Protein 8VVL (pdb70)

B-factor: mean 41.0, std 12.55, range [20.02, 106.98]

Sequence (658 aa):
MEIILTLSQGLKKYYGKILRLLQLTLEEDTEGLLEWCKRNLGLDCDDTFFQKRIEEFFITGEGHFNEVLQFAEPFKSYFAKGFLSIDSGYYSAKCYSGTSNSGLQLINITRHSTRIVDTPGPKITNLKTINCINLKASIFKEHREVEINVLLPQVAVNLSNCHVVIKSHVCDYSLDIDGAVRLPHIYHEGVFIPGTYKIVIDKKNKLNDRCTLFTDCVIKSVLRQYKTEIRIGVQLKESGPGLVAPSQSLSITCTVSGFSLTNYGIHWVRQPPGKGLEWLGVIWAGGYTKYNSALMSRLSMSKDNSKSQVFLKMNSLQTDDTAMYYCARDEVRRDYYAMDYWGQGTSVTVSSASTKGPSVFPLAPSGTAALGCLVKDYFPEPVTVSWNSGALTSGVHTFPAVLQSSGLYSLSSVVTVPSSSLGTQTYICNVNHKPSNTKVDKKVEPKIVLSQSPAILSASPGEKVTMTCWASSGVSYMHWYQQKPGSSPKPWIFATSNLASGVPARFSGSGSGTSYSLTISRVEAEDAATYYCQQWSFNPLTFGAGTKLELKRTVAAPSVFIFPPSDEQLKSGTASVVCLLNNFYPREAKVQWKVDNALQSGNSQESVTEQDSKDSTYSLSSTLTLSKADYEKHKVYACEVTHQGLSSPVTKSFNRGE

Radius of gyration: 37.13 Å; Cα contacts (8 Å, |Δi|>4): 1690; chains: 3; bounding box: 120×68×57 Å

Foldseek 3Di:
DQDAADLVLLLLQLLQVLCCLQVVDVDGDCRNNQVSCCVQVVDGCDPVNSLVLLCQFAPVPDDFFFQNSPNVGPRPDGDDPFWHFSHNPVFTKTFGGNNSDPHHQKDFPQPDDQDAAEDDDDQADELVDAQFPQWDWDADPVQQKIKIKGQAPVWWKWKDQFWWWKAANGIIGIDRDTTTDRFGWRDDVGTMTGNMMMTMGHVPDPSLVFMKIWTWRWHDVHIYTYIYMYTDD/DAKAKDFAQEAELQFKTKMKIADDPDFLLAWKKWKWWAAPVGDIDTAWIQGSVGDIDGDPVAPVFWDKGADRVRRMIMIMGHSHDQRVFTWMKMFIWDDDPPDIDRPGIHPTDGHGHHPDAWDAWDKDWQAWPCKTKIKIKTDFTDDDDKDKDKPVNPDDAQKDWDDWDQDPVRGIITMIMGMDRPVCQVPDWIWMWMADPNVRDTDIGTHHHD/DAWAKPPQEAEEEFFAKDKIKIFAPWWAAFKWKWWDDPPDDTHGAADGFFRGDPPHDPQWGKHDGIGMIMIMRNGDDLLSFTWMKMWGDRDPPTDIYPTHGYAYDDPWDFWDKDKDWADPVVLVVWKTKIKIKTPFGPDPDKDKWKAFQNRTDDDQKDKDKDQQDSHRRTIMMMIIGMDTSVVVVVTFKIKIWMDDPPDPDIDIDIGTPPD

GO terms:
  GO:0046760 viral budding from Golgi membrane (P, IDA)
  GO:0044167 host cell endoplasmic reticulum membrane (C, EXP)
  GO:0044178 host cell Golgi membrane (C, EXP)

Structure (mmCIF, N/CA/C/O backbone):
data_8VVL
#
_entry.id   8VVL
#
_cell.length_a   100.429
_cell.length_b   67.629
_cell.length_c   140.983
_cell.angle_alpha   90.00
_cell.angle_beta   96.53
_cell.angle_gamma   90.00
#
_symmetry.space_group_name_H-M   'I 1 2 1'
#
loop_
_entity.id
_entity.type
_entity.pdbx_description
1 polymer GP38
2 polymer 'c13G8 Fab Heavy Chain'
3 polymer 'c13G8 Fab Light Chain'
4 branched 2-acetamido-2-deoxy-beta-D-glucopyranose-(1-4)-2-acetamido-2-deoxy-beta-D-glucopyranose
5 non-polymer 2-acetamido-2-deoxy-beta-D-glucopyranose
6 non-polymer 'SULFATE ION'
7 non-polymer 'CHLORIDE ION'
8 non-polymer 'COBALT (II) ION'
9 water water
#
loop_
_atom_site.group_PDB
_atom_site.id
_atom_site.type_symbol
_atom_site.label_atom_id
_atom_site.label_alt_id
_atom_site.label_comp_id
_atom_site.label_asym_id
_atom_site.label_entity_id
_atom_site.label_seq_id
_atom_site.pdbx_PDB_ins_code
_atom_site.Cartn_x
_atom_site.Cartn_y
_atom_site.Cartn_z
_atom_site.occupancy
_atom_site.B_iso_or_equiv
_atom_site.auth_seq_id
_atom_site.auth_comp_id
_atom_site.auth_asym_id
_atom_site.auth_atom_id
_atom_site.pdbx_PDB_model_num
ATOM 1 N N . MET A 1 4 ? -61.486 10.384 -13.635 1.00 51.01 251 MET A N 1
ATOM 2 C CA . MET A 1 4 ? -60.952 10.655 -12.316 1.00 51.30 251 MET A CA 1
ATOM 3 C C . MET A 1 4 ? -59.441 10.751 -12.412 1.00 47.81 251 MET A C 1
ATOM 4 O O . MET A 1 4 ? -58.666 10.301 -11.546 1.00 51.30 251 MET A O 1
ATOM 9 N N . GLU A 1 5 ? -59.047 11.381 -13.508 1.00 44.53 252 GLU A N 1
ATOM 10 C CA . GLU A 1 5 ? -57.665 11.696 -13.791 1.00 40.52 252 GLU A CA 1
ATOM 11 C C . GLU A 1 5 ? -57.354 13.011 -13.100 1.00 36.39 252 GLU A C 1
ATOM 12 O O . GLU A 1 5 ? -58.112 13.983 -13.223 1.00 33.88 252 GLU A O 1
ATOM 18 N N . ILE A 1 6 ? -56.281 13.011 -12.314 1.00 32.84 253 ILE A N 1
ATOM 19 C CA . ILE A 1 6 ? -55.852 14.224 -11.645 1.00 33.03 253 ILE A CA 1
ATOM 20 C C . ILE A 1 6 ? -55.310 15.193 -12.688 1.00 30.58 253 ILE A C 1
ATOM 21 O O . ILE A 1 6 ? -54.680 14.788 -13.678 1.00 31.73 253 ILE A O 1
ATOM 26 N N . ILE A 1 7 ? -55.551 16.482 -12.478 1.00 28.39 254 ILE A N 1
ATOM 27 C CA . ILE A 1 7 ? -55.027 17.538 -13.338 1.00 27.38 254 ILE A CA 1
ATOM 28 C C . ILE A 1 7 ? -53.894 18.241 -12.597 1.00 27.59 254 ILE A C 1
ATOM 29 O O . ILE A 1 7 ? -54.110 18.812 -11.523 1.00 26.81 254 ILE A O 1
ATOM 34 N N . LEU A 1 8 ? -52.688 18.212 -13.163 1.00 25.32 255 LEU A N 1
ATOM 35 C CA . LEU A 1 8 ? -51.568 18.897 -12.536 1.00 24.91 255 LEU A CA 1
ATOM 36 C C . LEU A 1 8 ? -51.546 20.358 -12.964 1.00 25.32 255 LEU A C 1
ATOM 37 O O . LEU A 1 8 ? -51.678 20.667 -14.153 1.00 25.32 255 LEU A O 1
ATOM 42 N N . THR A 1 9 ? -51.373 21.259 -11.996 1.00 24.88 256 THR A N 1
ATOM 43 C CA . THR A 1 9 ? -51.165 22.656 -12.342 1.00 25.13 256 THR A CA 1
ATOM 44 C C . THR A 1 9 ? -49.798 22.832 -12.989 1.00 24.51 256 THR A C 1
ATOM 45 O O . THR A 1 9 ? -48.970 21.921 -13.006 1.00 24.62 256 THR A O 1
ATOM 49 N N . LEU A 1 10 ? -49.568 24.036 -13.514 1.00 24.36 257 LEU A N 1
ATOM 50 C CA . LEU A 1 10 ? -48.278 24.341 -14.122 1.00 26.74 257 LEU A CA 1
ATOM 51 C C . LEU A 1 10 ? -47.143 23.993 -13.171 1.00 27.33 257 LEU A C 1
ATOM 52 O O . LEU A 1 10 ? -46.203 23.276 -13.529 1.00 26.58 257 LEU A O 1
ATOM 57 N N . SER A 1 11 ? -47.245 24.464 -11.934 1.00 26.29 258 SER A N 1
ATOM 58 C CA . SER A 1 11 ? -46.199 24.210 -10.952 1.00 28.31 258 SER A CA 1
ATOM 59 C C . SER A 1 11 ? -46.113 22.734 -10.573 1.00 27.51 258 SER A C 1
ATOM 60 O O . SER A 1 11 ? -45.010 22.174 -10.511 1.00 26.07 258 SER A O 1
ATOM 63 N N . GLN A 1 12 ? -47.252 22.075 -10.333 1.00 25.39 259 GLN A N 1
ATOM 64 C CA . GLN A 1 12 ? -47.214 20.666 -9.937 1.00 26.44 259 GLN A CA 1
ATOM 65 C C . GLN A 1 12 ? -46.568 19.794 -11.010 1.00 25.58 259 GLN A C 1
ATOM 66 O O . GLN A 1 12 ? -45.764 18.905 -10.704 1.00 23.42 259 GLN A O 1
ATOM 72 N N . GLY A 1 13 ? -46.948 19.994 -12.272 1.00 24.44 260 GLY A N 1
ATOM 73 C CA . GLY A 1 13 ? -46.383 19.172 -13.329 1.00 24.11 260 GLY A CA 1
ATOM 74 C C . GLY A 1 13 ? -44.898 19.405 -13.528 1.00 24.41 260 GLY A C 1
ATOM 75 O O . GLY A 1 13 ? -44.158 18.476 -13.860 1.00 23.29 260 GLY A O 1
ATOM 76 N N . LEU A 1 14 ? -44.446 20.649 -13.357 1.00 23.80 261 LEU A N 1
ATOM 77 C CA . LEU A 1 14 ? -43.015 20.927 -13.480 1.00 26.16 261 LEU A CA 1
ATOM 78 C C . LEU A 1 14 ? -42.207 20.127 -12.463 1.00 24.60 261 LEU A C 1
ATOM 79 O O . LEU A 1 14 ? -41.093 19.673 -12.755 1.00 24.21 261 LEU A O 1
ATOM 84 N N . LYS A 1 15 ? -42.748 19.949 -11.256 1.00 25.21 262 LYS A N 1
ATOM 85 C CA . LYS A 1 15 ? -42.056 19.141 -10.259 1.00 25.36 262 LYS A CA 1
ATOM 86 C C . LYS A 1 15 ? -41.951 17.692 -10.714 1.00 25.04 262 LYS A C 1
ATOM 87 O O . LYS A 1 15 ? -40.899 17.061 -10.555 1.00 24.65 262 LYS A O 1
ATOM 93 N N . LYS A 1 16 ? -43.029 17.149 -11.301 1.00 23.68 263 LYS A N 1
ATOM 94 C CA . LYS A 1 16 ? -42.969 15.782 -11.805 1.00 23.51 263 LYS A CA 1
ATOM 95 C C . LYS A 1 16 ? -42.057 15.687 -13.025 1.00 24.19 263 LYS A C 1
ATOM 96 O O . LYS A 1 16 ? -41.378 14.672 -13.212 1.00 24.11 263 LYS A O 1
ATOM 102 N N . TYR A 1 17 ? -42.044 16.732 -13.860 1.00 23.50 264 TYR A N 1
ATOM 103 C CA . TYR A 1 17 ? -41.128 16.808 -14.995 1.00 25.61 264 TYR A CA 1
ATOM 104 C C . TYR A 1 17 ? -39.679 16.725 -14.524 1.00 25.57 264 TYR A C 1
ATOM 105 O O . TYR A 1 17 ? -38.872 15.966 -15.077 1.00 25.48 264 TYR A O 1
ATOM 114 N N . TYR A 1 18 ? -39.336 17.502 -13.491 1.00 24.41 265 TYR A N 1
ATOM 115 C CA . TYR A 1 18 ? -37.996 17.432 -12.918 1.00 25.49 265 TYR A CA 1
ATOM 116 C C . TYR A 1 18 ? -37.739 16.069 -12.285 1.00 25.34 265 TYR A C 1
ATOM 117 O O . TYR A 1 18 ? -36.629 15.539 -12.378 1.00 24.92 265 TYR A O 1
ATOM 126 N N . GLY A 1 19 ? -38.756 15.481 -11.645 1.00 23.95 266 GLY A N 1
ATOM 127 C CA . GLY A 1 19 ? -38.575 14.172 -11.033 1.00 23.89 266 GLY A CA 1
ATOM 128 C C . GLY A 1 19 ? -38.223 13.092 -12.039 1.00 26.50 266 GLY A C 1
ATOM 129 O O . GLY A 1 19 ? -37.434 12.190 -11.745 1.00 25.37 266 GLY A O 1
ATOM 130 N N . LYS A 1 20 ? -38.806 13.161 -13.239 1.00 25.80 267 LYS A N 1
ATOM 131 C CA . LYS A 1 20 ? -38.407 12.227 -14.285 1.00 28.10 267 LYS A CA 1
ATOM 132 C C . LYS A 1 20 ? -36.953 12.448 -14.678 1.00 27.27 267 LYS A C 1
ATOM 133 O O . LYS A 1 20 ? -36.196 11.485 -14.862 1.00 28.10 267 LYS A O 1
ATOM 139 N N . ILE A 1 21 ? -36.544 13.712 -14.812 1.00 25.65 268 ILE A N 1
ATOM 140 C CA . ILE A 1 21 ? -35.167 14.007 -15.214 1.00 27.32 268 ILE A CA 1
ATOM 141 C C . ILE A 1 21 ? -34.186 13.503 -14.164 1.00 28.28 268 ILE A C 1
ATOM 142 O O . ILE A 1 21 ? -33.135 12.932 -14.492 1.00 29.12 268 ILE A O 1
ATOM 147 N N . LEU A 1 22 ? -34.520 13.690 -12.885 1.00 27.33 269 LEU A N 1
ATOM 148 C CA . LEU A 1 22 ? -33.649 13.216 -11.814 1.00 28.20 269 LEU A CA 1
ATOM 149 C C . LEU A 1 22 ? -33.512 11.698 -11.846 1.00 30.79 269 LEU A C 1
ATOM 150 O O . LEU A 1 22 ? -32.432 11.159 -11.573 1.00 28.29 269 LEU A O 1
ATOM 155 N N . ARG A 1 23 ? -34.599 10.989 -12.179 1.00 29.47 270 ARG A N 1
ATOM 156 C CA . ARG A 1 23 ? -34.528 9.533 -12.282 1.00 31.73 270 ARG A CA 1
ATOM 157 C C . ARG A 1 23 ? -33.700 9.106 -13.485 1.00 32.83 270 ARG A C 1
ATOM 158 O O . ARG A 1 23 ? -32.919 8.149 -13.405 1.00 32.09 270 ARG A O 1
ATOM 166 N N . LEU A 1 24 ? -33.886 9.781 -14.618 1.00 32.76 271 LEU A N 1
ATOM 167 C CA . LEU A 1 24 ? -33.101 9.466 -15.803 1.00 35.46 271 LEU A CA 1
ATOM 168 C C . LEU A 1 24 ? -31.626 9.786 -15.593 1.00 35.94 271 LEU A C 1
ATOM 169 O O . LEU A 1 24 ? -30.757 9.086 -16.127 1.00 36.81 271 LEU A O 1
ATOM 174 N N . LEU A 1 25 ? -31.331 10.834 -14.822 1.00 32.99 272 LEU A N 1
ATOM 175 C CA . LEU A 1 25 ? -29.952 11.161 -14.479 1.00 34.32 272 LEU A CA 1
ATOM 176 C C . LEU A 1 25 ? -29.339 10.165 -13.505 1.00 34.57 272 LEU A C 1
ATOM 177 O O . LEU A 1 25 ? -28.114 10.180 -13.325 1.00 35.01 272 LEU A O 1
ATOM 182 N N . GLN A 1 26 ? -30.162 9.311 -12.890 1.00 33.45 273 GLN A N 1
ATOM 183 C CA . GLN A 1 26 ? -29.766 8.299 -11.917 1.00 35.38 273 GLN A CA 1
ATOM 184 C C . GLN A 1 26 ? -29.380 8.915 -10.578 1.00 34.84 273 GLN A C 1
ATOM 185 O O . GLN A 1 26 ? -28.666 8.293 -9.782 1.00 33.90 273 GLN A O 1
ATOM 191 N N . LEU A 1 27 ? -29.846 10.135 -10.317 1.00 31.47 274 LEU A N 1
ATOM 192 C CA . LEU A 1 27 ? -29.719 10.725 -8.993 1.00 31.39 274 LEU A CA 1
ATOM 193 C C . LEU A 1 27 ? -30.819 10.247 -8.055 1.00 32.44 274 LEU A C 1
ATOM 194 O O . LEU A 1 27 ? -30.630 10.264 -6.835 1.00 31.54 274 LEU A O 1
ATOM 199 N N . THR A 1 28 ? -31.956 9.818 -8.602 1.00 30.37 275 THR A N 1
ATOM 200 C CA . THR A 1 28 ? -33.045 9.236 -7.834 1.00 33.47 275 THR A CA 1
ATOM 201 C C . THR A 1 28 ? -33.417 7.890 -8.444 1.00 35.36 275 THR A C 1
ATOM 202 O O . THR A 1 28 ? -33.085 7.595 -9.594 1.00 34.13 275 THR A O 1
ATOM 206 N N . LEU A 1 29 ? -34.106 7.064 -7.656 1.00 37.02 276 LEU A N 1
ATOM 207 C CA . LEU A 1 29 ? -34.506 5.739 -8.107 1.00 40.20 276 LEU A CA 1
ATOM 208 C C . LEU A 1 29 ? -35.996 5.620 -8.382 1.00 41.23 276 LEU A C 1
ATOM 209 O O . LEU A 1 29 ? -36.415 4.643 -9.010 1.00 42.27 276 LEU A O 1
ATOM 214 N N . GLU A 1 30 ? -36.801 6.575 -7.932 1.00 40.13 277 GLU A N 1
ATOM 215 C CA . GLU A 1 30 ? -38.238 6.520 -8.128 1.00 41.91 277 GLU A CA 1
ATOM 216 C C . GLU A 1 30 ? -38.705 7.810 -8.783 1.00 39.70 277 GLU A C 1
ATOM 217 O O . GLU A 1 30 ? -38.006 8.825 -8.779 1.00 37.04 277 GLU A O 1
ATOM 223 N N . GLU A 1 31 ? -39.906 7.759 -9.347 1.00 38.27 278 GLU A N 1
ATOM 224 C CA . GLU A 1 31 ? -40.492 8.925 -9.982 1.00 37.29 278 GLU A CA 1
ATOM 225 C C . GLU A 1 31 ? -41.999 8.853 -9.802 1.00 36.14 278 GLU A C 1
ATOM 226 O O . GLU A 1 31 ? -42.575 7.771 -9.669 1.00 34.62 278 GLU A O 1
ATOM 232 N N . ASP A 1 32 ? -42.623 10.020 -9.779 1.00 35.64 279 ASP A N 1
ATOM 233 C CA . ASP A 1 32 ? -44.076 10.140 -9.807 1.00 35.40 279 ASP A CA 1
ATOM 234 C C . ASP A 1 32 ? -44.421 10.866 -11.100 1.00 33.68 279 ASP A C 1
ATOM 235 O O . ASP A 1 32 ? -44.113 12.054 -11.246 1.00 32.89 279 ASP A O 1
ATOM 240 N N . THR A 1 33 ? -45.036 10.151 -12.044 1.00 32.95 280 THR A N 1
ATOM 241 C CA . THR A 1 33 ? -45.429 10.732 -13.324 1.00 32.86 280 THR A CA 1
ATOM 242 C C . THR A 1 33 ? -46.941 10.763 -13.523 1.00 32.06 280 THR A C 1
ATOM 243 O O . THR A 1 33 ? -47.399 11.016 -14.645 1.00 30.56 280 THR A O 1
ATOM 247 N N . GLU A 1 34 ? -47.731 10.516 -12.479 1.00 30.09 281 GLU A N 1
ATOM 248 C CA . GLU A 1 34 ? -49.183 10.582 -12.635 1.00 31.61 281 GLU A CA 1
ATOM 249 C C . GLU A 1 34 ? -49.598 11.975 -13.086 1.00 29.91 281 GLU A C 1
ATOM 250 O O . GLU A 1 34 ? -49.296 12.966 -12.417 1.00 28.56 281 GLU A O 1
ATOM 256 N N . GLY A 1 35 ? -50.263 12.049 -14.240 1.00 29.42 282 GLY A N 1
ATOM 257 C CA . GLY A 1 35 ? -50.696 13.313 -14.795 1.00 29.53 282 GLY A CA 1
ATOM 258 C C . GLY A 1 35 ? -49.657 14.056 -15.605 1.00 28.63 282 GLY A C 1
ATOM 259 O O . GLY A 1 35 ? -49.971 15.119 -16.156 1.00 26.46 282 GLY A O 1
ATOM 260 N N . LEU A 1 36 ? -48.432 13.537 -15.700 1.00 28.25 283 LEU A N 1
ATOM 261 C CA . LEU A 1 36 ? -47.370 14.275 -16.376 1.00 27.67 283 LEU A CA 1
ATOM 262 C C . LEU A 1 36 ? -47.614 14.373 -17.879 1.00 27.63 283 LEU A C 1
ATOM 263 O O . LEU A 1 36 ? -47.356 15.419 -18.489 1.00 26.24 283 LEU A O 1
ATOM 268 N N . LEU A 1 37 ? -48.107 13.301 -18.497 1.00 28.78 284 LEU A N 1
ATOM 269 C CA . LEU A 1 37 ? -48.222 13.308 -19.952 1.00 29.67 284 LEU A CA 1
ATOM 270 C C . LEU A 1 37 ? -49.235 14.354 -20.405 1.00 30.07 284 LEU A C 1
ATOM 271 O O . LEU A 1 37 ? -48.993 15.082 -21.375 1.00 29.73 284 LEU A O 1
ATOM 276 N N . GLU A 1 38 ? -50.374 14.464 -19.700 1.00 29.33 285 GLU A N 1
ATOM 277 C CA . GLU A 1 38 ? -51.348 15.493 -20.064 1.00 30.51 285 GLU A CA 1
ATOM 278 C C . GLU A 1 38 ? -50.790 16.877 -19.798 1.00 28.24 285 GLU A C 1
ATOM 279 O O . GLU A 1 38 ? -51.004 17.798 -20.594 1.00 27.87 285 GLU A O 1
ATOM 285 N N . TRP A 1 39 ? -50.085 17.039 -18.674 1.00 26.67 286 TRP A N 1
ATOM 286 C CA . TRP A 1 39 ? -49.413 18.297 -18.377 1.00 27.52 286 TRP A CA 1
ATOM 287 C C . TRP A 1 39 ? -48.491 18.714 -19.519 1.00 27.29 286 TRP A C 1
ATOM 288 O O . TRP A 1 39 ? -48.471 19.886 -19.914 1.00 28.48 286 TRP A O 1
ATOM 299 N N . CYS A 1 40 ? -47.747 17.762 -20.090 1.00 26.17 287 CYS A N 1
ATOM 300 C CA . CYS A 1 40 ? -46.845 18.097 -21.196 1.00 27.93 287 CYS A CA 1
ATOM 301 C C . CYS A 1 40 ? -47.625 18.456 -22.453 1.00 29.94 287 CYS A C 1
ATOM 302 O O . CYS A 1 40 ? -47.297 19.429 -23.147 1.00 28.61 287 CYS A O 1
ATOM 305 N N . LYS A 1 41 ? -48.646 17.662 -22.782 1.00 29.32 288 LYS A N 1
ATOM 306 C CA . LYS A 1 41 ? -49.434 17.955 -23.974 1.00 30.86 288 LYS A CA 1
ATOM 307 C C . LYS A 1 41 ? -50.067 19.336 -23.875 1.00 30.24 288 LYS A C 1
ATOM 308 O O . LYS A 1 41 ? -50.105 20.086 -24.859 1.00 31.22 288 LYS A O 1
ATOM 314 N N . ARG A 1 42 ? -50.529 19.708 -22.678 1.00 28.81 289 ARG A N 1
ATOM 315 C CA . ARG A 1 42 ? -51.209 20.984 -22.498 1.00 30.19 289 ARG A CA 1
ATOM 316 C C . ARG A 1 42 ? -50.220 22.145 -22.446 1.00 30.51 289 ARG A C 1
ATOM 317 O O . ARG A 1 42 ? -50.415 23.163 -23.119 1.00 34.18 289 ARG A O 1
ATOM 325 N N . ASN A 1 43 ? -49.152 22.015 -21.654 1.00 29.70 290 ASN A N 1
ATOM 326 C CA . ASN A 1 43 ? -48.304 23.161 -21.365 1.00 30.92 290 ASN A CA 1
ATOM 327 C C . ASN A 1 43 ? -47.098 23.261 -22.288 1.00 33.07 290 ASN A C 1
ATOM 328 O O . ASN A 1 43 ? -46.576 24.363 -22.486 1.00 36.95 290 ASN A O 1
ATOM 333 N N . LEU A 1 44 ? -46.654 22.145 -22.864 1.00 33.05 291 LEU A N 1
ATOM 334 C CA . LEU A 1 44 ? -45.553 22.136 -23.823 1.00 34.31 291 LEU A CA 1
ATOM 335 C C . LEU A 1 44 ? -45.997 21.860 -25.254 1.00 34.51 291 LEU A C 1
ATOM 336 O O . LEU A 1 44 ? -45.197 22.047 -26.188 1.00 33.19 291 LEU A O 1
ATOM 341 N N . GLY A 1 45 ? -47.235 21.417 -25.459 1.00 31.21 292 GLY A N 1
ATOM 342 C CA . GLY A 1 45 ? -47.693 21.099 -26.800 1.00 33.29 292 GLY A CA 1
ATOM 343 C C . GLY A 1 45 ? -46.999 19.907 -27.416 1.00 34.59 292 GLY A C 1
ATOM 344 O O . GLY A 1 45 ? -46.886 19.828 -28.648 1.00 36.74 292 GLY A O 1
ATOM 345 N N . LEU A 1 46 ? -46.529 18.970 -26.594 1.00 33.59 293 LEU A N 1
ATOM 346 C CA . LEU A 1 46 ? -45.824 17.808 -27.110 1.00 37.42 293 LEU A CA 1
ATOM 347 C C . LEU A 1 46 ? -45.950 16.644 -26.136 1.00 34.32 293 LEU A C 1
ATOM 348 O O . LEU A 1 46 ? -46.336 16.806 -24.976 1.00 34.25 293 LEU A O 1
ATOM 353 N N . ASP A 1 47 ? -45.610 15.463 -26.643 1.00 37.53 294 ASP A N 1
ATOM 354 C CA . ASP A 1 47 ? -45.559 14.229 -25.867 1.00 37.47 294 ASP A CA 1
ATOM 355 C C . ASP A 1 47 ? -44.172 14.130 -25.233 1.00 38.07 294 ASP A C 1
ATOM 356 O O . ASP A 1 47 ? -43.170 13.979 -25.940 1.00 35.92 294 ASP A O 1
ATOM 361 N N . CYS A 1 48 ? -44.099 14.202 -23.906 1.00 35.70 295 CYS A N 1
ATOM 362 C CA . CYS A 1 48 ? -42.797 14.115 -23.238 1.00 36.21 295 CYS A CA 1
ATOM 363 C C . CYS A 1 48 ? -42.485 12.655 -22.913 1.00 36.97 295 CYS A C 1
ATOM 364 O O . CYS A 1 48 ? -42.477 12.215 -21.762 1.00 35.84 295 CYS A O 1
ATOM 367 N N . ASP A 1 49 ? -42.207 11.903 -23.973 1.00 36.95 296 ASP A N 1
ATOM 368 C CA . ASP A 1 49 ? -41.839 10.504 -23.845 1.00 39.44 296 ASP A CA 1
ATOM 369 C C . ASP A 1 49 ? -40.342 10.387 -23.544 1.00 39.64 296 ASP A C 1
ATOM 370 O O . ASP A 1 49 ? -39.643 11.385 -23.353 1.00 36.08 296 ASP A O 1
ATOM 375 N N . ASP A 1 50 ? -39.840 9.149 -23.490 1.00 42.84 297 ASP A N 1
ATOM 376 C CA . ASP A 1 50 ? -38.447 8.935 -23.097 1.00 41.84 297 ASP A CA 1
ATOM 377 C C . ASP A 1 50 ? -37.472 9.536 -24.107 1.00 41.51 297 ASP A C 1
ATOM 378 O O . ASP A 1 50 ? -36.405 10.035 -23.727 1.00 41.02 297 ASP A O 1
ATOM 383 N N . THR A 1 51 ? -37.807 9.488 -25.399 1.00 41.96 298 THR A N 1
ATOM 384 C CA . THR A 1 51 ? -36.957 10.131 -26.397 1.00 41.99 298 THR A CA 1
ATOM 385 C C . THR A 1 51 ? -36.881 11.637 -26.170 1.00 40.09 298 THR A C 1
ATOM 386 O O . THR A 1 51 ? -35.805 12.235 -26.285 1.00 40.34 298 THR A O 1
ATOM 390 N N . PHE A 1 52 ? -38.017 12.263 -25.841 1.00 38.43 299 PHE A N 1
ATOM 391 C CA . PHE A 1 52 ? -38.040 13.703 -25.604 1.00 37.61 299 PHE A CA 1
ATOM 392 C C . PHE A 1 52 ? -37.143 14.081 -24.432 1.00 36.94 299 PHE A C 1
ATOM 393 O O . PHE A 1 52 ? -36.342 15.017 -24.523 1.00 37.54 299 PHE A O 1
ATOM 401 N N . PHE A 1 53 ? -37.276 13.364 -23.316 1.00 34.37 300 PHE A N 1
ATOM 402 C CA . PHE A 1 53 ? -36.499 13.684 -22.123 1.00 34.98 300 PHE A CA 1
ATOM 403 C C . PHE A 1 53 ? -35.011 13.464 -22.353 1.00 37.52 300 PHE A C 1
ATOM 404 O O . PHE A 1 53 ? -34.179 14.251 -21.887 1.00 37.60 300 PHE A O 1
ATOM 412 N N . GLN A 1 54 ? -34.654 12.395 -23.058 1.00 38.27 301 GLN A N 1
ATOM 413 C CA . GLN A 1 54 ? -33.245 12.142 -23.331 1.00 40.17 301 GLN A CA 1
ATOM 414 C C . GLN A 1 54 ? -32.647 13.267 -24.171 1.00 40.20 301 GLN A C 1
ATOM 415 O O . GLN A 1 54 ? -31.504 13.682 -23.947 1.00 41.43 301 GLN A O 1
ATOM 421 N N . LYS A 1 55 ? -33.424 13.798 -25.121 1.00 41.44 302 LYS A N 1
ATOM 422 C CA . LYS A 1 55 ? -32.969 14.933 -25.922 1.00 41.90 302 LYS A CA 1
ATOM 423 C C . LYS A 1 55 ? -32.865 16.203 -25.087 1.00 41.24 302 LYS A C 1
ATOM 424 O O . LYS A 1 55 ? -31.960 17.019 -25.300 1.00 40.28 302 LYS A O 1
ATOM 430 N N . ARG A 1 56 ? -33.798 16.405 -24.155 1.00 38.42 303 ARG A N 1
ATOM 431 C CA . ARG A 1 56 ? -33.721 17.571 -23.282 1.00 39.96 303 ARG A CA 1
ATOM 432 C C . ARG A 1 56 ? -32.462 17.524 -22.428 1.00 39.48 303 ARG A C 1
ATOM 433 O O . ARG A 1 56 ? -31.766 18.535 -22.275 1.00 38.30 303 ARG A O 1
ATOM 441 N N . ILE A 1 57 ? -32.162 16.354 -21.861 1.00 37.40 304 ILE A N 1
ATOM 442 C CA . ILE A 1 57 ? -30.990 16.208 -21.005 1.00 36.83 304 ILE A CA 1
ATOM 443 C C . ILE A 1 57 ? -29.715 16.384 -21.821 1.00 40.48 304 ILE A C 1
ATOM 444 O O . ILE A 1 57 ? -28.780 17.081 -21.406 1.00 40.07 304 ILE A O 1
ATOM 449 N N . GLU A 1 58 ? -29.661 15.741 -22.990 1.00 40.34 305 GLU A N 1
ATOM 450 C CA . GLU A 1 58 ? -28.512 15.895 -23.877 1.00 43.03 305 GLU A CA 1
ATOM 451 C C . GLU A 1 58 ? -28.265 17.361 -24.199 1.00 44.31 305 GLU A C 1
ATOM 452 O O . GLU A 1 58 ? -27.122 17.831 -24.184 1.00 47.28 305 GLU A O 1
ATOM 458 N N . GLU A 1 59 ? -29.335 18.102 -24.478 1.00 44.92 306 GLU A N 1
ATOM 459 C CA . GLU A 1 59 ? -29.200 19.488 -24.904 1.00 47.66 306 GLU A CA 1
ATOM 460 C C . GLU A 1 59 ? -28.780 20.385 -23.746 1.00 47.33 306 GLU A C 1
ATOM 461 O O . GLU A 1 59 ? -27.876 21.216 -23.884 1.00 48.25 306 GLU A O 1
ATOM 467 N N . PHE A 1 60 ? -29.429 20.238 -22.592 1.00 42.86 307 PHE A N 1
ATOM 468 C CA . PHE A 1 60 ? -29.118 21.122 -21.475 1.00 41.99 307 PHE A CA 1
ATOM 469 C C . PHE A 1 60 ? -27.660 20.986 -21.051 1.00 43.24 307 PHE A C 1
ATOM 470 O O . PHE A 1 60 ? -26.984 21.988 -20.796 1.00 44.01 307 PHE A O 1
ATOM 478 N N . PHE A 1 61 ? -27.153 19.758 -20.993 1.00 42.30 308 PHE A N 1
ATOM 479 C CA . PHE A 1 61 ? -25.828 19.503 -20.444 1.00 44.14 308 PHE A CA 1
ATOM 480 C C . PHE A 1 61 ? -24.718 19.507 -21.486 1.00 47.38 308 PHE A C 1
ATOM 481 O O . PHE A 1 61 ? -23.549 19.665 -21.116 1.00 48.87 308 PHE A O 1
ATOM 489 N N . ILE A 1 62 ? -25.038 19.325 -22.767 1.00 51.63 309 ILE A N 1
ATOM 490 C CA . ILE A 1 62 ? -23.990 19.143 -23.768 1.00 55.43 309 ILE A CA 1
ATOM 491 C C . ILE A 1 62 ? -24.215 20.021 -24.992 1.00 58.93 309 ILE A C 1
ATOM 492 O O . ILE A 1 62 ? -23.444 20.951 -25.251 1.00 61.81 309 ILE A O 1
ATOM 497 N N . THR A 1 63 ? -25.266 19.727 -25.758 1.00 59.16 310 THR A N 1
ATOM 498 C CA . THR A 1 63 ? -25.385 20.248 -27.115 1.00 63.38 310 THR A CA 1
ATOM 499 C C . THR A 1 63 ? -26.090 21.596 -27.203 1.00 64.21 310 THR A C 1
ATOM 500 O O . THR A 1 63 ? -25.942 22.286 -28.219 1.00 68.41 310 THR A O 1
ATOM 504 N N . GLY A 1 64 ? -26.840 21.991 -26.179 1.00 60.80 311 GLY A N 1
ATOM 505 C CA . GLY A 1 64 ? -27.631 23.203 -26.275 1.00 61.87 311 GLY A CA 1
ATOM 506 C C . GLY A 1 64 ? -26.793 24.466 -26.220 1.00 65.37 311 GLY A C 1
ATOM 507 O O . GLY A 1 64 ? -25.786 24.552 -25.517 1.00 65.23 311 GLY A O 1
ATOM 508 N N . GLU A 1 65 ? -27.241 25.470 -26.971 1.00 68.15 312 GLU A N 1
ATOM 509 C CA . GLU A 1 65 ? -26.570 26.758 -27.057 1.00 71.60 312 GLU A CA 1
ATOM 510 C C . GLU A 1 65 ? -27.613 27.864 -27.058 1.00 72.81 312 GLU A C 1
ATOM 511 O O . GLU A 1 65 ? -28.626 27.773 -27.758 1.00 73.79 312 GLU A O 1
ATOM 517 N N . GLY A 1 66 ? -27.360 28.903 -26.274 1.00 73.14 313 GLY A N 1
ATOM 518 C CA . GLY A 1 66 ? -28.307 29.987 -26.110 1.00 74.39 313 GLY A CA 1
ATOM 519 C C . GLY A 1 66 ? -29.070 29.877 -24.806 1.00 70.35 313 GLY A C 1
ATOM 520 O O . GLY A 1 66 ? -28.799 29.033 -23.946 1.00 68.63 313 GLY A O 1
ATOM 521 N N . HIS A 1 67 ? -30.050 30.765 -24.665 1.00 70.96 314 HIS A N 1
ATOM 522 C CA . HIS A 1 67 ? -30.863 30.786 -23.458 1.00 68.02 314 HIS A CA 1
ATOM 523 C C . HIS A 1 67 ? -31.739 29.538 -23.379 1.00 64.36 314 HIS A C 1
ATOM 524 O O . HIS A 1 67 ? -32.203 29.010 -24.394 1.00 64.58 314 HIS A O 1
ATOM 531 N N . PHE A 1 68 ? -31.975 29.072 -22.156 1.00 61.01 315 PHE A N 1
ATOM 532 C CA . PHE A 1 68 ? -32.834 27.923 -21.912 1.00 58.63 315 PHE A CA 1
ATOM 533 C C . PHE A 1 68 ? -33.968 28.314 -20.975 1.00 57.77 315 PHE A C 1
ATOM 534 O O . PHE A 1 68 ? -33.837 29.243 -20.174 1.00 59.00 315 PHE A O 1
ATOM 542 N N . ASN A 1 69 ? -35.085 27.597 -21.072 1.00 54.90 316 ASN A N 1
ATOM 543 C CA . ASN A 1 69 ? -36.224 27.837 -20.201 1.00 53.14 316 ASN A CA 1
ATOM 544 C C . ASN A 1 69 ? -36.244 26.800 -19.079 1.00 47.12 316 ASN A C 1
ATOM 545 O O . ASN A 1 69 ? -35.356 25.953 -18.965 1.00 45.23 316 ASN A O 1
ATOM 550 N N . GLU A 1 70 ? -37.290 26.859 -18.249 1.00 45.92 317 GLU A N 1
ATOM 551 C CA . GLU A 1 70 ? -37.373 25.976 -17.088 1.00 42.76 317 GLU A CA 1
ATOM 552 C C . GLU A 1 70 ? -37.482 24.503 -17.463 1.00 40.28 317 GLU A C 1
ATOM 553 O O . GLU A 1 70 ? -37.183 23.644 -16.629 1.00 37.59 317 GLU A O 1
ATOM 559 N N . VAL A 1 71 ? -37.917 24.187 -18.679 1.00 41.91 318 VAL A N 1
ATOM 560 C CA . VAL A 1 71 ? -38.121 22.803 -19.081 1.00 40.59 318 VAL A CA 1
ATOM 561 C C . VAL A 1 71 ? -37.016 22.330 -20.029 1.00 41.45 318 VAL A C 1
ATOM 562 O O . VAL A 1 71 ? -37.209 21.380 -20.780 1.00 41.81 318 VAL A O 1
ATOM 566 N N . LEU A 1 72 ? -35.859 22.988 -19.998 1.00 42.18 319 LEU A N 1
ATOM 567 C CA . LEU A 1 72 ? -34.644 22.536 -20.673 1.00 42.96 319 LEU A CA 1
ATOM 568 C C . LEU A 1 72 ? -34.729 22.676 -22.189 1.00 46.43 319 LEU A C 1
ATOM 569 O O . LEU A 1 72 ? -33.997 21.994 -22.919 1.00 47.34 319 LEU A O 1
ATOM 574 N N . GLN A 1 73 ? -35.599 23.558 -22.673 1.00 48.82 320 GLN A N 1
ATOM 575 C CA . GLN A 1 73 ? -35.697 23.906 -24.081 1.00 52.89 320 GLN A CA 1
ATOM 576 C C . GLN A 1 73 ? -34.865 25.152 -24.368 1.00 55.77 320 GLN A C 1
ATOM 577 O O . GLN A 1 73 ? -34.768 26.057 -23.537 1.00 55.32 320 GLN A O 1
ATOM 583 N N . PHE A 1 74 ? -34.284 25.200 -25.564 1.00 59.19 321 PHE A N 1
ATOM 584 C CA . PHE A 1 74 ? -33.334 26.255 -25.916 1.00 62.38 321 PHE A CA 1
ATOM 585 C C . PHE A 1 74 ? -33.828 27.150 -27.048 1.00 67.49 321 PHE A C 1
ATOM 586 O O . PHE A 1 74 ? -34.459 26.678 -27.988 1.00 69.40 321 PHE A O 1
ATOM 594 N N . ALA A 1 93 ? -49.209 34.539 -21.776 1.00 86.87 340 ALA A N 1
ATOM 595 C CA . ALA A 1 93 ? -49.991 33.522 -22.470 1.00 86.87 340 ALA A CA 1
ATOM 596 C C . ALA A 1 93 ? -49.473 32.124 -22.147 1.00 80.73 340 ALA A C 1
ATOM 597 O O . ALA A 1 93 ? -49.941 31.479 -21.207 1.00 77.55 340 ALA A O 1
ATOM 599 N N . GLU A 1 94 ? -48.497 31.664 -22.927 1.00 79.50 341 GLU A N 1
ATOM 600 C CA . GLU A 1 94 ? -47.887 30.355 -22.734 1.00 74.27 341 GLU A CA 1
ATOM 601 C C . GLU A 1 94 ? -46.762 30.426 -21.706 1.00 72.08 341 GLU A C 1
ATOM 602 O O . GLU A 1 94 ? -46.021 31.414 -21.660 1.00 75.09 341 GLU A O 1
ATOM 608 N N . PRO A 1 95 ? -46.617 29.395 -20.884 1.00 66.85 342 PRO A N 1
ATOM 609 C CA . PRO A 1 95 ? -45.495 29.348 -19.945 1.00 63.68 342 PRO A CA 1
ATOM 610 C C . PRO A 1 95 ? -44.198 28.974 -20.655 1.00 63.85 342 PRO A C 1
ATOM 611 O O . PRO A 1 95 ? -44.169 28.665 -21.849 1.00 64.29 342 PRO A O 1
ATOM 615 N N . PHE A 1 96 ? -43.106 29.035 -19.888 1.00 59.65 343 PHE A N 1
ATOM 616 C CA . PHE A 1 96 ? -41.789 28.583 -20.344 1.00 60.19 343 PHE A CA 1
ATOM 617 C C . PHE A 1 96 ? -41.324 29.323 -21.599 1.00 63.61 343 PHE A C 1
ATOM 618 O O . PHE A 1 96 ? -40.638 28.757 -22.456 1.00 63.68 343 PHE A O 1
ATOM 626 N N . LYS A 1 97 ? -41.700 30.592 -21.721 1.00 66.74 344 LYS A N 1
ATOM 627 C CA . LYS A 1 97 ? -41.206 31.450 -22.785 1.00 69.00 344 LYS A CA 1
ATOM 628 C C . LYS A 1 97 ? -40.153 32.437 -22.298 1.00 69.56 344 LYS A C 1
ATOM 629 O O . LYS A 1 97 ? -39.679 33.258 -23.089 1.00 73.69 344 LYS A O 1
ATOM 635 N N . SER A 1 98 ? -39.782 32.378 -21.019 1.00 68.87 345 SER A N 1
ATOM 636 C CA . SER A 1 98 ? -38.739 33.228 -20.446 1.00 69.05 345 SER A CA 1
ATOM 637 C C . SER A 1 98 ? -37.473 32.387 -20.324 1.00 66.24 345 SER A C 1
ATOM 638 O O . SER A 1 98 ? -37.309 31.626 -19.366 1.00 66.77 345 SER A O 1
ATOM 641 N N . TYR A 1 99 ? -36.573 32.530 -21.289 1.00 67.12 346 TYR A N 1
ATOM 642 C CA . TYR A 1 99 ? -35.387 31.689 -21.365 1.00 65.97 346 TYR A CA 1
ATOM 643 C C . TYR A 1 99 ? -34.262 32.294 -20.524 1.00 67.55 346 TYR A C 1
ATOM 644 O O . TYR A 1 99 ? -33.869 33.448 -20.738 1.00 68.91 346 TYR A O 1
ATOM 653 N N . PHE A 1 100 ? -33.739 31.504 -19.582 1.00 65.64 347 PHE A N 1
ATOM 654 C CA . PHE A 1 100 ? -32.744 31.954 -18.614 1.00 66.02 347 PHE A CA 1
ATOM 655 C C . PHE A 1 100 ? -31.372 32.162 -19.257 1.00 67.50 347 PHE A C 1
ATOM 656 O O . PHE A 1 100 ? -31.086 31.707 -20.368 1.00 66.05 347 PHE A O 1
ATOM 664 N N . ALA A 1 101 ? -30.502 32.849 -18.504 1.00 70.25 348 ALA A N 1
ATOM 665 C CA . ALA A 1 101 ? -29.080 32.938 -18.815 1.00 69.48 348 ALA A CA 1
ATOM 666 C C . ALA A 1 101 ? -28.225 32.830 -17.552 1.00 68.92 348 ALA A C 1
ATOM 667 O O . ALA A 1 101 ? -27.032 33.159 -17.590 1.00 69.11 348 ALA A O 1
ATOM 669 N N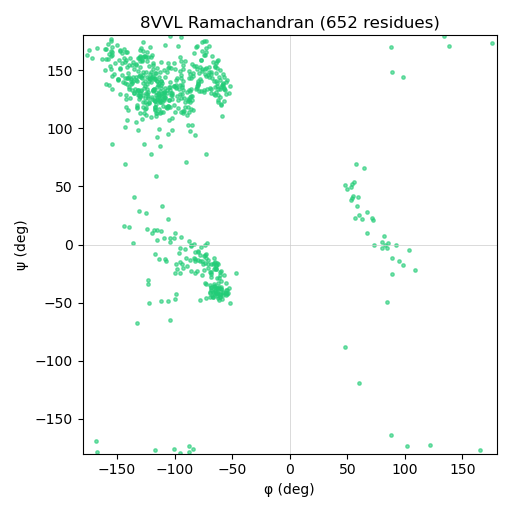 . LYS A 1 102 ? -28.805 32.372 -16.436 1.00 68.10 349 LYS A N 1
ATOM 670 C CA . LYS A 1 102 ? -28.113 32.294 -15.153 1.00 67.50 349 LYS A CA 1
ATOM 671 C C . LYS A 1 102 ? -27.137 31.129 -15.060 1.00 63.30 349 LYS A C 1
ATOM 672 O O . LYS A 1 102 ? -26.320 31.102 -14.132 1.00 63.54 349 LYS A O 1
ATOM 678 N N . GLY A 1 103 ? -27.210 30.164 -15.974 1.00 59.89 350 GLY A N 1
ATOM 679 C CA . GLY A 1 103 ? -26.261 29.081 -16.038 1.00 55.08 350 GLY A CA 1
ATOM 680 C C . GLY A 1 103 ? -26.715 27.786 -15.398 1.00 49.37 350 GLY A C 1
ATOM 681 O O . GLY A 1 103 ? -26.127 26.740 -15.686 1.00 48.32 350 GLY A O 1
ATOM 682 N N . PHE A 1 104 ? -27.740 27.818 -14.543 1.00 47.27 351 PHE A N 1
ATOM 683 C CA . PHE A 1 104 ? -28.171 26.610 -13.854 1.00 43.64 351 PHE A CA 1
ATOM 684 C C . PHE A 1 104 ? -29.685 26.573 -13.722 1.00 41.94 351 PHE A C 1
ATOM 685 O O . PHE A 1 104 ? -30.372 27.595 -13.788 1.00 43.51 351 PHE A O 1
ATOM 693 N N . LEU A 1 105 ? -30.188 25.362 -13.524 1.00 39.08 352 LEU A N 1
ATOM 694 C CA . LEU A 1 105 ? -31.582 25.111 -13.205 1.00 37.35 352 LEU A CA 1
ATOM 695 C C . LEU A 1 105 ? -31.637 24.354 -11.886 1.00 35.89 352 LEU A C 1
ATOM 696 O O . LEU A 1 105 ? -30.801 23.482 -11.624 1.00 34.18 352 LEU A O 1
ATOM 701 N N . SER A 1 106 ? -32.612 24.692 -11.049 1.00 34.76 353 SER A N 1
ATOM 702 C CA . SER A 1 106 ? -32.882 23.901 -9.853 1.00 32.73 353 SER A CA 1
ATOM 703 C C . SER A 1 106 ? -33.832 22.787 -10.269 1.00 30.87 353 SER A C 1
ATOM 704 O O . SER A 1 106 ? -35.041 23.000 -10.390 1.00 30.88 353 SER A O 1
ATOM 707 N N . ILE A 1 107 ? -33.280 21.602 -10.527 1.00 29.69 354 ILE A N 1
ATOM 708 C CA . ILE A 1 107 ? -34.077 20.461 -10.963 1.00 29.27 354 ILE A CA 1
ATOM 709 C C . ILE A 1 107 ? -34.676 19.830 -9.716 1.00 29.16 354 ILE A C 1
ATOM 710 O O . ILE A 1 107 ? -34.050 18.989 -9.059 1.00 26.45 354 ILE A O 1
ATOM 715 N N . ASP A 1 108 ? -35.901 20.239 -9.394 1.00 27.87 355 ASP A N 1
ATOM 716 C CA . ASP A 1 108 ? -36.461 20.103 -8.055 1.00 26.83 355 ASP A CA 1
ATOM 717 C C . ASP A 1 108 ? -37.837 19.459 -8.181 1.00 27.66 355 ASP A C 1
ATOM 718 O O . ASP A 1 108 ? -38.760 20.056 -8.745 1.00 27.20 355 ASP A O 1
ATOM 723 N N . SER A 1 109 ? -37.961 18.234 -7.667 1.00 25.48 356 SER A N 1
ATOM 724 C CA . SER A 1 109 ? -39.190 17.456 -7.768 1.00 26.46 356 SER A CA 1
ATOM 725 C C . SER A 1 109 ? -40.087 17.570 -6.542 1.00 26.46 356 SER A C 1
ATOM 726 O O . SER A 1 109 ? -41.208 17.047 -6.565 1.00 27.75 356 SER A O 1
ATOM 729 N N . GLY A 1 110 ? -39.624 18.214 -5.471 1.00 26.99 357 GLY A N 1
ATOM 730 C CA . GLY A 1 110 ? -40.309 18.192 -4.202 1.00 28.50 357 GLY A CA 1
ATOM 731 C C . GLY A 1 110 ? -39.899 17.035 -3.314 1.00 28.75 357 GLY A C 1
ATOM 732 O O . GLY A 1 110 ? -40.035 17.123 -2.087 1.00 30.16 357 GLY A O 1
ATOM 733 N N . TYR A 1 111 ? -39.423 15.942 -3.910 1.00 26.00 358 TYR A N 1
ATOM 734 C CA . TYR A 1 111 ? -38.858 14.832 -3.160 1.00 27.98 358 TYR A CA 1
ATOM 735 C C . TYR A 1 111 ? -37.342 14.853 -3.125 1.00 28.63 358 TYR A C 1
ATOM 736 O O . TYR A 1 111 ? -36.752 14.265 -2.218 1.00 26.93 358 TYR A O 1
ATOM 745 N N . TYR A 1 112 ? -36.721 15.492 -4.105 1.00 27.52 359 TYR A N 1
ATOM 746 C CA . TYR A 1 112 ? -35.272 15.571 -4.218 1.00 28.36 359 TYR A CA 1
ATOM 747 C C . TYR A 1 112 ? -34.970 16.755 -5.120 1.00 28.29 359 TYR A C 1
ATOM 748 O O . TYR A 1 112 ? -35.825 17.204 -5.886 1.00 25.17 359 TYR A O 1
ATOM 757 N N . SER A 1 113 ? -33.747 17.264 -5.025 1.00 26.15 360 SER A N 1
ATOM 758 C CA . SER A 1 113 ? -33.406 18.430 -5.818 1.00 26.62 360 SER A CA 1
ATOM 759 C C . SER A 1 113 ? -31.940 18.352 -6.204 1.00 28.30 360 SER A C 1
ATOM 760 O O . SER A 1 113 ? -31.127 17.777 -5.478 1.00 27.83 360 SER A O 1
ATOM 763 N N . ALA A 1 114 ? -31.614 18.943 -7.348 1.00 27.67 361 ALA A N 1
ATOM 764 C CA . ALA A 1 114 ? -30.219 19.115 -7.724 1.00 28.88 361 ALA A CA 1
ATOM 765 C C . ALA A 1 114 ? -30.075 20.431 -8.470 1.00 30.91 361 ALA A C 1
ATOM 766 O O . ALA A 1 114 ? -30.934 20.791 -9.277 1.00 30.32 361 ALA A O 1
ATOM 768 N N . LYS A 1 115 ? -28.993 21.148 -8.183 1.00 31.91 362 LYS A N 1
ATOM 769 C CA . LYS A 1 115 ? -28.640 22.358 -8.918 1.00 33.74 362 LYS A CA 1
ATOM 770 C C . LYS A 1 115 ? -27.766 21.939 -10.094 1.00 34.46 362 LYS A C 1
ATOM 771 O O . LYS A 1 115 ? -26.635 21.493 -9.895 1.00 35.35 362 LYS A O 1
ATOM 777 N N . CYS A 1 116 ? -28.284 22.066 -11.315 1.00 34.49 363 CYS A N 1
ATOM 778 C CA . CYS A 1 116 ? -27.632 21.507 -12.493 1.00 36.25 363 CYS A CA 1
ATOM 779 C C . CYS A 1 116 ? -27.261 22.616 -13.468 1.00 38.08 363 CYS A C 1
ATOM 780 O O . CYS A 1 116 ? -28.079 23.493 -13.762 1.00 38.31 363 CYS A O 1
ATOM 783 N N . TYR A 1 117 ? -26.033 22.560 -13.971 1.00 39.79 364 TYR A N 1
ATOM 784 C CA . TYR A 1 117 ? -25.464 23.608 -14.803 1.00 42.87 364 TYR A CA 1
ATOM 785 C C . TYR A 1 117 ? -25.564 23.230 -16.274 1.00 43.85 364 TYR A C 1
ATOM 786 O O . TYR A 1 117 ? -25.305 22.084 -16.651 1.00 43.18 364 TYR A O 1
ATOM 795 N N . SER A 1 118 ? -25.945 24.199 -17.099 1.00 45.86 365 SER A N 1
ATOM 796 C CA . SER A 1 118 ? -26.023 23.959 -18.530 1.00 47.54 365 SER A CA 1
ATOM 797 C C . SER A 1 118 ? -24.622 23.813 -19.112 1.00 50.31 365 SER A C 1
ATOM 798 O O . SER A 1 118 ? -23.661 24.418 -18.633 1.00 52.03 365 SER A O 1
ATOM 801 N N . GLY A 1 119 ? -24.514 22.992 -20.157 1.00 51.14 366 GLY A N 1
ATOM 802 C CA . GLY A 1 119 ? -23.236 22.828 -20.829 1.00 54.30 366 GLY A CA 1
ATOM 803 C C . GLY A 1 119 ? -22.693 24.109 -21.423 1.00 58.34 366 GLY A C 1
ATOM 804 O O . GLY A 1 119 ? -21.477 24.229 -21.612 1.00 61.20 366 GLY A O 1
ATOM 805 N N . THR A 1 120 ? -23.566 25.076 -21.716 1.00 59.04 367 THR A N 1
ATOM 806 C CA . THR A 1 120 ? -23.113 26.344 -22.273 1.00 63.34 367 THR A CA 1
ATOM 807 C C . THR A 1 120 ? -22.442 27.225 -21.228 1.00 64.09 367 THR A C 1
ATOM 808 O O . THR A 1 120 ? -21.660 28.108 -21.592 1.00 68.19 367 THR A O 1
ATOM 812 N N . SER A 1 121 ? -22.724 27.007 -19.946 1.00 62.32 368 SER A N 1
ATOM 813 C CA . SER A 1 121 ? -22.093 27.773 -18.878 1.00 62.91 368 SER A CA 1
ATOM 814 C C . SER A 1 121 ? -20.723 27.230 -18.486 1.00 66.99 368 SER A C 1
ATOM 815 O O . SER A 1 121 ? -20.065 27.815 -17.616 1.00 68.31 368 SER A O 1
ATOM 818 N N . ASN A 1 122 ? -20.258 26.164 -19.133 1.00 66.61 369 ASN A N 1
ATOM 819 C CA . ASN A 1 122 ? -19.023 25.490 -18.766 1.00 67.15 369 ASN A CA 1
ATOM 820 C C . ASN A 1 122 ? -17.945 25.759 -19.805 1.00 72.09 369 ASN A C 1
ATOM 821 O O . ASN A 1 122 ? -18.230 25.847 -21.004 1.00 74.08 369 ASN A O 1
ATOM 826 N N . SER A 1 123 ? -16.704 25.892 -19.333 1.00 73.65 370 SER A N 1
ATOM 827 C CA . SER A 1 123 ? -15.539 26.104 -20.190 1.00 75.89 370 SER A CA 1
ATOM 828 C C . SER A 1 123 ? -15.205 24.801 -20.914 1.00 77.27 370 SER A C 1
ATOM 829 O O . SER A 1 123 ? -14.271 24.073 -20.568 1.00 78.59 370 SER A O 1
ATOM 832 N N . GLY A 1 124 ? -15.980 24.511 -21.953 1.00 77.76 371 GLY A N 1
ATOM 833 C CA . GLY A 1 124 ? -15.825 23.271 -22.686 1.00 75.93 371 GLY A CA 1
ATOM 834 C C . GLY A 1 124 ? -16.646 22.149 -22.075 1.00 71.30 371 GLY A C 1
ATOM 835 O O . GLY A 1 124 ? -17.563 22.363 -21.276 1.00 72.89 371 GLY A O 1
ATOM 836 N N . LEU A 1 125 ? -16.300 20.925 -22.467 1.00 70.64 372 LEU A N 1
ATOM 837 C CA . LEU A 1 125 ? -16.986 19.740 -21.971 1.00 70.66 372 LEU A CA 1
ATOM 838 C C . LEU A 1 125 ? -16.343 19.281 -20.668 1.00 68.76 372 LEU A C 1
ATOM 839 O O . LEU A 1 125 ? -15.124 19.087 -20.603 1.00 68.94 372 LEU A O 1
ATOM 844 N N . GLN A 1 126 ? -17.164 19.111 -19.635 1.00 67.27 373 GLN A N 1
ATOM 845 C CA . GLN A 1 126 ? -16.708 18.699 -18.310 1.00 67.90 373 GLN A CA 1
ATOM 846 C C . GLN A 1 126 ? -17.178 17.287 -17.964 1.00 61.76 373 GLN A C 1
ATOM 847 O O . GLN A 1 126 ? -17.428 16.968 -16.799 1.00 56.69 373 GLN A O 1
ATOM 853 N N . LEU A 1 127 ? -17.279 16.422 -18.975 1.00 62.19 374 LEU A N 1
ATOM 854 C CA . LEU A 1 127 ? -17.828 15.084 -18.819 1.00 57.40 374 LEU A CA 1
ATOM 855 C C . LEU A 1 127 ? -16.870 14.074 -19.429 1.00 59.90 374 LEU A C 1
ATOM 856 O O . LEU A 1 127 ? -16.006 14.422 -20.235 1.00 63.61 374 LEU A O 1
ATOM 861 N N . ILE A 1 128 ? -17.026 12.812 -19.031 1.00 59.02 375 ILE A N 1
ATOM 862 C CA . ILE A 1 128 ? -16.270 11.707 -19.608 1.00 62.35 375 ILE A CA 1
ATOM 863 C C . ILE A 1 128 ? -17.233 10.651 -20.131 1.00 61.17 375 ILE A C 1
ATOM 864 O O . ILE A 1 128 ? -18.296 10.411 -19.548 1.00 57.62 375 ILE A O 1
ATOM 869 N N . ASN A 1 129 ? -16.853 10.034 -21.247 1.00 64.57 376 ASN A N 1
ATOM 870 C CA . ASN A 1 129 ? -17.647 9.015 -21.927 1.00 64.59 376 ASN A CA 1
ATOM 871 C C . ASN A 1 129 ? -17.286 7.666 -21.318 1.00 65.59 376 ASN A C 1
ATOM 872 O O . ASN A 1 129 ? -16.240 7.091 -21.628 1.00 69.62 376 ASN A O 1
ATOM 877 N N . ILE A 1 130 ? -18.157 7.148 -20.444 1.00 62.33 377 ILE A N 1
ATOM 878 C CA . ILE A 1 130 ? -17.870 5.878 -19.781 1.00 64.04 377 ILE A CA 1
ATOM 879 C C . ILE A 1 130 ? -18.295 4.681 -20.609 1.00 68.70 377 ILE A C 1
ATOM 880 O O . ILE A 1 130 ? -18.110 3.539 -20.169 1.00 69.68 377 ILE A O 1
ATOM 885 N N . THR A 1 131 ? -18.866 4.905 -21.795 1.00 68.97 378 THR A N 1
ATOM 886 C CA . THR A 1 131 ? -19.160 3.793 -22.690 1.00 70.55 378 THR A CA 1
ATOM 887 C C . THR A 1 131 ? -17.883 3.238 -23.311 1.00 74.42 378 THR A C 1
ATOM 888 O O . THR A 1 131 ? -17.777 2.026 -23.538 1.00 77.29 378 THR A O 1
ATOM 892 N N . ARG A 1 132 ? -16.900 4.100 -23.571 1.00 75.98 379 ARG A N 1
ATOM 893 C CA . ARG A 1 132 ? -15.598 3.634 -24.028 1.00 81.35 379 ARG A CA 1
ATOM 894 C C . ARG A 1 132 ? -15.012 2.648 -23.027 1.00 82.55 379 ARG A C 1
ATOM 895 O O . ARG A 1 132 ? -15.192 2.790 -21.814 1.00 81.62 379 ARG A O 1
ATOM 903 N N . HIS A 1 133 ? -14.313 1.641 -23.543 1.00 87.67 380 HIS A N 1
ATOM 904 C CA . HIS A 1 133 ? -13.655 0.669 -22.680 1.00 91.27 380 HIS A CA 1
ATOM 905 C C . HIS A 1 133 ? -12.626 1.360 -21.794 1.00 92.10 380 HIS A C 1
ATOM 906 O O . HIS A 1 133 ? -11.758 2.091 -22.280 1.00 92.34 380 HIS A O 1
ATOM 913 N N . SER A 1 134 ? -12.732 1.127 -20.488 1.00 91.56 381 SER A N 1
ATOM 914 C CA . SER A 1 134 ? -11.851 1.753 -19.513 1.00 88.99 381 SER A CA 1
ATOM 915 C C . SER A 1 134 ? -10.547 0.974 -19.391 1.00 93.84 381 SER A C 1
ATOM 916 O O . SER A 1 134 ? -10.530 -0.256 -19.508 1.00 96.82 381 SER A O 1
ATOM 919 N N . THR A 1 135 ? -9.452 1.701 -19.166 1.00 86.23 382 THR A N 1
ATOM 920 C CA . THR A 1 135 ? -8.169 1.067 -18.889 1.00 81.87 382 THR A CA 1
ATOM 921 C C . THR A 1 135 ? -8.299 0.196 -17.645 1.00 79.16 382 THR A C 1
ATOM 922 O O . THR A 1 135 ? -8.474 0.710 -16.535 1.00 75.51 382 THR A O 1
ATOM 926 N N . ARG A 1 136 ? -8.232 -1.123 -17.825 1.00 79.71 383 ARG A N 1
ATOM 927 C CA . ARG A 1 136 ? -8.519 -2.047 -16.735 1.00 76.20 383 ARG A CA 1
ATOM 928 C C . ARG A 1 136 ? -7.474 -1.930 -15.631 1.00 71.53 383 ARG A C 1
ATOM 929 O O . ARG A 1 136 ? -6.278 -1.774 -15.895 1.00 71.63 383 ARG A O 1
ATOM 937 N N . ILE A 1 137 ? -7.938 -2.007 -14.386 1.00 70.44 384 ILE A N 1
ATOM 938 C CA . ILE A 1 137 ? -7.099 -1.817 -13.209 1.00 66.66 384 ILE A CA 1
ATOM 939 C C . ILE A 1 137 ? -7.004 -3.151 -12.478 1.00 66.47 384 ILE A C 1
ATOM 940 O O . ILE A 1 137 ? -8.028 -3.736 -12.105 1.00 67.21 384 ILE A O 1
ATOM 945 N N . VAL A 1 138 ? -5.776 -3.625 -12.264 1.00 66.49 385 VAL A N 1
ATOM 946 C CA . VAL A 1 138 ? -5.516 -4.932 -11.666 1.00 66.85 385 VAL A CA 1
ATOM 947 C C . VAL A 1 138 ? -5.361 -4.784 -10.158 1.00 66.44 385 VAL A C 1
ATOM 948 O O . VAL A 1 138 ? -4.921 -3.745 -9.656 1.00 65.61 385 VAL A O 1
ATOM 952 N N . ASP A 1 139 ? -5.718 -5.835 -9.422 1.00 66.61 386 ASP A N 1
ATOM 953 C CA . ASP A 1 139 ? -5.607 -5.817 -7.970 1.00 65.51 386 ASP A CA 1
ATOM 954 C C . ASP A 1 139 ? -4.160 -6.003 -7.530 1.00 65.51 386 ASP A C 1
ATOM 955 O O . ASP A 1 139 ? -3.353 -6.642 -8.212 1.00 67.92 386 ASP A O 1
ATOM 960 N N . THR A 1 140 ? -3.838 -5.435 -6.371 1.00 64.91 387 THR A N 1
ATOM 961 C CA . THR A 1 140 ? -2.483 -5.444 -5.840 1.00 65.59 387 THR A CA 1
ATOM 962 C C . THR A 1 140 ? -2.583 -5.312 -4.330 1.00 63.56 387 THR A C 1
ATOM 963 O O . THR A 1 140 ? -3.483 -4.626 -3.837 1.00 62.00 387 THR A O 1
ATOM 967 N N . PRO A 1 141 ? -1.702 -5.961 -3.571 1.00 65.08 388 PRO A N 1
ATOM 968 C CA . PRO A 1 141 ? -1.769 -5.832 -2.109 1.00 64.32 388 PRO A CA 1
ATOM 969 C C . PRO A 1 141 ? -1.586 -4.388 -1.659 1.00 61.98 388 PRO A C 1
ATOM 970 O O . PRO A 1 141 ? -0.780 -3.639 -2.215 1.00 61.22 388 PRO A O 1
ATOM 974 N N . GLY A 1 142 ? -2.342 -4.004 -0.632 1.00 58.73 389 GLY A N 1
ATOM 975 C CA . GLY A 1 142 ? -2.254 -2.674 -0.078 1.00 56.15 389 GLY A CA 1
ATOM 976 C C . GLY A 1 142 ? -3.054 -2.514 1.201 1.00 56.10 389 GLY A C 1
ATOM 977 O O . GLY A 1 142 ? -3.970 -3.293 1.491 1.00 55.42 389 GLY A O 1
ATOM 978 N N . PRO A 1 143 ? -2.727 -1.485 1.985 1.00 54.42 390 PRO A N 1
ATOM 979 C CA . PRO A 1 143 ? -3.385 -1.303 3.286 1.00 53.33 390 PRO A CA 1
ATOM 980 C C . PRO A 1 143 ? -4.894 -1.136 3.167 1.00 51.44 390 PRO A C 1
ATOM 981 O O . PRO A 1 143 ? -5.398 -0.397 2.317 1.00 48.61 390 PRO A O 1
ATOM 985 N N . LYS A 1 144 ? -5.613 -1.835 4.048 1.00 52.01 391 LYS A N 1
ATOM 986 C CA . LYS A 1 144 ? -7.067 -1.753 4.076 1.00 51.40 391 LYS A CA 1
ATOM 987 C C . LYS A 1 144 ? -7.559 -0.401 4.571 1.00 49.71 391 LYS A C 1
ATOM 988 O O . LYS A 1 144 ? -8.695 -0.021 4.270 1.00 48.85 391 LYS A O 1
ATOM 994 N N . ILE A 1 145 ? -6.743 0.315 5.341 1.00 48.83 392 ILE A N 1
ATOM 995 C CA . ILE A 1 145 ? -7.059 1.656 5.820 1.00 48.35 392 ILE A CA 1
ATOM 996 C C . ILE A 1 145 ? -6.070 2.619 5.177 1.00 48.31 392 ILE A C 1
ATOM 997 O O . ILE A 1 145 ? -4.873 2.325 5.096 1.00 47.49 392 ILE A O 1
ATOM 1002 N N . THR A 1 146 ? -6.566 3.763 4.714 1.00 46.53 393 THR A N 1
ATOM 1003 C CA . THR A 1 146 ? -5.730 4.837 4.192 1.00 45.63 393 THR A CA 1
ATOM 1004 C C . THR A 1 146 ? -6.035 6.103 4.976 1.00 45.39 393 THR A C 1
ATOM 1005 O O . THR A 1 146 ? -7.206 6.431 5.196 1.00 44.04 393 THR A O 1
ATOM 1009 N N . ASN A 1 147 ? -4.993 6.813 5.399 1.00 45.05 394 ASN A N 1
ATOM 1010 C CA . ASN A 1 147 ? -5.201 8.015 6.192 1.00 45.68 394 ASN A CA 1
ATOM 1011 C C . ASN A 1 147 ? -5.586 9.191 5.302 1.00 45.62 394 ASN A C 1
ATOM 1012 O O . ASN A 1 147 ? -4.999 9.406 4.236 1.00 44.06 394 ASN A O 1
ATOM 1017 N N . LEU A 1 148 ? -6.576 9.961 5.766 1.00 44.17 395 LEU A N 1
ATOM 1018 C CA . LEU A 1 148 ? -7.041 11.141 5.043 1.00 43.54 395 LEU A CA 1
ATOM 1019 C C . LEU A 1 148 ? -5.916 12.131 4.755 1.00 44.61 395 LEU A C 1
ATOM 1020 O O . LEU A 1 148 ? -5.946 12.814 3.725 1.00 44.30 395 LEU A O 1
ATOM 1025 N N . LYS A 1 149 ? -4.928 12.232 5.649 1.00 45.38 396 LYS A N 1
ATOM 1026 C CA . LYS A 1 149 ? -3.845 13.199 5.511 1.00 45.45 396 LYS A CA 1
ATOM 1027 C C . LYS A 1 149 ? -2.729 12.741 4.581 1.00 46.81 396 LYS A C 1
ATOM 1028 O O . LYS A 1 149 ? -1.865 13.557 4.239 1.00 47.73 396 LYS A O 1
ATOM 1034 N N . THR A 1 150 ? -2.692 11.460 4.192 1.00 45.40 397 THR A N 1
ATOM 1035 C CA . THR A 1 150 ? -1.591 10.923 3.392 1.00 46.55 397 THR A CA 1
ATOM 1036 C C . THR A 1 150 ? -2.167 9.912 2.400 1.00 45.03 397 THR A C 1
ATOM 1037 O O . THR A 1 150 ? -1.942 8.707 2.494 1.00 45.83 397 THR A O 1
ATOM 1041 N N . ILE A 1 151 ? -2.917 10.415 1.429 1.00 42.70 398 ILE A N 1
ATOM 1042 C CA . ILE A 1 151 ? -3.560 9.569 0.431 1.00 41.81 398 ILE A CA 1
ATOM 1043 C C . ILE A 1 151 ? -2.605 9.365 -0.735 1.00 42.97 398 ILE A C 1
ATOM 1044 O O . ILE A 1 151 ? -2.214 10.328 -1.402 1.00 44.41 398 ILE A O 1
ATOM 1049 N N . ASN A 1 152 ? -2.226 8.113 -0.978 1.00 43.97 399 ASN A N 1
ATOM 1050 C CA . ASN A 1 152 ? -1.414 7.764 -2.137 1.00 44.88 399 ASN A CA 1
ATOM 1051 C C . ASN A 1 152 ? -2.253 7.415 -3.360 1.00 44.48 399 ASN A C 1
ATOM 1052 O O . ASN A 1 152 ? -1.702 7.315 -4.463 1.00 44.94 399 ASN A O 1
ATOM 1057 N N . CYS A 1 153 ? -3.560 7.234 -3.185 1.00 41.54 400 CYS A N 1
ATOM 1058 C CA . CYS A 1 153 ? -4.452 6.913 -4.295 1.00 42.84 400 CYS A CA 1
ATOM 1059 C C . CYS A 1 153 ? -4.525 8.072 -5.278 1.00 42.32 400 CYS A C 1
ATOM 1060 O O . CYS A 1 153 ? -4.777 9.214 -4.884 1.00 43.70 400 CYS A O 1
ATOM 1063 N N . ILE A 1 154 ? -4.331 7.776 -6.567 1.00 41.81 401 ILE A N 1
ATOM 1064 C CA . ILE A 1 154 ? -4.341 8.835 -7.576 1.00 41.53 401 ILE A CA 1
ATOM 1065 C C . ILE A 1 154 ? -5.749 9.246 -7.969 1.00 42.23 401 ILE A C 1
ATOM 1066 O O . ILE A 1 154 ? -5.924 10.299 -8.595 1.00 41.14 401 ILE A O 1
ATOM 1071 N N . ASN A 1 155 ? -6.765 8.468 -7.593 1.00 40.72 402 ASN A N 1
ATOM 1072 C CA . ASN A 1 155 ? -8.133 8.823 -7.940 1.00 40.30 402 ASN A CA 1
ATOM 1073 C C . ASN A 1 155 ? -8.753 9.819 -6.969 1.00 41.62 402 ASN A C 1
ATOM 1074 O O . ASN A 1 155 ? -9.819 10.368 -7.275 1.00 38.24 402 ASN A O 1
ATOM 1079 N N . LEU A 1 156 ? -8.112 10.077 -5.825 1.00 41.05 403 LEU A N 1
ATOM 1080 C CA . LEU A 1 156 ? -8.666 10.922 -4.774 1.00 42.15 403 LEU A CA 1
ATOM 1081 C C . LEU A 1 156 ? -7.623 11.921 -4.291 1.00 41.57 403 LEU A C 1
ATOM 1082 O O . LEU A 1 156 ? -6.437 11.587 -4.168 1.00 40.49 403 LEU A O 1
ATOM 1087 N N . LYS A 1 157 ? -8.069 13.153 -4.028 1.00 39.19 404 LYS A N 1
ATOM 1088 C CA . LYS A 1 157 ? -7.262 14.186 -3.380 1.00 41.25 404 LYS A CA 1
ATOM 1089 C C . LYS A 1 157 ? -8.087 14.833 -2.278 1.00 40.56 404 LYS A C 1
ATOM 1090 O O . LYS A 1 157 ? -9.236 15.217 -2.510 1.00 37.90 404 LYS A O 1
ATOM 1096 N N . ALA A 1 158 ? -7.502 14.979 -1.090 1.00 40.20 405 ALA A N 1
ATOM 1097 C CA . ALA A 1 158 ? -8.222 15.508 0.059 1.00 41.14 405 ALA A CA 1
ATOM 1098 C C . ALA A 1 158 ? -7.628 16.835 0.505 1.00 43.10 405 ALA A C 1
ATOM 1099 O O . ALA A 1 158 ? -6.402 17.012 0.515 1.00 42.16 405 ALA A O 1
ATOM 1101 N N . SER A 1 159 ? -8.508 17.760 0.886 1.00 40.49 406 SER A N 1
ATOM 1102 C CA . SER A 1 159 ? -8.113 19.016 1.511 1.00 45.20 406 SER A CA 1
ATOM 1103 C C . SER A 1 159 ? -8.891 19.168 2.808 1.00 45.70 406 SER A C 1
ATOM 1104 O O . SER A 1 159 ? -10.119 19.036 2.815 1.00 43.52 406 SER A O 1
ATOM 1107 N N . ILE A 1 160 ? -8.183 19.428 3.900 1.00 47.35 407 ILE A N 1
ATOM 1108 C CA . ILE A 1 160 ? -8.810 19.673 5.193 1.00 49.84 407 ILE A CA 1
ATOM 1109 C C . ILE A 1 160 ? -8.807 21.167 5.467 1.00 52.42 407 ILE A C 1
ATOM 1110 O O . ILE A 1 160 ? -7.767 21.829 5.345 1.00 51.28 407 ILE A O 1
ATOM 1115 N N . PHE A 1 161 ? -9.967 21.698 5.842 1.00 51.40 408 PHE A N 1
ATOM 1116 C CA . PHE A 1 161 ? -10.100 23.081 6.290 1.00 55.62 408 PHE A CA 1
ATOM 1117 C C . PHE A 1 161 ? -10.458 23.054 7.775 1.00 58.54 408 PHE A C 1
ATOM 1118 O O . PHE A 1 161 ? -11.629 23.105 8.159 1.00 57.68 408 PHE A O 1
ATOM 1126 N N . LYS A 1 162 ? -9.419 22.952 8.614 1.00 59.39 409 LYS A N 1
ATOM 1127 C CA . LYS A 1 162 ? -9.605 22.930 10.064 1.00 61.27 409 LYS A CA 1
ATOM 1128 C C . LYS A 1 162 ? -10.390 24.141 10.543 1.00 64.47 409 LYS A C 1
ATOM 1129 O O . LYS A 1 162 ? -11.221 24.034 11.454 1.00 65.06 409 LYS A O 1
ATOM 1135 N N . GLU A 1 163 ? -10.122 25.304 9.945 1.00 65.79 410 GLU A N 1
ATOM 1136 C CA . GLU A 1 163 ? -10.739 26.555 10.375 1.00 64.80 410 GLU A CA 1
ATOM 1137 C C . GLU A 1 163 ? -12.260 26.455 10.370 1.00 62.07 410 GLU A C 1
ATOM 1138 O O . GLU A 1 163 ? -12.929 26.927 11.298 1.00 64.92 410 GLU A O 1
ATOM 1144 N N . HIS A 1 164 ? -12.821 25.833 9.338 1.00 60.83 411 HIS A N 1
ATOM 1145 C CA . HIS A 1 164 ? -14.261 25.727 9.163 1.00 60.01 411 HIS A CA 1
ATOM 1146 C C . HIS A 1 164 ? -14.766 24.303 9.321 1.00 57.42 411 HIS A C 1
ATOM 1147 O O . HIS A 1 164 ? -15.926 24.027 8.990 1.00 55.71 411 HIS A O 1
ATOM 1154 N N . ARG A 1 165 ? -13.920 23.402 9.815 1.00 57.69 412 ARG A N 1
ATOM 1155 C CA . ARG A 1 165 ? -14.314 22.038 10.145 1.00 54.59 412 ARG A CA 1
ATOM 1156 C C . ARG A 1 165 ? -14.983 21.357 8.952 1.00 50.37 412 ARG A C 1
ATOM 1157 O O . ARG A 1 165 ? -16.091 20.823 9.038 1.00 48.86 412 ARG A O 1
ATOM 1165 N N . GLU A 1 166 ? -14.300 21.407 7.814 1.00 47.53 413 GLU A N 1
ATOM 1166 C CA . GLU A 1 166 ? -14.765 20.783 6.587 1.00 45.85 413 GLU A CA 1
ATOM 1167 C C . GLU A 1 166 ? -13.652 20.000 5.917 1.00 44.24 413 GLU A C 1
ATOM 1168 O O . GLU A 1 166 ? -12.486 20.406 5.939 1.00 45.07 413 GLU A O 1
ATOM 1174 N N . VAL A 1 167 ? -14.028 18.879 5.314 1.00 39.02 414 VAL A N 1
ATOM 1175 C CA . VAL A 1 167 ? -13.130 18.078 4.495 1.00 38.05 414 VAL A CA 1
ATOM 1176 C C . VAL A 1 167 ? -13.714 18.050 3.092 1.00 36.83 414 VAL A C 1
ATOM 1177 O O . VAL A 1 167 ? -14.922 17.855 2.926 1.00 35.38 414 VAL A O 1
ATOM 1181 N N . GLU A 1 168 ? -12.873 18.294 2.090 1.00 36.17 415 GLU A N 1
ATOM 1182 C CA . GLU A 1 168 ? -13.265 18.169 0.692 1.00 36.26 415 GLU A CA 1
ATOM 1183 C C . GLU A 1 168 ? -12.426 17.077 0.052 1.00 37.20 415 GLU A C 1
ATOM 1184 O O . GLU A 1 168 ? -11.194 17.143 0.082 1.00 37.17 415 GLU A O 1
ATOM 1190 N N . ILE A 1 169 ? -13.092 16.080 -0.519 1.00 34.44 416 ILE A N 1
ATOM 1191 C CA . ILE A 1 169 ? -12.435 15.021 -1.270 1.00 34.84 416 ILE A CA 1
ATOM 1192 C C . ILE A 1 169 ? -12.662 15.308 -2.747 1.00 36.24 416 ILE A C 1
ATOM 1193 O O . ILE A 1 169 ? -13.809 15.352 -3.203 1.00 32.27 416 ILE A O 1
ATOM 1198 N N . ASN A 1 170 ? -11.585 15.523 -3.494 1.00 35.62 417 ASN A N 1
ATOM 1199 C CA . ASN A 1 170 ? -11.683 15.698 -4.938 1.00 36.76 417 ASN A CA 1
ATOM 1200 C C . ASN A 1 170 ? -11.494 14.330 -5.585 1.00 37.81 417 ASN A C 1
ATOM 1201 O O . ASN A 1 170 ? -10.414 13.733 -5.488 1.00 37.72 417 ASN A O 1
ATOM 1206 N N . VAL A 1 171 ? -12.538 13.832 -6.241 1.00 33.79 418 VAL A N 1
ATOM 1207 C CA . VAL A 1 171 ? -12.501 12.531 -6.898 1.00 33.50 418 VAL A CA 1
ATOM 1208 C C . VAL A 1 171 ? -12.077 12.763 -8.343 1.00 37.34 418 VAL A C 1
ATOM 1209 O O . VAL A 1 171 ? -12.806 13.385 -9.120 1.00 35.93 418 VAL A O 1
ATOM 1213 N N . LEU A 1 172 ? -10.907 12.248 -8.713 1.00 37.08 419 LEU A N 1
ATOM 1214 C CA . LEU A 1 172 ? -10.370 12.524 -10.035 1.00 37.02 419 LEU A CA 1
ATOM 1215 C C . LEU A 1 172 ? -10.622 11.412 -11.039 1.00 39.01 419 LEU A C 1
ATOM 1216 O O . LEU A 1 172 ? -10.466 11.644 -12.243 1.00 39.90 419 LEU A O 1
ATOM 1221 N N . LEU A 1 173 ? -10.968 10.209 -10.576 1.00 38.28 420 LEU A N 1
ATOM 1222 C CA . LEU A 1 173 ? -11.344 9.092 -11.440 1.00 39.30 420 LEU A CA 1
ATOM 1223 C C . LEU A 1 173 ? -12.762 8.683 -11.053 1.00 39.54 420 LEU A C 1
ATOM 1224 O O . LEU A 1 173 ? -12.960 7.685 -10.343 1.00 38.78 420 LEU A O 1
ATOM 1229 N N . PRO A 1 174 ? -13.775 9.431 -11.504 1.00 38.49 421 PRO A N 1
ATOM 1230 C CA . PRO A 1 174 ? -15.148 9.155 -11.049 1.00 38.03 421 PRO A CA 1
ATOM 1231 C C . PRO A 1 174 ? -15.672 7.789 -11.448 1.00 40.33 421 PRO A C 1
ATOM 1232 O O . PRO A 1 174 ? -16.683 7.350 -10.887 1.00 39.84 421 PRO A O 1
ATOM 1236 N N . GLN A 1 175 ? -15.033 7.103 -12.400 1.00 41.14 422 GLN A N 1
ATOM 1237 C CA . GLN A 1 175 ? -15.500 5.773 -12.768 1.00 41.90 422 GLN A CA 1
ATOM 1238 C C . GLN A 1 175 ? -15.211 4.750 -11.678 1.00 41.27 422 GLN A C 1
ATOM 1239 O O . GLN A 1 175 ? -15.795 3.662 -11.688 1.00 43.68 422 GLN A O 1
ATOM 1245 N N . VAL A 1 176 ? -14.327 5.072 -10.744 1.00 39.88 423 VAL A N 1
ATOM 1246 C CA . VAL A 1 176 ? -14.018 4.186 -9.631 1.00 40.49 423 VAL A CA 1
ATOM 1247 C C . VAL A 1 176 ? -14.952 4.543 -8.486 1.00 41.24 423 VAL A C 1
ATOM 1248 O O . VAL A 1 176 ? -14.928 5.673 -7.983 1.00 39.72 423 VAL A O 1
ATOM 1252 N N . ALA A 1 177 ? -15.774 3.579 -8.078 1.00 40.80 424 ALA A N 1
ATOM 1253 C CA . ALA A 1 177 ? -16.845 3.852 -7.130 1.00 40.96 424 ALA A CA 1
ATOM 1254 C C . ALA A 1 177 ? -16.286 4.307 -5.790 1.00 40.82 424 ALA A C 1
ATOM 1255 O O . ALA A 1 177 ? -15.281 3.782 -5.301 1.00 41.50 424 ALA A O 1
ATOM 1257 N N . VAL A 1 178 ? -16.939 5.309 -5.211 1.00 39.05 425 VAL A N 1
ATOM 1258 C CA . VAL A 1 178 ? -16.657 5.782 -3.863 1.00 38.21 425 VAL A CA 1
ATOM 1259 C C . VAL A 1 178 ? -17.917 5.544 -3.037 1.00 39.51 425 VAL A C 1
ATOM 1260 O O . VAL A 1 178 ? -18.977 6.107 -3.340 1.00 39.08 425 VAL A O 1
ATOM 1264 N N . ASN A 1 179 ? -17.816 4.687 -2.026 1.00 38.64 426 ASN A N 1
ATOM 1265 C CA . ASN A 1 179 ? -18.961 4.315 -1.201 1.00 41.21 426 ASN A CA 1
ATOM 1266 C C . ASN A 1 179 ? -18.897 5.042 0.134 1.00 41.45 426 ASN A C 1
ATOM 1267 O O . ASN A 1 179 ? -17.871 4.999 0.822 1.00 39.60 426 ASN A O 1
ATOM 1272 N N . LEU A 1 180 ? -19.992 5.701 0.500 1.00 39.89 427 LEU A N 1
ATOM 1273 C CA . LEU A 1 180 ? -20.067 6.436 1.753 1.00 39.29 427 LEU A CA 1
ATOM 1274 C C . LEU A 1 180 ? -20.758 5.595 2.817 1.00 40.12 427 LEU A C 1
ATOM 1275 O O . LEU A 1 180 ? -21.699 4.848 2.528 1.00 40.42 427 LEU A O 1
ATOM 1280 N N 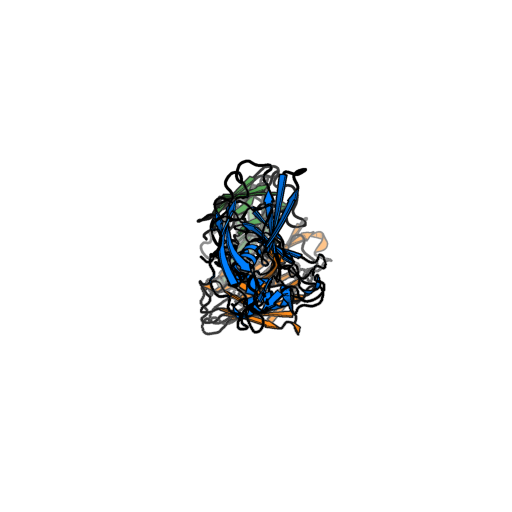. SER A 1 181 ? -20.284 5.726 4.050 1.00 39.07 428 SER A N 1
ATOM 1281 C CA . SER A 1 181 ? -20.828 4.997 5.187 1.00 41.05 428 SER A CA 1
ATOM 1282 C C . SER A 1 181 ? -21.028 5.987 6.321 1.00 40.67 428 SER A C 1
ATOM 1283 O O . SER A 1 181 ? -20.060 6.590 6.792 1.00 38.68 428 SER A O 1
ATOM 1286 N N . ASN A 1 182 ? -22.280 6.169 6.746 1.00 39.84 429 ASN A N 1
ATOM 1287 C CA . ASN A 1 182 ? -22.594 7.072 7.851 1.00 41.16 429 ASN A CA 1
ATOM 1288 C C . ASN A 1 182 ? -22.147 8.499 7.546 1.00 39.40 429 ASN A C 1
ATOM 1289 O O . ASN A 1 182 ? -21.612 9.197 8.411 1.00 39.13 429 ASN A O 1
ATOM 1294 N N . CYS A 1 183 ? -22.353 8.935 6.305 1.00 36.24 430 CYS A N 1
ATOM 1295 C CA . CYS A 1 183 ? -21.970 10.272 5.879 1.00 35.65 430 CYS A CA 1
ATOM 1296 C C . CYS A 1 183 ? -23.183 11.069 5.424 1.00 34.01 430 CYS A C 1
ATOM 1297 O O . CYS A 1 183 ? -24.192 10.509 4.986 1.00 34.57 430 CYS A O 1
ATOM 1300 N N . HIS A 1 184 ? -23.056 12.387 5.528 1.00 31.92 431 HIS A N 1
ATOM 1301 C CA . HIS A 1 184 ? -24.026 13.343 5.004 1.00 31.81 431 HIS A CA 1
ATOM 1302 C C . HIS A 1 184 ? -23.183 14.387 4.282 1.00 31.82 431 HIS A C 1
ATOM 1303 O O . HIS A 1 184 ? -22.495 15.189 4.921 1.00 31.48 431 HIS A O 1
ATOM 1310 N N . VAL A 1 185 ? -23.188 14.346 2.951 1.00 28.89 432 VAL A N 1
ATOM 1311 C CA . VAL A 1 185 ? -22.220 15.094 2.164 1.00 28.61 432 VAL A CA 1
ATOM 1312 C C . VAL A 1 185 ? -22.944 15.935 1.123 1.00 29.36 432 VAL A C 1
ATOM 1313 O O . VAL A 1 185 ? -24.133 15.761 0.858 1.00 27.71 432 VAL A O 1
ATOM 1317 N N . VAL A 1 186 ? -22.193 16.867 0.544 1.00 29.12 433 VAL A N 1
ATOM 1318 C CA . VAL A 1 186 ? -22.627 17.652 -0.603 1.00 28.66 433 VAL A CA 1
ATOM 1319 C C . VAL A 1 186 ? -21.697 17.311 -1.755 1.00 29.57 433 VAL A C 1
ATOM 1320 O O . VAL A 1 186 ? -20.473 17.335 -1.594 1.00 26.84 433 VAL A O 1
ATOM 1324 N N . ILE A 1 187 ? -22.273 16.956 -2.900 1.00 26.30 434 ILE A N 1
ATOM 1325 C CA . ILE A 1 187 ? -21.490 16.721 -4.109 1.00 28.80 434 ILE A CA 1
ATOM 1326 C C . ILE A 1 187 ? -21.458 18.011 -4.914 1.00 31.04 434 ILE A C 1
ATOM 1327 O O . ILE A 1 187 ? -22.506 18.616 -5.174 1.00 27.22 434 ILE A O 1
ATOM 1332 N N . LYS A 1 188 ? -20.263 18.431 -5.316 1.00 29.33 435 LYS A N 1
ATOM 1333 C CA . LYS A 1 188 ? -20.093 19.584 -6.186 1.00 32.38 435 LYS A CA 1
ATOM 1334 C C . LYS A 1 188 ? -19.438 19.113 -7.476 1.00 32.86 435 LYS A C 1
ATOM 1335 O O . LYS A 1 188 ? -18.480 18.337 -7.443 1.00 32.27 435 LYS A O 1
ATOM 1341 N N . SER A 1 189 ? -19.970 19.561 -8.605 1.00 34.25 436 SER A N 1
ATOM 1342 C CA . SER A 1 189 ? -19.402 19.208 -9.899 1.00 36.56 436 SER A CA 1
ATOM 1343 C C . SER A 1 189 ? -19.788 20.288 -10.894 1.00 38.71 436 SER A C 1
ATOM 1344 O O . SER A 1 189 ? -20.655 21.123 -10.627 1.00 37.60 436 SER A O 1
ATOM 1347 N N . HIS A 1 190 ? -19.128 20.264 -12.048 1.00 40.06 437 HIS A N 1
ATOM 1348 C CA . HIS A 1 190 ? -19.534 21.170 -13.112 1.00 42.79 437 HIS A CA 1
ATOM 1349 C C . HIS A 1 190 ? -20.829 20.746 -13.780 1.00 41.72 437 HIS A C 1
ATOM 1350 O O . HIS A 1 190 ? -21.289 21.442 -14.691 1.00 42.53 437 HIS A O 1
ATOM 1357 N N . VAL A 1 191 ? -21.424 19.635 -13.358 1.00 38.38 438 VAL A N 1
ATOM 1358 C CA . VAL A 1 191 ? -22.651 19.137 -13.967 1.00 36.29 438 VAL A CA 1
ATOM 1359 C C . VAL A 1 191 ? -23.827 19.443 -13.045 1.00 35.93 438 VAL A C 1
ATOM 1360 O O . VAL A 1 191 ? -24.723 20.219 -13.401 1.00 34.74 438 VAL A O 1
ATOM 1364 N N . CYS A 1 192 ? -23.841 18.839 -11.854 1.00 34.44 439 CYS A N 1
ATOM 1365 C CA . CYS A 1 192 ? -24.840 19.173 -10.841 1.00 31.16 439 CYS A CA 1
ATOM 1366 C C . CYS A 1 192 ? -24.202 19.174 -9.456 1.00 31.70 439 CYS A C 1
ATOM 1367 O O . CYS A 1 192 ? -23.213 18.478 -9.208 1.00 29.09 439 CYS A O 1
ATOM 1370 N N . ASP A 1 193 ? -24.796 19.968 -8.562 1.00 29.87 440 ASP A N 1
ATOM 1371 C CA . ASP A 1 193 ? -24.530 19.941 -7.127 1.00 29.49 440 ASP A CA 1
ATOM 1372 C C . ASP A 1 193 ? -25.767 19.410 -6.409 1.00 29.61 440 ASP A C 1
ATOM 1373 O O . ASP A 1 193 ? -26.893 19.758 -6.768 1.00 29.42 440 ASP A O 1
ATOM 1378 N N . TYR A 1 194 ? -25.567 18.584 -5.383 1.00 28.10 441 TYR A N 1
ATOM 1379 C CA . TYR A 1 194 ? -26.692 17.952 -4.693 1.00 27.87 441 TYR A CA 1
ATOM 1380 C C . TYR A 1 194 ? -26.166 17.339 -3.401 1.00 28.33 441 TYR A C 1
ATOM 1381 O O . TYR A 1 194 ? -24.957 17.245 -3.193 1.00 26.89 441 TYR A O 1
ATOM 1390 N N . SER A 1 195 ? -27.081 16.921 -2.533 1.00 27.80 442 SER A N 1
ATOM 1391 C CA . SER A 1 195 ? -26.680 16.324 -1.266 1.00 27.78 442 SER A CA 1
ATOM 1392 C C . SER A 1 195 ? -26.980 14.832 -1.255 1.00 27.78 442 SER A C 1
ATOM 1393 O O . SER A 1 195 ? -27.946 14.366 -1.868 1.00 30.20 442 SER A O 1
ATOM 1396 N N . LEU A 1 196 ? -26.165 14.089 -0.514 1.00 27.63 443 LEU A N 1
ATOM 1397 C CA . LEU A 1 196 ? -26.332 12.650 -0.364 1.00 28.34 443 LEU A CA 1
ATOM 1398 C C . LEU A 1 196 ? -26.387 12.325 1.117 1.00 30.66 443 LEU A C 1
ATOM 1399 O O . LEU A 1 196 ? -25.478 12.697 1.866 1.00 29.33 443 LEU A O 1
ATOM 1404 N N . ASP A 1 197 ? -27.444 11.632 1.537 1.00 30.22 444 ASP A N 1
ATOM 1405 C CA . ASP A 1 197 ? -27.620 11.286 2.942 1.00 32.80 444 ASP A CA 1
ATOM 1406 C C . ASP A 1 197 ? -27.784 9.789 3.164 1.00 35.30 444 ASP A C 1
ATOM 1407 O O . ASP A 1 197 ? -28.156 9.371 4.267 1.00 38.12 444 ASP A O 1
ATOM 1412 N N . ILE A 1 198 ? -27.491 8.972 2.156 1.00 35.19 445 ILE A N 1
ATOM 1413 C CA . ILE A 1 198 ? -27.711 7.533 2.206 1.00 39.44 445 ILE A CA 1
ATOM 1414 C C . ILE A 1 198 ? -26.368 6.832 2.044 1.00 39.17 445 ILE A C 1
ATOM 1415 O O . ILE A 1 198 ? -25.443 7.364 1.422 1.00 39.06 445 ILE A O 1
ATOM 1420 N N . ASP A 1 199 ? -26.253 5.643 2.634 1.00 40.11 446 ASP A N 1
ATOM 1421 C CA . ASP A 1 199 ? -25.048 4.837 2.481 1.00 41.83 446 ASP A CA 1
ATOM 1422 C C . ASP A 1 199 ? -24.980 4.244 1.075 1.00 42.59 446 ASP A C 1
ATOM 1423 O O . ASP A 1 199 ? -26.003 3.993 0.434 1.00 43.20 446 ASP A O 1
ATOM 1428 N N . GLY A 1 200 ? -23.764 4.008 0.599 1.00 41.06 447 GLY A N 1
ATOM 1429 C CA . GLY A 1 200 ? -23.551 3.343 -0.671 1.00 42.56 447 GLY A CA 1
ATOM 1430 C C . GLY A 1 200 ? -22.754 4.195 -1.638 1.00 42.03 447 GLY A C 1
ATOM 1431 O O . GLY A 1 200 ? -22.244 5.268 -1.300 1.00 39.85 447 GLY A O 1
ATOM 1432 N N . ALA A 1 201 ? -22.657 3.702 -2.872 1.00 42.36 448 ALA A N 1
ATOM 1433 C CA . ALA A 1 201 ? -21.847 4.376 -3.879 1.00 41.41 448 ALA A CA 1
ATOM 1434 C C . ALA A 1 201 ? -22.403 5.760 -4.181 1.00 38.54 448 ALA A C 1
ATOM 1435 O O . ALA A 1 201 ? -23.618 5.942 -4.321 1.00 37.90 448 ALA A O 1
ATOM 1437 N N . VAL A 1 202 ? -21.496 6.736 -4.270 1.00 36.98 449 VAL A N 1
ATOM 1438 C CA . VAL A 1 202 ? -21.878 8.101 -4.610 1.00 33.78 449 VAL A CA 1
ATOM 1439 C C . VAL A 1 202 ? -22.607 8.092 -5.944 1.00 34.71 449 VAL A C 1
ATOM 1440 O O . VAL A 1 202 ? -22.086 7.591 -6.948 1.00 33.45 449 VAL A O 1
ATOM 1444 N N . ARG A 1 203 ? -23.827 8.625 -5.955 1.00 32.81 450 ARG A N 1
ATOM 1445 C CA . ARG A 1 203 ? -24.588 8.747 -7.189 1.00 34.15 450 ARG A CA 1
ATOM 1446 C C . ARG A 1 203 ? -24.109 9.949 -7.986 1.00 32.43 450 ARG A C 1
ATOM 1447 O O . ARG A 1 203 ? -23.842 11.016 -7.425 1.00 30.91 450 ARG A O 1
ATOM 1455 N N . LEU A 1 204 ? -23.995 9.768 -9.297 1.00 32.19 451 LEU A N 1
ATOM 1456 C CA . LEU A 1 204 ? -23.531 10.797 -10.212 1.00 32.91 451 LEU A CA 1
ATOM 1457 C C . LEU A 1 204 ? -24.520 10.966 -11.355 1.00 32.21 451 LEU A C 1
ATOM 1458 O O . LEU A 1 204 ? -25.150 9.994 -11.780 1.00 33.77 451 LEU A O 1
ATOM 1463 N N . PRO A 1 205 ? -24.642 12.176 -11.899 1.00 32.21 452 PRO A N 1
ATOM 1464 C CA . PRO A 1 205 ? -25.502 12.373 -13.074 1.00 34.06 452 PRO A CA 1
ATOM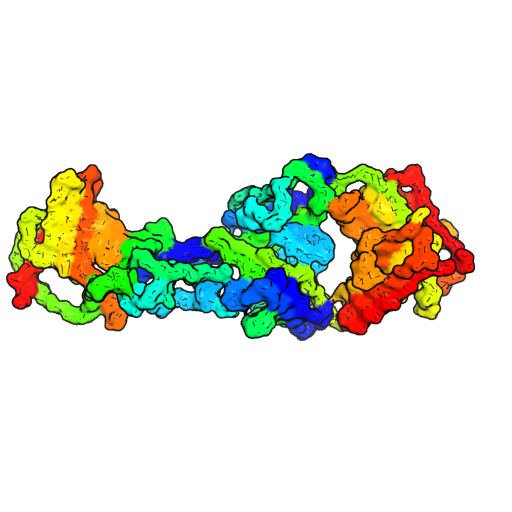 1465 C C . PRO A 1 205 ? -24.974 11.601 -14.274 1.00 36.11 452 PRO A C 1
ATOM 1466 O O . PRO A 1 205 ? -23.791 11.676 -14.609 1.00 38.07 452 PRO A O 1
ATOM 1470 N N . HIS A 1 206 ? -25.868 10.861 -14.922 1.00 38.16 453 HIS A N 1
ATOM 1471 C CA . HIS A 1 206 ? -25.573 10.124 -16.142 1.00 41.01 453 HIS A CA 1
ATOM 1472 C C . HIS A 1 206 ? -26.326 10.784 -17.288 1.00 45.14 453 HIS A C 1
ATOM 1473 O O . HIS A 1 206 ? -27.555 10.913 -17.232 1.00 43.52 453 HIS A O 1
ATOM 1480 N N . ILE A 1 207 ? -25.595 11.199 -18.318 1.00 44.44 454 ILE A N 1
ATOM 1481 C CA . ILE A 1 207 ? -26.167 11.873 -19.476 1.00 46.87 454 ILE A CA 1
ATOM 1482 C C . ILE A 1 207 ? -25.910 11.012 -20.701 1.00 50.46 454 ILE A C 1
ATOM 1483 O O . ILE A 1 207 ? -24.759 10.672 -20.993 1.00 50.98 454 ILE A O 1
ATOM 1488 N N . TYR A 1 208 ? -26.970 10.659 -21.418 1.00 53.27 455 TYR A N 1
ATOM 1489 C CA . TYR A 1 208 ? -26.820 9.893 -22.648 1.00 57.37 455 TYR A CA 1
ATOM 1490 C C . TYR A 1 208 ? -26.635 10.837 -23.829 1.00 59.77 455 TYR A C 1
ATOM 1491 O O . TYR A 1 208 ? -27.476 11.705 -24.082 1.00 60.25 455 TYR A O 1
ATOM 1500 N N . HIS A 1 209 ? -25.528 10.657 -24.551 1.00 61.58 456 HIS A N 1
ATOM 1501 C CA . HIS A 1 209 ? -25.216 11.455 -25.737 1.00 64.51 456 HIS A CA 1
ATOM 1502 C C . HIS A 1 209 ? -24.298 10.575 -26.585 1.00 67.84 456 HIS A C 1
ATOM 1503 O O . HIS A 1 209 ? -23.073 10.633 -26.453 1.00 66.98 456 HIS A O 1
ATOM 1510 N N . GLU A 1 210 ? -24.913 9.734 -27.421 1.00 71.92 457 GLU A N 1
ATOM 1511 C CA . GLU A 1 210 ? -24.187 8.727 -28.197 1.00 75.69 457 GLU A CA 1
ATOM 1512 C C . GLU A 1 210 ? -23.315 7.868 -27.283 1.00 73.21 457 GLU A C 1
ATOM 1513 O O . GLU A 1 210 ? -22.189 7.497 -27.624 1.00 74.67 457 GLU A O 1
ATOM 1519 N N . GLY A 1 211 ? -23.839 7.563 -26.097 1.00 69.66 458 GLY A N 1
ATOM 1520 C CA . GLY A 1 211 ? -23.078 6.892 -25.060 1.00 66.90 458 GLY A CA 1
ATOM 1521 C C . GLY A 1 211 ? -23.358 7.508 -23.704 1.00 63.09 458 GLY A C 1
ATOM 1522 O O . GLY A 1 211 ? -24.002 8.557 -23.634 1.00 62.81 458 GLY A O 1
ATOM 1523 N N . VAL A 1 212 ? -22.883 6.885 -22.626 1.00 59.28 459 VAL A N 1
ATOM 1524 C CA . VAL A 1 212 ? -23.176 7.326 -21.264 1.00 57.74 459 VAL A CA 1
ATOM 1525 C C . VAL A 1 212 ? -22.047 8.224 -20.779 1.00 55.93 459 VAL A C 1
ATOM 1526 O O . VAL A 1 212 ? -20.869 7.859 -20.877 1.00 58.50 459 VAL A O 1
ATOM 1530 N N . PHE A 1 213 ? -22.399 9.396 -20.253 1.00 51.97 460 PHE A N 1
ATOM 1531 C CA . PHE A 1 213 ? -21.417 10.347 -19.749 1.00 51.23 460 PHE A CA 1
ATOM 1532 C C . PHE A 1 213 ? -21.682 10.665 -18.284 1.00 47.68 460 PHE A C 1
ATOM 1533 O O . PHE A 1 213 ? -22.837 10.758 -17.853 1.00 43.13 460 PHE A O 1
ATOM 1541 N N . ILE A 1 214 ? -20.603 10.836 -17.523 1.00 46.83 461 ILE A N 1
ATOM 1542 C CA . ILE A 1 214 ? -20.678 11.268 -16.128 1.00 42.16 461 ILE A CA 1
ATOM 1543 C C . ILE A 1 214 ? -19.700 12.426 -15.943 1.00 43.01 461 ILE A C 1
ATOM 1544 O O . ILE A 1 214 ? -18.873 12.674 -16.835 1.00 45.09 461 ILE A O 1
ATOM 1549 N N . PRO A 1 215 ? -19.753 13.167 -14.829 1.00 40.55 462 PRO A N 1
ATOM 1550 C CA . PRO A 1 215 ? -18.793 14.263 -14.634 1.00 41.05 462 PRO A CA 1
ATOM 1551 C C . PRO A 1 215 ? -17.355 13.772 -14.682 1.00 41.20 462 PRO A C 1
ATOM 1552 O O . PRO A 1 215 ? -17.049 12.648 -14.281 1.00 38.08 462 PRO A O 1
ATOM 1556 N N . GLY A 1 216 ? -16.469 14.636 -15.189 1.00 42.70 463 GLY A N 1
ATOM 1557 C CA . GLY A 1 216 ? -15.064 14.276 -15.298 1.00 43.09 463 GLY A CA 1
ATOM 1558 C C . GLY A 1 216 ? -14.332 14.266 -13.973 1.00 39.58 463 GLY A C 1
ATOM 1559 O O . GLY A 1 216 ? -13.399 13.477 -13.783 1.00 36.95 463 GLY A O 1
ATOM 1560 N N . THR A 1 217 ? -14.715 15.156 -13.060 1.00 39.11 464 THR A N 1
ATOM 1561 C CA . THR A 1 217 ? -14.306 15.116 -11.662 1.00 37.58 464 THR A CA 1
ATOM 1562 C C . THR A 1 217 ? -15.513 15.518 -10.824 1.00 36.22 464 THR A C 1
ATOM 1563 O O . THR A 1 217 ? -16.496 16.057 -11.339 1.00 37.26 464 THR A O 1
ATOM 1567 N N . TYR A 1 218 ? -15.440 15.262 -9.521 1.00 32.86 465 TYR A N 1
ATOM 1568 C CA . TYR A 1 218 ? -16.438 15.809 -8.609 1.00 32.19 465 TYR A CA 1
ATOM 1569 C C . TYR A 1 218 ? -15.825 15.915 -7.222 1.00 33.10 465 TYR A C 1
ATOM 1570 O O . TYR A 1 218 ? -14.787 15.313 -6.935 1.00 33.73 465 TYR A O 1
ATOM 1579 N N . LYS A 1 219 ? -16.468 16.716 -6.378 1.00 31.58 466 LYS A N 1
ATOM 1580 C CA . LYS A 1 219 ? -15.983 17.002 -5.034 1.00 32.02 466 LYS A CA 1
ATOM 1581 C C . LYS A 1 219 ? -17.006 16.519 -4.019 1.00 31.95 466 LYS A C 1
ATOM 1582 O O . LYS A 1 219 ? -18.206 16.771 -4.175 1.00 28.57 466 LYS A O 1
ATOM 1588 N N . ILE A 1 220 ? -16.535 15.804 -3.001 1.00 31.30 467 ILE A N 1
ATOM 1589 C CA . ILE A 1 220 ? -17.355 15.408 -1.860 1.00 29.22 467 ILE A CA 1
ATOM 1590 C C . ILE A 1 220 ? -17.041 16.374 -0.729 1.00 31.64 467 ILE A C 1
ATOM 1591 O O . ILE A 1 220 ? -15.888 16.471 -0.297 1.00 30.15 467 ILE A O 1
ATOM 1596 N N . VAL A 1 221 ? -18.044 17.098 -0.250 1.00 29.93 468 VAL A N 1
ATOM 1597 C CA . VAL A 1 221 ? -17.847 18.069 0.818 1.00 30.18 468 VAL A CA 1
ATOM 1598 C C . VAL A 1 221 ? -18.460 17.494 2.089 1.00 31.73 468 VAL A C 1
ATOM 1599 O O . VAL A 1 221 ? -19.670 17.243 2.150 1.00 29.13 468 VAL A O 1
ATOM 1603 N N . ILE A 1 222 ? -17.627 17.278 3.104 1.00 32.61 469 ILE A N 1
ATOM 1604 C CA . ILE A 1 222 ? -18.063 16.695 4.366 1.00 33.12 469 ILE A CA 1
ATOM 1605 C C . ILE A 1 222 ? -17.938 17.764 5.439 1.00 37.48 469 ILE A C 1
ATOM 1606 O O . ILE A 1 222 ? -16.832 18.198 5.775 1.00 35.33 469 ILE A O 1
ATOM 1611 N N . ASP A 1 223 ? -19.075 18.198 5.975 1.00 36.13 470 ASP A N 1
ATOM 1612 C CA . ASP A 1 223 ? -19.100 19.192 7.038 1.00 40.31 470 ASP A CA 1
ATOM 1613 C C . ASP A 1 223 ? -18.969 18.454 8.364 1.00 41.63 470 ASP A C 1
ATOM 1614 O O . ASP A 1 223 ? -19.766 17.559 8.663 1.00 41.11 470 ASP A O 1
ATOM 1619 N N . LYS A 1 224 ? -17.952 18.800 9.146 1.00 44.52 471 LYS A N 1
ATOM 1620 C CA . LYS A 1 224 ? -17.778 18.203 10.462 1.00 46.08 471 LYS A CA 1
ATOM 1621 C C . LYS A 1 224 ? -18.187 19.157 11.572 1.00 48.60 471 LYS A C 1
ATOM 1622 O O . LYS A 1 224 ? -17.997 18.843 12.753 1.00 50.47 471 LYS A O 1
ATOM 1628 N N . LYS A 1 225 ? -18.741 20.320 11.220 1.00 46.88 472 LYS A N 1
ATOM 1629 C CA . LYS A 1 225 ? -19.206 21.250 12.238 1.00 51.23 472 LYS A CA 1
ATOM 1630 C C . LYS A 1 225 ? -20.487 20.765 12.896 1.00 50.56 472 LYS A C 1
ATOM 1631 O O . LYS A 1 225 ? -20.908 21.340 13.902 1.00 53.87 472 LYS A O 1
ATOM 1637 N N . ASN A 1 226 ? -21.101 19.715 12.370 1.00 52.84 473 ASN A N 1
ATOM 1638 C CA . ASN A 1 226 ? -22.161 19.033 13.087 1.00 54.79 473 ASN A CA 1
ATOM 1639 C C . ASN A 1 226 ? -21.627 17.724 13.661 1.00 54.44 473 ASN A C 1
ATOM 1640 O O . ASN A 1 226 ? -20.462 17.355 13.476 1.00 53.70 473 ASN A O 1
ATOM 1645 N N . LYS A 1 227 ? -22.500 17.005 14.364 1.00 53.25 474 LYS A N 1
ATOM 1646 C CA . LYS A 1 227 ? -22.132 15.720 14.936 1.00 51.01 474 LYS A CA 1
ATOM 1647 C C . LYS A 1 227 ? -22.478 14.548 14.032 1.00 49.65 474 LYS A C 1
ATOM 1648 O O . LYS A 1 227 ? -21.936 13.457 14.226 1.00 48.27 474 LYS A O 1
ATOM 1654 N N . LEU A 1 228 ? -23.348 14.742 13.043 1.00 48.76 475 LEU A N 1
ATOM 1655 C CA . LEU A 1 228 ? -23.848 13.591 12.303 1.00 49.25 475 LEU A CA 1
ATOM 1656 C C . LEU A 1 228 ? -22.823 13.007 11.342 1.00 44.11 475 LEU A C 1
ATOM 1657 O O . LEU A 1 228 ? -23.067 11.927 10.796 1.00 43.51 475 LEU A O 1
ATOM 1662 N N . ASN A 1 229 ? -21.697 13.682 11.115 1.00 44.26 476 ASN A N 1
ATOM 1663 C CA . ASN A 1 229 ? -20.608 13.127 10.322 1.00 41.19 476 ASN A CA 1
ATOM 1664 C C . ASN A 1 229 ? -19.480 12.557 11.179 1.00 42.41 476 ASN A C 1
ATOM 1665 O O . ASN A 1 229 ? -18.423 12.211 10.642 1.00 41.26 476 ASN A O 1
ATOM 1670 N N . ASP A 1 230 ? -19.684 12.438 12.493 1.00 43.80 477 ASP A N 1
ATOM 1671 C CA . ASP A 1 230 ? -18.614 11.981 13.378 1.00 45.96 477 ASP A CA 1
ATOM 1672 C C . ASP A 1 230 ? -18.152 10.562 13.064 1.00 45.36 477 ASP A C 1
ATOM 1673 O O . ASP A 1 230 ? -17.071 10.164 13.507 1.00 46.70 477 ASP A O 1
ATOM 1678 N N . ARG A 1 231 ? -18.940 9.788 12.319 1.00 44.12 478 ARG A N 1
ATOM 1679 C CA . ARG A 1 231 ? -18.578 8.424 11.950 1.00 44.11 478 ARG A CA 1
ATOM 1680 C C . ARG A 1 231 ? -18.456 8.254 10.441 1.00 43.36 478 ARG A C 1
ATOM 1681 O O . ARG A 1 231 ? -18.380 7.118 9.957 1.00 42.63 478 ARG A O 1
ATOM 1689 N N . CYS A 1 232 ? -18.431 9.353 9.693 1.00 41.58 479 CYS A N 1
ATOM 1690 C CA . CYS A 1 232 ? -18.387 9.281 8.239 1.00 40.43 479 CYS A CA 1
ATOM 1691 C C . CYS A 1 232 ? -17.118 8.587 7.768 1.00 40.95 479 CYS A C 1
ATOM 1692 O O . CYS A 1 232 ? -16.018 8.895 8.233 1.00 39.26 479 CYS A O 1
ATOM 1695 N N . THR A 1 233 ? -17.279 7.656 6.830 1.00 40.83 480 THR A N 1
ATOM 1696 C CA . THR A 1 233 ? -16.176 6.869 6.305 1.00 40.93 480 THR A CA 1
ATOM 1697 C C . THR A 1 233 ? -16.372 6.625 4.813 1.00 40.64 480 THR A C 1
ATOM 1698 O O . THR A 1 233 ? -17.499 6.447 4.345 1.00 39.72 480 THR A O 1
ATOM 1702 N N . LEU A 1 234 ? -15.263 6.634 4.076 1.00 39.35 481 LEU A N 1
ATOM 1703 C CA . LEU A 1 234 ? -15.231 6.386 2.639 1.00 40.82 481 LEU A CA 1
ATOM 1704 C C . LEU A 1 234 ? -14.614 5.024 2.359 1.00 41.55 481 LEU A C 1
ATOM 1705 O O . LEU A 1 234 ? -13.574 4.686 2.929 1.00 41.15 481 LEU A O 1
ATOM 1710 N N . PHE A 1 235 ? -15.241 4.256 1.472 1.00 39.86 482 PHE A N 1
ATOM 1711 C CA . PHE A 1 235 ? -14.671 3.013 0.967 1.00 41.21 482 PHE A CA 1
ATOM 1712 C C . PHE A 1 235 ? -14.509 3.143 -0.540 1.00 42.50 482 PHE A C 1
ATOM 1713 O O . PHE A 1 235 ? -15.467 3.485 -1.241 1.00 40.80 482 PHE A O 1
ATOM 1721 N N . THR A 1 236 ? -13.304 2.881 -1.041 1.00 41.65 483 THR A N 1
ATOM 1722 C CA . THR A 1 236 ? -13.053 2.992 -2.470 1.00 42.02 483 THR A CA 1
ATOM 1723 C C . THR A 1 236 ? -11.886 2.087 -2.843 1.00 43.68 483 THR A C 1
ATOM 1724 O O . THR A 1 236 ? -11.258 1.459 -1.986 1.00 43.91 483 THR A O 1
ATOM 1728 N N . ASP A 1 237 ? -11.608 2.019 -4.142 1.00 43.10 484 ASP A N 1
ATOM 1729 C CA . ASP A 1 237 ? -10.402 1.381 -4.650 1.00 45.23 484 ASP A CA 1
ATOM 1730 C C . ASP A 1 237 ? -9.278 2.410 -4.702 1.00 44.82 484 ASP A C 1
ATOM 1731 O O . ASP A 1 237 ? -9.438 3.481 -5.295 1.00 44.12 484 ASP A O 1
ATOM 1736 N N . CYS A 1 238 ? -8.153 2.093 -4.064 1.00 44.40 485 CYS A N 1
ATOM 1737 C CA . CYS A 1 238 ? -6.982 2.969 -4.082 1.00 43.49 485 CYS A CA 1
ATOM 1738 C C . CYS A 1 238 ? -6.188 2.674 -5.345 1.00 43.82 485 CYS A C 1
ATOM 1739 O O . CYS A 1 238 ? -5.473 1.678 -5.417 1.00 46.78 485 CYS A O 1
ATOM 1742 N N . VAL A 1 239 ? -6.306 3.546 -6.342 1.00 43.34 486 VAL A N 1
ATOM 1743 C CA . VAL A 1 239 ? -5.662 3.344 -7.635 1.00 44.33 486 VAL A CA 1
ATOM 1744 C C . VAL A 1 239 ? -4.246 3.906 -7.581 1.00 45.89 486 VAL A C 1
ATOM 1745 O O . VAL A 1 239 ? -4.029 5.036 -7.126 1.00 44.29 486 VAL A O 1
ATOM 1749 N N . ILE A 1 240 ? -3.279 3.112 -8.043 1.00 48.37 487 ILE A N 1
ATOM 1750 C CA . ILE A 1 240 ? -1.879 3.515 -8.081 1.00 50.17 487 ILE A CA 1
ATOM 1751 C C . ILE A 1 240 ? -1.291 3.099 -9.422 1.00 54.72 487 ILE A C 1
ATOM 1752 O O . ILE A 1 240 ? -1.783 2.184 -10.084 1.00 56.05 487 ILE A O 1
ATOM 1757 N N . LYS A 1 241 ? -0.221 3.785 -9.818 1.00 54.64 488 LYS A N 1
ATOM 1758 C CA . LYS A 1 241 ? 0.432 3.507 -11.093 1.00 57.83 488 LYS A CA 1
ATOM 1759 C C . LYS A 1 241 ? 1.600 2.550 -10.897 1.00 61.05 488 LYS A C 1
ATOM 1760 O O . LYS A 1 241 ? 2.114 2.418 -9.786 1.00 60.85 488 LYS A O 1
ATOM 1766 N N . SER A 1 250 ? 1.153 4.263 -17.952 1.00 73.79 497 SER A N 1
ATOM 1767 C CA . SER A 1 250 ? 1.586 3.169 -17.087 1.00 72.43 497 SER A CA 1
ATOM 1768 C C . SER A 1 250 ? 0.429 2.225 -16.775 1.00 71.59 497 SER A C 1
ATOM 1769 O O . SER A 1 250 ? -0.729 2.520 -17.073 1.00 69.13 497 SER A O 1
ATOM 1772 N N . VAL A 1 251 ? 0.758 1.088 -16.171 1.00 72.51 498 VAL A N 1
ATOM 1773 C CA . VAL A 1 251 ? -0.243 0.101 -15.785 1.00 69.78 498 VAL A CA 1
ATOM 1774 C C . VAL A 1 251 ? -0.890 0.537 -14.477 1.00 66.81 498 VAL A C 1
ATOM 1775 O O . VAL A 1 251 ? -0.210 0.994 -13.551 1.00 66.66 498 VAL A O 1
ATOM 1779 N N . LEU A 1 252 ? -2.213 0.416 -14.402 1.00 65.45 499 LEU A N 1
ATOM 1780 C CA . LEU A 1 252 ? -2.956 0.835 -13.222 1.00 62.86 499 LEU A CA 1
ATOM 1781 C C . LEU A 1 252 ? -3.195 -0.346 -12.289 1.00 63.22 499 LEU A C 1
ATOM 1782 O O . LEU A 1 252 ? -3.525 -1.450 -12.733 1.00 65.00 499 LEU A O 1
ATOM 1787 N N . ARG A 1 253 ? -3.015 -0.100 -10.992 1.00 61.22 500 ARG A N 1
ATOM 1788 C CA . ARG A 1 253 ? -3.207 -1.089 -9.941 1.00 59.80 500 ARG A CA 1
ATOM 1789 C C . ARG A 1 253 ? -4.091 -0.491 -8.855 1.00 57.01 500 ARG A C 1
ATOM 1790 O O . ARG A 1 253 ? -4.192 0.730 -8.720 1.00 54.28 500 ARG A O 1
ATOM 1798 N N . GLN A 1 254 ? -4.736 -1.358 -8.073 1.00 56.61 501 GLN A N 1
ATOM 1799 C CA . GLN A 1 254 ? -5.641 -0.876 -7.038 1.00 53.66 501 GLN A CA 1
ATOM 1800 C C . GLN A 1 254 ? -5.764 -1.891 -5.914 1.00 54.93 501 GLN A C 1
ATOM 1801 O O . GLN A 1 254 ? -5.428 -3.068 -6.067 1.00 57.81 501 GLN A O 1
ATOM 1807 N N . TYR A 1 255 ? -6.270 -1.412 -4.777 1.00 51.65 502 TYR A N 1
ATOM 1808 C CA . TYR A 1 255 ? -6.647 -2.266 -3.661 1.00 51.23 502 TYR A CA 1
ATOM 1809 C C . TYR A 1 255 ? -7.744 -1.589 -2.853 1.00 47.65 502 TYR A C 1
ATOM 1810 O O . TYR A 1 255 ? -7.781 -0.360 -2.739 1.00 46.50 502 TYR A O 1
ATOM 1819 N N . LYS A 1 256 ? -8.640 -2.410 -2.300 1.00 48.24 503 LYS A N 1
ATOM 1820 C CA . LYS A 1 256 ? -9.699 -1.915 -1.424 1.00 47.53 503 LYS A CA 1
ATOM 1821 C C . LYS A 1 256 ? -9.095 -1.142 -0.260 1.00 46.66 503 LYS A C 1
ATOM 1822 O O . LYS A 1 256 ? -8.153 -1.612 0.382 1.00 47.42 503 LYS A O 1
ATOM 1828 N N . THR A 1 257 ? -9.645 0.035 0.030 1.00 44.88 504 THR A N 1
ATOM 1829 C CA . THR A 1 257 ? -9.194 0.771 1.201 1.00 45.35 504 THR A CA 1
ATOM 1830 C C . THR A 1 257 ? -10.353 1.552 1.804 1.00 45.14 504 THR A C 1
ATOM 1831 O O . THR A 1 257 ? -11.420 1.703 1.203 1.00 42.25 504 THR A O 1
ATOM 1835 N N . GLU A 1 258 ? -10.124 2.046 3.015 1.00 45.00 505 GLU A N 1
ATOM 1836 C CA . GLU A 1 258 ? -11.125 2.789 3.761 1.00 45.12 505 GLU A CA 1
ATOM 1837 C C . GLU A 1 258 ? -10.475 4.036 4.345 1.00 44.73 505 GLU A C 1
ATOM 1838 O O . GLU A 1 258 ? -9.370 3.965 4.892 1.00 45.03 505 GLU A O 1
ATOM 1844 N N . ILE A 1 259 ? -11.150 5.177 4.200 1.00 42.11 506 ILE A N 1
ATOM 1845 C CA . ILE A 1 259 ? -10.660 6.466 4.677 1.00 42.12 506 ILE A CA 1
ATOM 1846 C C . ILE A 1 259 ? -11.678 7.012 5.664 1.00 42.44 506 ILE A C 1
ATOM 1847 O O . ILE A 1 259 ? -12.777 7.418 5.268 1.00 41.06 506 ILE A O 1
ATOM 1852 N N . ARG A 1 260 ? -11.318 7.032 6.943 1.00 43.25 507 ARG A N 1
ATOM 1853 C CA . ARG A 1 260 ? -12.193 7.606 7.954 1.00 44.15 507 ARG A CA 1
ATOM 1854 C C . ARG A 1 260 ? -12.106 9.126 7.886 1.00 44.98 507 ARG A C 1
ATOM 1855 O O . ARG A 1 260 ? -11.011 9.692 7.829 1.00 44.45 507 ARG A O 1
ATOM 1863 N N . ILE A 1 261 ? -13.259 9.785 7.877 1.00 42.04 508 ILE A N 1
ATOM 1864 C CA . ILE A 1 261 ? -13.341 11.240 7.851 1.00 43.36 508 ILE A CA 1
ATOM 1865 C C . ILE A 1 261 ? -13.754 11.797 9.209 1.00 45.47 508 ILE A C 1
ATOM 1866 O O . ILE A 1 261 ? -13.144 12.739 9.716 1.00 47.28 508 ILE A O 1
ATOM 1871 N N . GLY A 1 262 ? -14.806 11.241 9.801 1.00 44.35 509 GLY A N 1
ATOM 1872 C CA . GLY A 1 262 ? -15.303 11.714 11.082 1.00 44.62 509 GLY A CA 1
ATOM 1873 C C . GLY A 1 262 ? -14.365 11.432 12.240 1.00 47.54 509 GLY A C 1
ATOM 1874 O O . GLY A 1 262 ? -13.820 10.336 12.348 1.00 50.02 509 GLY A O 1
ATOM 1883 N N . VAL B 2 2 ? -60.022 40.939 -26.230 1.00 44.05 2 VAL H N 1
ATOM 1884 C CA . VAL B 2 2 ? -60.216 39.508 -26.411 1.00 41.16 2 VAL H CA 1
ATOM 1885 C C . VAL B 2 2 ? -61.690 39.233 -26.702 1.00 39.79 2 VAL H C 1
ATOM 1886 O O . VAL B 2 2 ? -62.559 39.661 -25.947 1.00 40.36 2 VAL H O 1
ATOM 1890 N N . GLN B 2 3 ? -61.972 38.529 -27.799 1.00 38.77 3 GLN H N 1
ATOM 1891 C CA . GLN B 2 3 ? -63.345 38.264 -28.211 1.00 37.86 3 GLN H CA 1
ATOM 1892 C C . GLN B 2 3 ? -63.473 36.836 -28.714 1.00 34.94 3 GLN H C 1
ATOM 1893 O O . GLN B 2 3 ? -62.553 36.301 -29.337 1.00 33.66 3 GLN H O 1
ATOM 1899 N N . LEU B 2 4 ? -64.619 36.225 -28.430 1.00 31.78 4 LEU H N 1
ATOM 1900 C CA . LEU B 2 4 ? -64.941 34.890 -28.909 1.00 30.81 4 LEU H CA 1
ATOM 1901 C C . LEU B 2 4 ? -66.390 34.899 -29.364 1.00 32.24 4 LEU H C 1
ATOM 1902 O O . LEU B 2 4 ? -67.247 35.491 -28.700 1.00 31.28 4 LEU H O 1
ATOM 1907 N N . LYS B 2 5 ? -66.662 34.248 -30.495 1.00 30.43 5 LYS H N 1
ATOM 1908 C CA . LYS B 2 5 ? -68.003 34.244 -31.077 1.00 32.50 5 LYS H CA 1
ATOM 1909 C C . LYS B 2 5 ? -68.297 32.872 -31.662 1.00 31.07 5 LYS H C 1
ATOM 1910 O O . LYS B 2 5 ? -67.616 32.431 -32.594 1.00 30.81 5 LYS H O 1
ATOM 1916 N N . GLU B 2 6 ? -69.319 32.213 -31.126 1.00 30.23 6 GLU H N 1
ATOM 1917 C CA . GLU B 2 6 ? -69.754 30.926 -31.639 1.00 30.33 6 GLU H CA 1
ATOM 1918 C C . GLU B 2 6 ? -70.699 31.124 -32.814 1.00 32.70 6 GLU H C 1
ATOM 1919 O O . GLU B 2 6 ? -71.452 32.098 -32.873 1.00 33.11 6 GLU H O 1
ATOM 1925 N N . SER B 2 7 ? -70.646 30.193 -33.759 1.00 32.11 7 SER H N 1
ATOM 1926 C CA . SER B 2 7 ? -71.603 30.176 -34.855 1.00 34.87 7 SER H CA 1
ATOM 1927 C C . SER B 2 7 ? -71.959 28.732 -35.156 1.00 35.49 7 SER H C 1
ATOM 1928 O O . SER B 2 7 ? -71.088 27.858 -35.176 1.00 34.15 7 SER H O 1
ATOM 1931 N N . GLY B 2 8 ? -73.239 28.481 -35.388 1.00 36.80 8 GLY H N 1
ATOM 1932 C CA . GLY B 2 8 ? -73.674 27.140 -35.670 1.00 37.70 8 GLY H CA 1
ATOM 1933 C C . GLY B 2 8 ? -75.084 27.090 -36.203 1.00 40.39 8 GLY H C 1
ATOM 1934 O O . GLY B 2 8 ? -75.741 28.114 -36.409 1.00 40.38 8 GLY H O 1
ATOM 1935 N N . PRO B 2 9 ? -75.569 25.875 -36.453 1.00 40.27 9 PRO H N 1
ATOM 1936 C CA . PRO B 2 9 ? -76.940 25.691 -36.936 1.00 39.22 9 PRO H CA 1
ATOM 1937 C C . PRO B 2 9 ? -77.894 25.661 -35.749 1.00 40.12 9 PRO H C 1
ATOM 1938 O O . PRO B 2 9 ? -77.707 24.892 -34.802 1.00 39.43 9 PRO H O 1
ATOM 1942 N N . GLY B 2 10 ? -78.891 26.537 -35.774 1.00 40.28 10 GLY H N 1
ATOM 1943 C CA . GLY B 2 10 ? -79.854 26.560 -34.689 1.00 37.94 10 GLY H CA 1
ATOM 1944 C C . GLY B 2 10 ? -80.627 25.264 -34.546 1.00 36.88 10 GLY H C 1
ATOM 1945 O O . GLY B 2 10 ? -81.061 24.917 -33.443 1.00 35.91 10 GLY H O 1
ATOM 1946 N N . LEU B 2 11 ? -80.819 24.535 -35.649 1.00 37.00 11 LEU H N 1
ATOM 1947 C CA . LEU B 2 11 ? -81.581 23.293 -35.651 1.00 35.57 11 LEU H CA 1
ATOM 1948 C C . LEU B 2 11 ? -80.768 22.191 -36.318 1.00 38.47 11 LEU H C 1
ATOM 1949 O O . LEU B 2 11 ? -80.214 22.400 -37.403 1.00 40.10 11 LEU H O 1
ATOM 1954 N N . VAL B 2 12 ? -80.702 21.022 -35.677 1.00 37.72 12 VAL H N 1
ATOM 1955 C CA . VAL B 2 12 ? -80.084 19.834 -36.261 1.00 37.27 12 VAL H CA 1
ATOM 1956 C C . VAL B 2 12 ? -80.949 18.620 -35.954 1.00 38.54 12 VAL H C 1
ATOM 1957 O O . VAL B 2 12 ? -81.519 18.506 -34.865 1.00 38.16 12 VAL H O 1
ATOM 1961 N N . ALA B 2 13 ? -81.045 17.708 -36.921 1.00 39.32 13 ALA H N 1
ATOM 1962 C CA . ALA B 2 13 ? -81.839 16.503 -36.757 1.00 40.71 13 ALA H CA 1
ATOM 1963 C C . ALA B 2 13 ? -81.062 15.452 -35.964 1.00 43.29 13 ALA H C 1
ATOM 1964 O O . ALA B 2 13 ? -79.829 15.416 -36.009 1.00 44.09 13 ALA H O 1
ATOM 1966 N N . PRO B 2 14 ? -81.766 14.587 -35.225 1.00 44.45 14 PRO H N 1
ATOM 1967 C CA . PRO B 2 14 ? -81.068 13.576 -34.409 1.00 45.91 14 PRO H CA 1
ATOM 1968 C C . PRO B 2 14 ? -80.192 12.623 -35.213 1.00 47.11 14 PRO H C 1
ATOM 1969 O O . PRO B 2 14 ? -79.275 12.020 -34.644 1.00 46.82 14 PRO H O 1
ATOM 1973 N N . SER B 2 15 ? -80.450 12.451 -36.509 1.00 48.49 15 SER H N 1
ATOM 1974 C CA . SER B 2 15 ? -79.606 11.580 -37.319 1.00 49.64 15 SER H CA 1
ATOM 1975 C C . SER B 2 15 ? -78.334 12.262 -37.803 1.00 50.91 15 SER H C 1
ATOM 1976 O O . SER B 2 15 ? -77.410 11.566 -38.243 1.00 52.41 15 SER H O 1
ATOM 1979 N N . GLN B 2 16 ? -78.253 13.587 -37.718 1.00 48.45 16 GLN H N 1
ATOM 1980 C CA . GLN B 2 16 ? -77.145 14.325 -38.298 1.00 46.64 16 GLN H CA 1
ATOM 1981 C C . GLN B 2 16 ? -76.048 14.573 -37.266 1.00 45.50 16 GLN H C 1
ATOM 1982 O O . GLN B 2 16 ? -76.150 14.204 -36.094 1.00 43.46 16 GLN H O 1
ATOM 1988 N N . SER B 2 17 ? -74.980 15.215 -37.715 1.00 43.10 17 SER H N 1
ATOM 1989 C CA . SER B 2 17 ? -73.931 15.687 -36.829 1.00 41.77 17 SER H CA 1
ATOM 1990 C C . SER B 2 17 ? -74.101 17.180 -36.579 1.00 40.23 17 SER H C 1
ATOM 1991 O O . SER B 2 17 ? -74.730 17.895 -37.363 1.00 40.03 17 SER H O 1
ATOM 1994 N N . LEU B 2 18 ? -73.562 17.633 -35.455 1.00 37.70 18 LEU H N 1
ATOM 1995 C CA . LEU B 2 18 ? -73.570 19.039 -35.079 1.00 36.49 18 LEU H CA 1
ATOM 1996 C C . LEU B 2 18 ? -72.173 19.610 -35.294 1.00 36.63 18 LEU H C 1
ATOM 1997 O O . LEU B 2 18 ? -71.203 19.093 -34.735 1.00 34.90 18 LEU H O 1
ATOM 2002 N N . SER B 2 19 ? -72.073 20.679 -36.081 1.00 34.91 19 SER H N 1
ATOM 2003 C CA . SER B 2 19 ? -70.807 21.368 -36.307 1.00 34.26 19 SER H CA 1
ATOM 2004 C C . SER B 2 19 ? -70.949 22.808 -35.835 1.00 34.42 19 SER H C 1
ATOM 2005 O O . SER B 2 19 ? -71.848 23.524 -36.289 1.00 33.70 19 SER H O 1
ATOM 2008 N N . ILE B 2 20 ? -70.061 23.238 -34.939 1.00 31.38 20 ILE H N 1
ATOM 2009 C CA . ILE B 2 20 ? -70.100 24.596 -34.419 1.00 32.31 20 ILE H CA 1
ATOM 2010 C C . ILE B 2 20 ? -68.692 25.170 -34.541 1.00 31.71 20 ILE H C 1
ATOM 2011 O O . ILE B 2 20 ? -67.701 24.446 -34.402 1.00 31.27 20 ILE H O 1
ATOM 2016 N N . THR B 2 21 ? -68.603 26.475 -34.806 1.00 31.27 21 THR H N 1
ATOM 2017 C CA . THR B 2 21 ? -67.324 27.166 -34.943 1.00 31.18 21 THR H CA 1
ATOM 2018 C C . THR B 2 21 ? -67.192 28.217 -33.850 1.00 31.70 21 THR H C 1
ATOM 2019 O O . THR B 2 21 ? -68.176 28.859 -33.478 1.00 31.38 21 THR H O 1
ATOM 2023 N N . CYS B 2 22 ? -65.975 28.376 -33.328 1.00 30.53 22 CYS H N 1
ATOM 2024 C CA . CYS B 2 22 ? -65.636 29.467 -32.417 1.00 30.41 22 CYS H CA 1
ATOM 2025 C C . CYS B 2 22 ? -64.589 30.333 -33.104 1.00 30.80 22 CYS H C 1
ATOM 2026 O O . CYS B 2 22 ? -63.462 29.881 -33.338 1.00 32.40 22 CYS H O 1
ATOM 2029 N N . THR B 2 23 ? -64.957 31.566 -33.437 1.00 29.91 23 THR H N 1
ATOM 2030 C CA . THR B 2 23 ? -64.046 32.517 -34.063 1.00 31.93 23 THR H CA 1
ATOM 2031 C C . THR B 2 23 ? -63.566 33.505 -33.006 1.00 33.09 23 THR H C 1
ATOM 2032 O O . THR B 2 23 ? -64.381 34.090 -32.284 1.00 31.84 23 THR H O 1
ATOM 2036 N N . VAL B 2 24 ? -62.248 33.685 -32.916 1.00 33.75 24 VAL H N 1
ATOM 2037 C CA . VAL B 2 24 ? -61.650 34.500 -31.867 1.00 34.03 24 VAL H CA 1
ATOM 2038 C C . VAL B 2 24 ? -60.902 35.672 -32.493 1.00 35.86 24 VAL H C 1
ATOM 2039 O O . VAL B 2 24 ? -60.501 35.643 -33.660 1.00 35.02 24 VAL H O 1
ATOM 2043 N N . SER B 2 25 ? -60.740 36.727 -31.696 1.00 35.99 25 SER H N 1
ATOM 2044 C CA . SER B 2 25 ? -59.892 37.852 -32.063 1.00 38.73 25 SER H CA 1
ATOM 2045 C C . SER B 2 25 ? -59.273 38.421 -30.795 1.00 38.87 25 SER H C 1
ATOM 2046 O O . SER B 2 25 ? -59.694 38.110 -29.678 1.00 37.56 25 SER H O 1
ATOM 2049 N N . GLY B 2 26 ? -58.268 39.271 -30.978 1.00 40.04 26 GLY H N 1
ATOM 2050 C CA . GLY B 2 26 ? -57.570 39.852 -29.853 1.00 41.70 26 GLY H CA 1
ATOM 2051 C C . GLY B 2 26 ? -56.524 38.964 -29.220 1.00 40.34 26 GLY H C 1
ATOM 2052 O O . GLY B 2 26 ? -55.856 39.401 -28.274 1.00 41.28 26 GLY H O 1
ATOM 2053 N N . PHE B 2 27 ? -56.367 37.732 -29.695 1.00 38.31 27 PHE H N 1
ATOM 2054 C CA . PHE B 2 27 ? -55.298 36.849 -29.249 1.00 39.29 27 PHE H CA 1
ATOM 2055 C C . PHE B 2 27 ? -55.100 35.777 -30.310 1.00 39.26 27 PHE H C 1
ATOM 2056 O O . PHE B 2 27 ? -55.913 35.622 -31.225 1.00 38.39 27 PHE H O 1
ATOM 2064 N N . SER B 2 28 ? -54.004 35.037 -30.179 1.00 38.38 28 SER H N 1
ATOM 2065 C CA . SER B 2 28 ? -53.658 33.991 -31.130 1.00 39.44 28 SER H CA 1
ATOM 2066 C C . SER B 2 28 ? -53.956 32.617 -30.547 1.00 36.70 28 SER H C 1
ATOM 2067 O O . SER B 2 28 ? -53.612 32.333 -29.397 1.00 36.34 28 SER H O 1
ATOM 2070 N N . LEU B 2 29 ? -54.574 31.755 -31.361 1.00 34.19 29 LEU H N 1
ATOM 2071 C CA . LEU B 2 29 ? -54.797 30.371 -30.960 1.00 33.75 29 LEU H CA 1
ATOM 2072 C C . LEU B 2 29 ? -53.496 29.594 -30.800 1.00 35.73 29 LEU H C 1
ATOM 2073 O O . LEU B 2 29 ? -53.498 28.525 -30.181 1.00 35.28 29 LEU H O 1
ATOM 2078 N N . THR B 2 30 ? -52.382 30.102 -31.334 1.00 35.65 30 THR H N 1
ATOM 2079 C CA . THR B 2 30 ? -51.099 29.458 -31.085 1.00 37.71 30 THR H CA 1
ATOM 2080 C C . THR B 2 30 ? -50.659 29.586 -29.630 1.00 39.80 30 THR H C 1
ATOM 2081 O O . THR B 2 30 ? -49.768 28.847 -29.197 1.00 41.81 30 THR H O 1
ATOM 2085 N N . ASN B 2 31 ? -51.262 30.500 -28.868 1.00 39.61 31 ASN H N 1
ATOM 2086 C CA . ASN B 2 31 ? -50.859 30.752 -27.488 1.00 40.01 31 ASN H CA 1
ATOM 2087 C C . ASN B 2 31 ? -51.901 30.364 -26.449 1.00 39.94 31 ASN H C 1
ATOM 2088 O O . ASN B 2 31 ? -51.567 30.318 -25.258 1.00 39.15 31 ASN H O 1
ATOM 2093 N N . TYR B 2 32 ? -53.140 30.089 -26.855 1.00 33.10 32 TYR H N 1
ATOM 2094 C CA . TYR B 2 32 ? -54.235 29.897 -25.910 1.00 32.28 32 TYR H CA 1
ATOM 2095 C C . TYR B 2 32 ? -55.085 28.708 -26.323 1.00 31.47 32 TYR H C 1
ATOM 2096 O O . TYR B 2 32 ? -55.464 28.594 -27.495 1.00 30.26 32 TYR H O 1
ATOM 2105 N N . GLY B 2 33 ? -55.399 27.835 -25.360 1.00 28.07 33 GLY H N 1
ATOM 2106 C CA . GLY B 2 33 ? -56.385 26.802 -25.593 1.00 27.24 33 GLY H CA 1
ATOM 2107 C C . GLY B 2 33 ? -57.804 27.354 -25.612 1.00 25.72 33 GLY H C 1
ATOM 2108 O O . GLY B 2 33 ? -58.062 28.468 -25.164 1.00 25.87 33 GLY H O 1
ATOM 2109 N N . ILE B 2 34 ? -58.736 26.562 -26.152 1.00 24.25 34 ILE H N 1
ATOM 2110 C CA . ILE B 2 34 ? -60.156 26.918 -26.196 1.00 24.47 34 ILE H CA 1
ATOM 2111 C C . ILE B 2 34 ? -60.981 25.757 -25.653 1.00 22.96 34 ILE H C 1
ATOM 2112 O O . ILE B 2 34 ? -60.816 24.616 -26.098 1.00 22.73 34 ILE H O 1
ATOM 2117 N N . HIS B 2 35 ? -61.886 26.057 -24.719 1.00 23.33 35 HIS H N 1
ATOM 2118 C CA . HIS B 2 35 ? -62.828 25.102 -24.153 1.00 23.90 35 HIS H CA 1
ATOM 2119 C C . HIS B 2 35 ? -64.196 25.246 -24.814 1.00 23.86 35 HIS H C 1
ATOM 2120 O O . HIS B 2 35 ? -64.573 26.328 -25.264 1.00 23.79 35 HIS H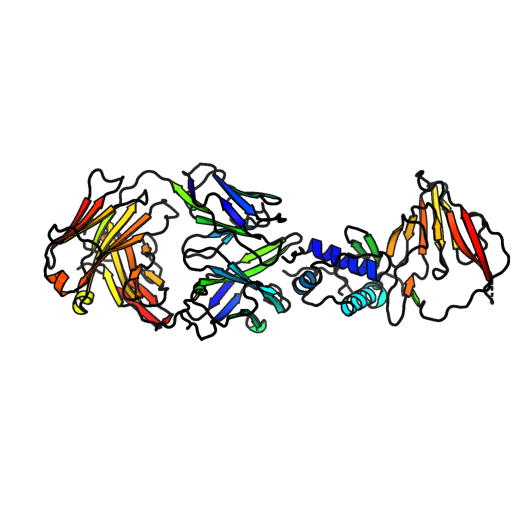 O 1
ATOM 2127 N N . TRP B 2 36 ? -64.940 24.145 -24.856 1.00 22.29 36 TRP H N 1
ATOM 2128 C CA . TRP B 2 36 ? -66.367 24.163 -25.160 1.00 24.57 36 TRP H CA 1
ATOM 2129 C C . TRP B 2 36 ? -67.139 23.758 -23.913 1.00 23.60 36 TRP H C 1
ATOM 2130 O O . TRP B 2 36 ? -66.814 22.750 -23.277 1.00 23.14 36 TRP H O 1
ATOM 2141 N N . VAL B 2 37 ? -68.162 24.538 -23.577 1.00 22.17 37 VAL H N 1
ATOM 2142 C CA . VAL B 2 37 ? -69.051 24.274 -22.453 1.00 22.99 37 VAL H CA 1
ATOM 2143 C C . VAL B 2 37 ? -70.475 24.464 -22.958 1.00 23.11 37 VAL H C 1
ATOM 2144 O O . VAL B 2 37 ? -70.729 25.370 -23.758 1.00 24.37 37 VAL H O 1
ATOM 2148 N N . ARG B 2 38 ? -71.402 23.615 -22.512 1.00 23.15 38 ARG H N 1
ATOM 2149 C CA . ARG B 2 38 ? -72.789 23.740 -22.930 1.00 24.84 38 ARG H CA 1
ATOM 2150 C C . ARG B 2 38 ? -73.719 23.817 -21.723 1.00 27.12 38 ARG H C 1
ATOM 2151 O O . ARG B 2 38 ? -73.369 23.431 -20.602 1.00 23.62 38 ARG H O 1
ATOM 2159 N N . GLN B 2 39 ? -74.929 24.299 -21.992 1.00 24.74 39 GLN H N 1
ATOM 2160 C CA . GLN B 2 39 ? -75.934 24.545 -20.959 1.00 28.92 39 GLN H CA 1
ATOM 2161 C C . GLN B 2 39 ? -77.300 24.194 -21.531 1.00 31.71 39 GLN H C 1
ATOM 2162 O O . GLN B 2 39 ? -77.874 24.976 -22.306 1.00 30.86 39 GLN H O 1
ATOM 2168 N N . PRO B 2 40 ? -77.842 23.030 -21.191 1.00 33.58 40 PRO H N 1
ATOM 2169 C CA . PRO B 2 40 ? -79.185 22.683 -21.640 1.00 36.24 40 PRO H CA 1
ATOM 2170 C C . PRO B 2 40 ? -80.196 23.654 -21.061 1.00 38.23 40 PRO H C 1
ATOM 2171 O O . PRO B 2 40 ? -79.909 24.313 -20.048 1.00 37.23 40 PRO H O 1
ATOM 2175 N N . PRO B 2 41 ? -81.366 23.785 -21.687 1.00 41.13 41 PRO H N 1
ATOM 2176 C CA . PRO B 2 41 ? -82.342 24.797 -21.248 1.00 42.76 41 PRO H CA 1
ATOM 2177 C C . PRO B 2 41 ? -82.698 24.653 -19.777 1.00 42.90 41 PRO H C 1
ATOM 2178 O O . PRO B 2 41 ? -83.068 23.567 -19.326 1.00 44.98 41 PRO H O 1
ATOM 2182 N N . GLY B 2 42 ? -82.624 25.772 -19.039 1.00 43.48 42 GLY H N 1
ATOM 2183 C CA . GLY B 2 42 ? -82.912 25.829 -17.609 1.00 43.43 42 GLY H CA 1
ATOM 2184 C C . GLY B 2 42 ? -82.096 24.886 -16.750 1.00 44.44 42 GLY H C 1
ATOM 2185 O O . GLY B 2 42 ? -82.501 24.541 -15.631 1.00 46.24 42 GLY H O 1
ATOM 2186 N N . LYS B 2 43 ? -80.945 24.460 -17.240 1.00 43.22 43 LYS H N 1
ATOM 2187 C CA . LYS B 2 43 ? -80.139 23.451 -16.580 1.00 42.91 43 LYS H CA 1
ATOM 2188 C C . LYS B 2 43 ? -78.722 24.014 -16.437 1.00 39.99 43 LYS H C 1
ATOM 2189 O O . LYS B 2 43 ? -78.430 25.125 -16.890 1.00 39.02 43 LYS H O 1
ATOM 2195 N N . GLY B 2 44 ? -77.856 23.280 -15.737 1.00 39.88 44 GLY H N 1
ATOM 2196 C CA . GLY B 2 44 ? -76.533 23.768 -15.397 1.00 36.01 44 GLY H CA 1
ATOM 2197 C C . GLY B 2 44 ? -75.491 23.489 -16.471 1.00 32.06 44 GLY H C 1
ATOM 2198 O O . GLY B 2 44 ? -75.765 22.926 -17.528 1.00 32.72 44 GLY H O 1
ATOM 2199 N N . LEU B 2 45 ? -74.263 23.900 -16.173 1.00 29.01 45 LEU H N 1
ATOM 2200 C CA . LEU B 2 45 ? -73.196 23.928 -17.159 1.00 27.27 45 LEU H CA 1
ATOM 2201 C C . LEU B 2 45 ? -72.494 22.582 -17.222 1.00 26.77 45 LEU H C 1
ATOM 2202 O O . LEU B 2 45 ? -72.365 21.879 -16.217 1.00 28.06 45 LEU H O 1
ATOM 2207 N N . GLU B 2 46 ? -72.032 22.226 -18.416 1.00 26.53 46 GLU H N 1
ATOM 2208 C CA . GLU B 2 46 ? -71.347 20.958 -18.597 1.00 26.34 46 GLU H CA 1
ATOM 2209 C C . GLU B 2 46 ? -70.156 21.175 -19.516 1.00 25.00 46 GLU H C 1
ATOM 2210 O O . GLU B 2 46 ? -70.293 21.738 -20.608 1.00 23.78 46 GLU H O 1
ATOM 2216 N N . TRP B 2 47 ? -68.980 20.765 -19.049 1.00 23.38 47 TRP H N 1
ATOM 2217 C CA . TRP B 2 47 ? -67.761 20.918 -19.827 1.00 22.72 47 TRP H CA 1
ATOM 2218 C C . TRP B 2 47 ? -67.694 19.825 -20.889 1.00 22.19 47 TRP H C 1
ATOM 2219 O O . TRP B 2 47 ? -67.912 18.645 -20.596 1.00 23.30 47 TRP H O 1
ATOM 2230 N N . LEU B 2 48 ? -67.404 20.219 -22.125 1.00 23.04 48 LEU H N 1
ATOM 2231 C CA . LEU B 2 48 ? -67.323 19.273 -23.230 1.00 24.03 48 LEU H CA 1
ATOM 2232 C C . LEU B 2 48 ? -65.895 18.867 -23.564 1.00 23.55 48 LEU H C 1
ATOM 2233 O O . LEU B 2 48 ? -65.640 17.687 -23.819 1.00 24.62 48 LEU H O 1
ATOM 2238 N N . GLY B 2 49 ? -64.967 19.812 -23.584 1.00 24.35 49 GLY H N 1
ATOM 2239 C CA . GLY B 2 49 ? -63.586 19.485 -23.881 1.00 25.39 49 GLY H CA 1
ATOM 2240 C C . GLY B 2 49 ? -62.794 20.734 -24.200 1.00 24.13 49 GLY H C 1
ATOM 2241 O O . GLY B 2 49 ? -63.302 21.860 -24.148 1.00 24.18 49 GLY H O 1
ATOM 2242 N N . VAL B 2 50 ? -61.531 20.511 -24.553 1.00 25.26 50 VAL H N 1
ATOM 2243 C CA . VAL B 2 50 ? -60.602 21.609 -24.776 1.00 24.39 50 VAL H CA 1
ATOM 2244 C C . VAL B 2 50 ? -59.652 21.222 -25.898 1.00 23.91 50 VAL H C 1
ATOM 2245 O O . VAL B 2 50 ? -59.297 20.052 -26.063 1.00 25.22 50 VAL H O 1
ATOM 2249 N N . ILE B 2 51 ? -59.257 22.211 -26.692 1.00 24.51 51 ILE H N 1
ATOM 2250 C CA . ILE B 2 51 ? -58.157 22.058 -27.640 1.00 26.00 51 ILE H CA 1
ATOM 2251 C C . ILE B 2 51 ? -57.064 23.031 -27.218 1.00 25.71 51 ILE H C 1
ATOM 2252 O O . ILE B 2 51 ? -57.282 24.249 -27.175 1.00 25.82 51 ILE H O 1
ATOM 2257 N N . TRP B 2 52 ? -55.901 22.494 -26.873 1.00 26.94 52 TRP H N 1
ATOM 2258 C CA . TRP B 2 52 ? -54.887 23.350 -26.292 1.00 27.76 52 TRP H CA 1
ATOM 2259 C C . TRP B 2 52 ? -54.149 24.120 -27.385 1.00 29.52 52 TRP H C 1
ATOM 2260 O O . TRP B 2 52 ? -54.319 23.871 -28.585 1.00 28.21 52 TRP H O 1
ATOM 2271 N N . ALA B 2 53 ? -53.330 25.084 -26.947 1.00 29.12 53 ALA H N 1
ATOM 2272 C CA . ALA B 2 53 ? -52.569 25.917 -27.879 1.00 32.14 53 ALA H CA 1
ATOM 2273 C C . ALA B 2 53 ? -51.763 25.077 -28.862 1.00 32.47 53 ALA H C 1
ATOM 2274 O O . ALA B 2 53 ? -51.640 25.433 -30.040 1.00 30.56 53 ALA H O 1
ATOM 2276 N N . GLY B 2 54 ? -51.215 23.953 -28.401 1.00 30.42 54 GLY H N 1
ATOM 2277 C CA . GLY B 2 54 ? -50.394 23.129 -29.272 1.00 32.31 54 GLY H CA 1
ATOM 2278 C C . GLY B 2 54 ? -51.153 22.189 -30.184 1.00 30.52 54 GLY H C 1
ATOM 2279 O O . GLY B 2 54 ? -50.534 21.544 -31.036 1.00 34.21 54 GLY H O 1
ATOM 2280 N N . GLY B 2 55 ? -52.471 22.088 -30.026 1.00 31.14 55 GLY H N 1
ATOM 2281 C CA . GLY B 2 55 ? -53.313 21.302 -30.906 1.00 31.45 55 GLY H CA 1
ATOM 2282 C C . GLY B 2 55 ? -53.875 20.034 -30.296 1.00 30.96 55 GLY H C 1
ATOM 2283 O O . GLY B 2 55 ? -54.888 19.522 -30.794 1.00 29.98 55 GLY H O 1
ATOM 2284 N N . TYR B 2 56 ? -53.250 19.504 -29.247 1.00 28.76 56 TYR H N 1
ATOM 2285 C CA . TYR B 2 56 ? -53.778 18.318 -28.589 1.00 30.39 56 TYR H CA 1
ATOM 2286 C C . TYR B 2 56 ? -55.129 18.613 -27.941 1.00 28.70 56 TYR H C 1
ATOM 2287 O O . TYR B 2 56 ? -55.439 19.752 -27.581 1.00 27.05 56 TYR H O 1
ATOM 2296 N N . THR B 2 57 ? -55.938 17.568 -27.793 1.00 29.41 57 THR H N 1
ATOM 2297 C CA . THR B 2 57 ? -57.289 17.708 -27.265 1.00 29.59 57 THR H CA 1
ATOM 2298 C C . THR B 2 57 ? -57.505 16.823 -26.046 1.00 30.33 57 THR H C 1
ATOM 2299 O O . THR B 2 57 ? -56.817 15.820 -25.835 1.00 29.15 57 THR H O 1
ATOM 2303 N N . LYS B 2 58 ? -58.504 17.218 -25.257 1.00 29.22 58 LYS H N 1
ATOM 2304 C CA . LYS B 2 58 ? -58.996 16.441 -24.130 1.00 29.48 58 LYS H CA 1
ATOM 2305 C C . LYS B 2 58 ? -60.503 16.618 -24.096 1.00 27.28 58 LYS H C 1
ATOM 2306 O O . LYS B 2 58 ? -60.983 17.754 -24.072 1.00 25.56 58 LYS H O 1
ATOM 2312 N N . TYR B 2 59 ? -61.241 15.514 -24.116 1.00 28.81 59 TYR H N 1
ATOM 2313 C CA . TYR B 2 59 ? -62.695 15.563 -24.104 1.00 28.80 59 TYR H CA 1
ATOM 2314 C C . TYR B 2 59 ? -63.236 15.027 -22.789 1.00 29.42 59 TYR H C 1
ATOM 2315 O O . TYR B 2 59 ? -62.581 14.255 -22.080 1.00 29.83 59 TYR H O 1
ATOM 2324 N N . ASN B 2 60 ? -64.451 15.454 -22.476 1.00 28.03 60 ASN H N 1
ATOM 2325 C CA . ASN B 2 60 ? -65.184 14.879 -21.362 1.00 30.57 60 ASN H CA 1
ATOM 2326 C C . ASN B 2 60 ? -65.433 13.404 -21.647 1.00 34.18 60 ASN H C 1
ATOM 2327 O O . ASN B 2 60 ? -66.022 13.054 -22.674 1.00 35.16 60 ASN H O 1
ATOM 2332 N N . SER B 2 61 ? -64.972 12.536 -20.739 1.00 35.11 61 SER H N 1
ATOM 2333 C CA . SER B 2 61 ? -65.041 11.101 -20.984 1.00 37.88 61 SER H CA 1
ATOM 2334 C C . SER B 2 61 ? -66.473 10.595 -21.082 1.00 40.41 61 SER H C 1
ATOM 2335 O O . SER B 2 61 ? -66.693 9.500 -21.610 1.00 42.76 61 SER H O 1
ATOM 2338 N N . ALA B 2 62 ? -67.446 11.356 -20.580 1.00 38.19 62 ALA H N 1
ATOM 2339 C CA . ALA B 2 62 ? -68.848 10.981 -20.705 1.00 40.17 62 ALA H CA 1
ATOM 2340 C C . ALA B 2 62 ? -69.378 11.163 -22.120 1.00 41.92 62 ALA H C 1
ATOM 2341 O O . ALA B 2 62 ? -70.471 10.675 -22.426 1.00 42.60 62 ALA H O 1
ATOM 2343 N N . LEU B 2 63 ? -68.629 11.845 -22.985 1.00 41.00 63 LEU H N 1
ATOM 2344 C CA . LEU B 2 63 ? -69.061 12.019 -24.366 1.00 42.57 63 LEU H CA 1
ATOM 2345 C C . LEU B 2 63 ? -67.908 11.985 -25.365 1.00 44.62 63 LEU H C 1
ATOM 2346 O O . LEU B 2 63 ? -68.109 12.394 -26.517 1.00 44.43 63 LEU H O 1
ATOM 2351 N N . MET B 2 64 ? -66.719 11.502 -24.988 1.00 44.55 64 MET H N 1
ATOM 2352 C CA . MET B 2 64 ? -65.614 11.460 -25.938 1.00 44.28 64 MET H CA 1
ATOM 2353 C C . MET B 2 64 ? -65.884 10.528 -27.117 1.00 46.31 64 MET H C 1
ATOM 2354 O O . MET B 2 64 ? -65.201 10.640 -28.141 1.00 47.16 64 MET H O 1
ATOM 2359 N N . SER B 2 65 ? -66.850 9.609 -27.009 1.00 45.55 65 SER H N 1
ATOM 2360 C CA . SER B 2 65 ? -67.156 8.755 -28.153 1.00 46.93 65 SER H CA 1
ATOM 2361 C C . SER B 2 65 ? -67.838 9.521 -29.279 1.00 46.64 65 SER H C 1
ATOM 2362 O O . SER B 2 65 ? -67.837 9.050 -30.422 1.00 48.19 65 SER H O 1
ATOM 2365 N N . ARG B 2 66 ? -68.433 10.676 -28.980 1.00 43.12 66 ARG H N 1
ATOM 2366 C CA . ARG B 2 66 ? -69.232 11.412 -29.948 1.00 42.80 66 ARG H CA 1
ATOM 2367 C C . ARG B 2 66 ? -68.672 12.778 -30.287 1.00 40.87 66 ARG H C 1
ATOM 2368 O O . ARG B 2 66 ? -69.195 13.430 -31.196 1.00 39.34 66 ARG H O 1
ATOM 2376 N N . LEU B 2 67 ? -67.652 13.238 -29.576 1.00 38.85 67 LEU H N 1
ATOM 2377 C CA . LEU B 2 67 ? -67.167 14.602 -29.677 1.00 36.89 67 LEU H CA 1
ATOM 2378 C C . LEU B 2 67 ? -65.770 14.629 -30.273 1.00 36.90 67 LEU H C 1
ATOM 2379 O O . LEU B 2 67 ? -64.918 13.807 -29.920 1.00 36.85 67 LEU H O 1
ATOM 2384 N N . SER B 2 68 ? -65.535 15.588 -31.163 1.00 34.08 68 SER H N 1
ATOM 2385 C CA . SER B 2 68 ? -64.191 15.840 -31.655 1.00 34.17 68 SER H CA 1
ATOM 2386 C C . SER B 2 68 ? -64.019 17.341 -31.839 1.00 32.35 68 SER H C 1
ATOM 2387 O O . SER B 2 68 ? -64.990 18.094 -31.965 1.00 31.18 68 SER H O 1
ATOM 2390 N N . MET B 2 69 ? -62.762 17.770 -31.813 1.00 29.93 69 MET H N 1
ATOM 2391 C CA . MET B 2 69 ? -62.400 19.175 -31.853 1.00 28.74 69 MET H CA 1
ATOM 2392 C C . MET B 2 69 ? -61.168 19.338 -32.733 1.00 29.49 69 MET H C 1
ATOM 2393 O O . MET B 2 69 ? -60.310 18.455 -32.795 1.00 29.44 69 MET H O 1
ATOM 2398 N N . SER B 2 70 ? -61.093 20.476 -33.411 1.00 29.40 70 SER H N 1
ATOM 2399 C CA . SER B 2 70 ? -59.955 20.806 -34.260 1.00 31.15 70 SER H CA 1
ATOM 2400 C C . SER B 2 70 ? -59.891 22.324 -34.353 1.00 30.82 70 SER H C 1
ATOM 2401 O O . SER B 2 70 ? -60.752 23.030 -33.819 1.00 30.30 70 SER H O 1
ATOM 2404 N N . LYS B 2 71 ? -58.873 22.831 -35.046 1.00 31.33 71 LYS H N 1
ATOM 2405 C CA . LYS B 2 71 ? -58.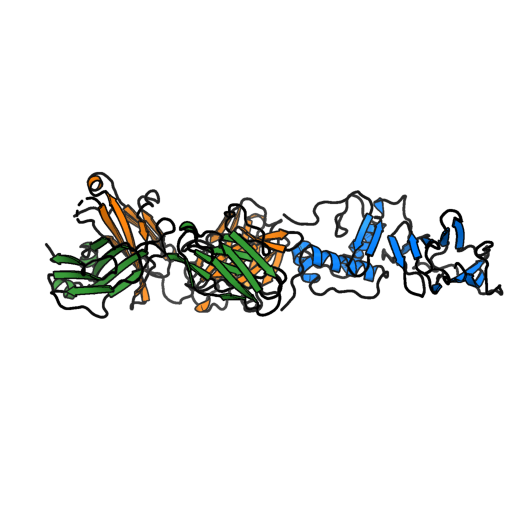742 24.278 -35.127 1.00 31.30 71 LYS H CA 1
ATOM 2406 C C . LYS B 2 71 ? -57.939 24.655 -36.359 1.00 34.60 71 LYS H C 1
ATOM 2407 O O . LYS B 2 71 ? -57.288 23.815 -36.983 1.00 35.99 71 LYS H O 1
ATOM 2413 N N . ASP B 2 72 ? -58.036 25.932 -36.720 1.00 35.41 72 ASP H N 1
ATOM 2414 C CA . ASP B 2 72 ? -57.339 26.507 -37.870 1.00 38.34 72 ASP H CA 1
ATOM 2415 C C . ASP B 2 72 ? -56.690 27.785 -37.351 1.00 38.29 72 ASP H C 1
ATOM 2416 O O . ASP B 2 72 ? -57.357 28.819 -37.235 1.00 35.84 72 ASP H O 1
ATOM 2421 N N . ASN B 2 73 ? -55.397 27.702 -37.025 1.00 39.72 73 ASN H N 1
ATOM 2422 C CA . ASN B 2 73 ? -54.705 28.830 -36.406 1.00 39.90 73 ASN H CA 1
ATOM 2423 C C . ASN B 2 73 ? -54.775 30.066 -37.297 1.00 41.85 73 ASN H C 1
ATOM 2424 O O . ASN B 2 73 ? -54.998 31.183 -36.812 1.00 40.85 73 ASN H O 1
ATOM 2429 N N . SER B 2 74 ? -54.599 29.880 -38.607 1.00 42.49 74 SER H N 1
ATOM 2430 C CA . SER B 2 74 ? -54.570 30.999 -39.543 1.00 44.37 74 SER H CA 1
ATOM 2431 C C . SER B 2 74 ? -55.925 31.671 -39.694 1.00 44.68 74 SER H C 1
ATOM 2432 O O . SER B 2 74 ? -55.980 32.853 -40.051 1.00 45.26 74 SER H O 1
ATOM 2435 N N . LYS B 2 75 ? -57.014 30.954 -39.438 1.00 41.58 75 LYS H N 1
ATOM 2436 C CA . LYS B 2 75 ? -58.344 31.535 -39.489 1.00 40.31 75 LYS H CA 1
ATOM 2437 C C . LYS B 2 75 ? -58.836 31.997 -38.129 1.00 39.24 75 LYS H C 1
ATOM 2438 O O . LYS B 2 75 ? -59.933 32.559 -38.045 1.00 38.90 75 LYS H O 1
ATOM 2444 N N . SER B 2 76 ? -58.057 31.768 -37.068 1.00 38.95 76 SER H N 1
ATOM 2445 C CA . SER B 2 76 ? -58.468 32.088 -35.700 1.00 36.50 76 SER H CA 1
ATOM 2446 C C . SER B 2 76 ? -59.800 31.429 -35.361 1.00 35.81 76 SER H C 1
ATOM 2447 O O . SER B 2 76 ? -60.675 32.023 -34.723 1.00 34.30 76 SER H O 1
ATOM 2450 N N . GLN B 2 77 ? -59.953 30.175 -35.779 1.00 34.06 77 GLN H N 1
ATOM 2451 C CA . GLN B 2 77 ? -61.191 29.441 -35.566 1.00 33.97 77 GLN H CA 1
ATOM 2452 C C . GLN B 2 77 ? -60.915 28.091 -34.925 1.00 32.72 77 GLN H C 1
ATOM 2453 O O . GLN B 2 77 ? -59.914 27.434 -35.230 1.00 32.87 77 GLN H O 1
ATOM 2459 N N . VAL B 2 78 ? -61.816 27.694 -34.031 1.00 31.18 78 VAL H N 1
ATOM 2460 C CA . VAL B 2 78 ? -61.821 26.380 -33.406 1.00 29.99 78 VAL H CA 1
ATOM 2461 C C . VAL B 2 78 ? -63.157 25.722 -33.731 1.00 31.18 78 VAL H C 1
ATOM 2462 O O . VAL B 2 78 ? -64.193 26.395 -33.787 1.00 30.04 78 VAL H O 1
ATOM 2466 N N . PHE B 2 79 ? -63.134 24.416 -33.962 1.00 30.10 79 PHE H N 1
ATOM 2467 C CA . PHE B 2 79 ? -64.307 23.701 -34.439 1.00 30.81 79 PHE H CA 1
ATOM 2468 C C . PHE B 2 79 ? -64.704 22.614 -33.453 1.00 30.73 79 PHE H C 1
ATOM 2469 O O . PHE B 2 79 ? -63.849 21.951 -32.858 1.00 31.81 79 PHE H O 1
ATOM 2477 N N . LEU B 2 80 ? -66.008 22.473 -33.252 1.00 29.62 80 LEU H N 1
ATOM 2478 C CA . LEU B 2 80 ? -66.596 21.367 -32.515 1.00 28.88 80 LEU H CA 1
ATOM 2479 C C . LEU B 2 80 ? -67.457 20.556 -33.472 1.00 30.72 80 LEU H C 1
ATOM 2480 O O . LEU B 2 80 ? -68.222 21.123 -34.257 1.00 31.00 80 LEU H O 1
ATOM 2485 N N . LYS B 2 81 ? -67.341 19.232 -33.400 1.00 31.36 81 LYS H N 1
ATOM 2486 C CA . LYS B 2 81 ? -68.216 18.336 -34.143 1.00 32.41 81 LYS H CA 1
ATOM 2487 C C . LYS B 2 81 ? -68.722 17.274 -33.182 1.00 34.68 81 LYS H C 1
ATOM 2488 O O . LYS B 2 81 ? -67.933 16.664 -32.453 1.00 33.47 81 LYS H O 1
ATOM 2494 N N . MET B 2 82 ? -70.038 17.088 -33.152 1.00 33.56 82 MET H N 1
ATOM 2495 C CA . MET B 2 82 ? -70.663 16.061 -32.336 1.00 35.75 82 MET H CA 1
ATOM 2496 C C . MET B 2 82 ? -71.599 15.250 -33.216 1.00 39.52 82 MET H C 1
ATOM 2497 O O . MET B 2 82 ? -72.371 15.816 -33.998 1.00 38.23 82 MET H O 1
ATOM 2502 N N . ASN B 2 83 A -71.510 13.933 -33.109 1.00 39.82 82 ASN H N 1
ATOM 2503 C CA . ASN B 2 83 A -72.343 13.026 -33.882 1.00 42.16 82 ASN H CA 1
ATOM 2504 C C . ASN B 2 83 A -73.225 12.211 -32.941 1.00 42.30 82 ASN H C 1
ATOM 2505 O O . ASN B 2 83 A -73.217 12.407 -31.723 1.00 41.10 82 ASN H O 1
ATOM 2510 N N . SER B 2 84 B -73.996 11.294 -33.527 1.00 43.96 82 SER H N 1
ATOM 2511 C CA . SER B 2 84 B -74.956 10.474 -32.786 1.00 46.01 82 SER H CA 1
ATOM 2512 C C . SER B 2 84 B -75.800 11.340 -31.853 1.00 43.92 82 SER H C 1
ATOM 2513 O O . SER B 2 84 B -75.920 11.079 -30.654 1.00 45.22 82 SER H O 1
ATOM 2516 N N . LEU B 2 85 C -76.372 12.398 -32.418 1.00 42.46 82 LEU H N 1
ATOM 2517 C CA . LEU B 2 85 C -77.031 13.413 -31.609 1.00 41.99 82 LEU H CA 1
ATOM 2518 C C . LEU B 2 85 C -78.286 12.864 -30.946 1.00 42.76 82 LEU H C 1
ATOM 2519 O O . LEU B 2 85 C -79.022 12.063 -31.528 1.00 43.53 82 LEU H O 1
ATOM 2524 N N . GLN B 2 86 ? -78.529 13.311 -29.720 1.00 42.21 83 GLN H N 1
ATOM 2525 C CA . GLN B 2 86 ? -79.726 12.972 -28.972 1.00 43.38 83 GLN H CA 1
ATOM 2526 C C . GLN B 2 86 ? -80.477 14.252 -28.636 1.00 42.14 83 GLN H C 1
ATOM 2527 O O . GLN B 2 86 ? -79.912 15.350 -28.675 1.00 39.19 83 GLN H O 1
ATOM 2533 N N . THR B 2 87 ? -81.762 14.090 -28.301 1.00 42.39 84 THR H N 1
ATOM 2534 C CA . THR B 2 87 ? -82.596 15.232 -27.932 1.00 42.34 84 THR H CA 1
ATOM 2535 C C . THR B 2 87 ? -81.958 16.050 -26.816 1.00 39.94 84 THR H C 1
ATOM 2536 O O . THR B 2 87 ? -81.946 17.287 -26.865 1.00 37.21 84 THR H O 1
ATOM 2540 N N . ASP B 2 88 ? -81.385 15.376 -25.820 1.00 41.03 85 ASP H N 1
ATOM 2541 C CA . ASP B 2 88 ? -80.764 16.075 -24.704 1.00 40.72 85 ASP H CA 1
ATOM 2542 C C . ASP B 2 88 ? -79.451 16.762 -25.068 1.00 39.28 85 ASP H C 1
ATOM 2543 O O . ASP B 2 88 ? -78.827 17.352 -24.181 1.00 38.11 85 ASP H O 1
ATOM 2548 N N . ASP B 2 89 ? -79.011 16.704 -26.327 1.00 37.41 86 ASP H N 1
ATOM 2549 C CA . ASP B 2 89 ? -77.927 17.563 -26.786 1.00 34.92 86 ASP H CA 1
ATOM 2550 C C . ASP B 2 89 ? -78.405 18.974 -27.101 1.00 32.48 86 ASP H C 1
ATOM 2551 O O . ASP B 2 89 ? -77.583 19.835 -27.429 1.00 29.59 86 ASP H O 1
ATOM 2556 N N . THR B 2 90 ? -79.712 19.223 -27.032 1.00 32.55 87 THR H N 1
ATOM 2557 C CA . THR B 2 90 ? -80.231 20.578 -27.148 1.00 30.53 87 THR H CA 1
ATOM 2558 C C . THR B 2 90 ? -79.690 21.424 -26.002 1.00 32.25 87 THR H C 1
ATOM 2559 O O . THR B 2 90 ? -79.865 21.077 -24.830 1.00 30.31 87 THR H O 1
ATOM 2563 N N . ALA B 2 91 ? -79.034 22.533 -26.339 1.00 31.05 88 ALA H N 1
ATOM 2564 C CA . ALA B 2 91 ? -78.355 23.342 -25.332 1.00 31.66 88 ALA H CA 1
ATOM 2565 C C . ALA B 2 91 ? -77.813 24.604 -25.991 1.00 31.47 88 ALA H C 1
ATOM 2566 O O . ALA B 2 91 ? -77.757 24.721 -27.221 1.00 30.73 88 ALA H O 1
ATOM 2568 N N . MET B 2 92 ? -77.396 25.545 -25.154 1.00 30.69 89 MET H N 1
ATOM 2569 C CA . MET B 2 92 ? -76.582 26.653 -25.620 1.00 29.41 89 MET H CA 1
ATOM 2570 C C . MET B 2 92 ? -75.122 26.230 -25.518 1.00 28.65 89 MET H C 1
ATOM 2571 O O . MET B 2 92 ? -74.701 25.687 -24.491 1.00 24.88 89 MET H O 1
ATOM 2576 N N . TYR B 2 93 ? -74.365 26.447 -26.591 1.00 27.52 90 TYR H N 1
ATOM 2577 C CA . TYR B 2 93 ? -72.972 26.026 -26.673 1.00 25.46 90 TYR H CA 1
ATOM 2578 C C . TYR B 2 93 ? -72.071 27.250 -26.603 1.00 27.41 90 TYR H C 1
ATOM 2579 O O . TYR B 2 93 ? -72.248 28.196 -27.377 1.00 25.14 90 TYR H O 1
ATOM 2588 N N . TYR B 2 94 ? -71.115 27.235 -25.661 1.00 24.71 91 TYR H N 1
ATOM 2589 C CA . TYR B 2 94 ? -70.165 28.324 -25.460 1.00 25.73 91 TYR H CA 1
ATOM 2590 C C . TYR B 2 94 ? -68.748 27.839 -25.714 1.00 25.19 91 TYR H C 1
ATOM 2591 O O . TYR B 2 94 ? -68.395 26.714 -25.348 1.00 24.49 91 TYR H O 1
ATOM 2600 N N . CYS B 2 95 ? -67.927 28.707 -26.292 1.00 25.18 92 CYS H N 1
ATOM 2601 C CA . CYS B 2 95 ? -66.483 28.531 -26.241 1.00 25.93 92 CYS H CA 1
ATOM 2602 C C . CYS B 2 95 ? -65.887 29.517 -25.241 1.00 24.98 92 CYS H C 1
ATOM 2603 O O . CYS B 2 95 ? -66.455 30.580 -24.975 1.00 24.52 92 CYS H O 1
ATOM 2606 N N . ALA B 2 96 ? -64.750 29.140 -24.662 1.00 25.22 93 ALA H N 1
ATOM 2607 C CA . ALA B 2 96 ? -64.137 29.949 -23.616 1.00 25.52 93 ALA H CA 1
ATOM 2608 C C . ALA B 2 96 ? -62.627 29.784 -23.679 1.00 24.54 93 ALA H C 1
ATOM 2609 O O . ALA B 2 96 ? -62.126 28.692 -23.962 1.00 25.41 93 ALA H O 1
ATOM 2611 N N . ARG B 2 97 ? -61.906 30.873 -23.424 1.00 25.39 94 ARG H N 1
ATOM 2612 C CA . ARG B 2 97 ? -60.456 30.849 -23.548 1.00 26.28 94 ARG H CA 1
ATOM 2613 C C . ARG B 2 97 ? -59.807 30.238 -22.315 1.00 26.46 94 ARG H C 1
ATOM 2614 O O . ARG B 2 97 ? -60.145 30.576 -21.179 1.00 27.19 94 ARG H O 1
ATOM 2622 N N . ASP B 2 98 ? -58.849 29.354 -22.556 1.00 26.06 95 ASP H N 1
ATOM 2623 C CA . ASP B 2 98 ? -58.083 28.743 -21.484 1.00 27.67 95 ASP H CA 1
ATOM 2624 C C . ASP B 2 98 ? -56.992 29.701 -21.010 1.00 28.75 95 ASP H C 1
ATOM 2625 O O . ASP B 2 98 ? -56.351 30.385 -21.812 1.00 27.93 95 ASP H O 1
ATOM 2630 N N . GLU B 2 99 ? -56.797 29.762 -19.696 1.00 27.11 96 GLU H N 1
ATOM 2631 C CA . GLU B 2 99 ? -55.795 30.614 -19.069 1.00 28.93 96 GLU H CA 1
ATOM 2632 C C . GLU B 2 99 ? -54.921 29.772 -18.152 1.00 29.34 96 GLU H C 1
ATOM 2633 O O . GLU B 2 99 ? -55.431 28.955 -17.381 1.00 26.56 96 GLU H O 1
ATOM 2639 N N . VAL B 2 100 ? -53.607 29.975 -18.234 1.00 29.71 97 VAL H N 1
ATOM 2640 C CA . VAL B 2 100 ? -52.643 29.227 -17.430 1.00 28.48 97 VAL H CA 1
ATOM 2641 C C . VAL B 2 100 ? -51.971 30.174 -16.439 1.00 30.67 97 VAL H C 1
ATOM 2642 O O . VAL B 2 100 ? -51.358 31.175 -16.834 1.00 32.14 97 VAL H O 1
ATOM 2646 N N . ARG B 2 101 ? -52.055 29.833 -15.155 1.00 29.81 98 ARG H N 1
ATOM 2647 C CA . ARG B 2 101 ? -51.300 30.477 -14.091 1.00 32.39 98 ARG H CA 1
ATOM 2648 C C . ARG B 2 101 ? -50.458 29.417 -13.393 1.00 32.14 98 ARG H C 1
ATOM 2649 O O . ARG B 2 101 ? -50.626 28.220 -13.623 1.00 29.67 98 ARG H O 1
ATOM 2657 N N . ARG B 2 102 ? -49.543 29.860 -12.530 1.00 33.49 99 ARG H N 1
ATOM 2658 C CA . ARG B 2 102 ? -48.626 28.914 -11.896 1.00 33.10 99 ARG H CA 1
ATOM 2659 C C . ARG B 2 102 ? -49.374 27.862 -11.084 1.00 33.21 99 ARG H C 1
ATOM 2660 O O . ARG B 2 102 ? -48.998 26.684 -11.094 1.00 31.75 99 ARG H O 1
ATOM 2668 N N . ASP B 2 103 ? -50.446 28.254 -10.392 1.00 31.49 100 ASP H N 1
ATOM 2669 C CA . ASP B 2 103 ? -51.111 27.340 -9.471 1.00 31.80 100 ASP H CA 1
ATOM 2670 C C . ASP B 2 103 ? -52.571 27.065 -9.818 1.00 32.36 100 ASP H C 1
ATOM 2671 O O . ASP B 2 103 ? -53.276 26.437 -9.012 1.00 31.32 100 ASP H O 1
ATOM 2676 N N . TYR B 2 104 A -53.043 27.499 -10.988 1.00 30.30 100 TYR H N 1
ATOM 2677 C CA . TYR B 2 104 A -54.384 27.141 -11.445 1.00 28.85 100 TYR H CA 1
ATOM 2678 C C . TYR B 2 104 A -54.528 27.404 -12.933 1.00 29.22 100 TYR H C 1
ATOM 2679 O O . TYR B 2 104 A -53.775 28.181 -13.527 1.00 27.65 100 TYR H O 1
ATOM 2688 N N . TYR B 2 105 B -55.519 26.732 -13.521 1.00 26.24 100 TYR H N 1
ATOM 2689 C CA . TYR B 2 105 B -56.043 27.030 -14.844 1.00 26.22 100 TYR H CA 1
ATOM 2690 C C . TYR B 2 105 B -57.403 27.709 -14.708 1.00 26.85 100 TYR H C 1
ATOM 2691 O O . TYR B 2 105 B -58.090 27.571 -13.688 1.00 26.10 100 TYR H O 1
ATOM 2700 N N . ALA B 2 106 C -57.786 28.464 -15.738 1.00 26.28 100 ALA H N 1
ATOM 2701 C CA . ALA B 2 106 C -59.034 29.215 -15.682 1.00 27.20 100 ALA H CA 1
ATOM 2702 C C . ALA B 2 106 C -59.623 29.368 -17.075 1.00 27.75 100 ALA H C 1
ATOM 2703 O O . ALA B 2 106 C -59.004 29.024 -18.084 1.00 26.27 100 ALA H O 1
ATOM 2705 N N . MET B 2 107 D -60.850 29.887 -17.113 1.00 25.26 100 MET H N 1
ATOM 2706 C CA . MET B 2 107 D -61.630 30.025 -18.335 1.00 28.29 100 MET H CA 1
ATOM 2707 C C . MET B 2 107 D -61.994 31.510 -18.298 1.00 28.93 100 MET H C 1
ATOM 2708 O O . MET B 2 107 D -63.025 31.876 -17.727 1.00 27.58 100 MET H O 1
ATOM 2713 N N . ASP B 2 108 ? -61.112 32.378 -18.827 1.00 29.04 101 ASP H N 1
ATOM 2714 C CA . ASP B 2 108 ? -61.157 33.787 -18.433 1.00 30.64 101 ASP H CA 1
ATOM 2715 C C . ASP B 2 108 ? -61.962 34.678 -19.374 1.00 31.32 101 ASP H C 1
ATOM 2716 O O . ASP B 2 108 ? -62.303 35.800 -18.986 1.00 30.46 101 ASP H O 1
ATOM 2721 N N . TYR B 2 109 ? -62.282 34.214 -20.580 1.00 28.84 102 TYR H N 1
ATOM 2722 C CA . TYR B 2 109 ? -63.122 34.962 -21.512 1.00 30.96 102 TYR H CA 1
ATOM 2723 C C . TYR B 2 109 ? -64.077 33.996 -22.189 1.00 28.99 102 TYR H C 1
ATOM 2724 O O . TYR B 2 109 ? -63.654 32.930 -22.641 1.00 28.86 102 TYR H O 1
ATOM 2733 N N . TRP B 2 110 ? -65.357 34.370 -22.266 1.00 27.95 103 TRP H N 1
ATOM 2734 C CA . TRP B 2 110 ? -66.398 33.505 -22.797 1.00 28.40 103 TRP H CA 1
ATOM 2735 C C . TRP B 2 110 ? -67.085 34.166 -23.989 1.00 28.83 103 TRP H C 1
ATOM 2736 O O . TRP B 2 110 ? -67.238 35.387 -24.038 1.00 28.99 103 TRP H O 1
ATOM 2747 N N . GLY B 2 111 ? -67.501 33.350 -24.950 1.00 28.94 104 GLY H N 1
ATOM 2748 C CA . GLY B 2 111 ? -68.355 33.828 -26.023 1.00 30.06 104 GLY H CA 1
ATOM 2749 C C . GLY B 2 111 ? -69.786 34.041 -25.538 1.00 31.78 104 GLY H C 1
ATOM 2750 O O . GLY B 2 111 ? -70.145 33.743 -24.398 1.00 30.16 104 GLY H O 1
ATOM 2751 N N . GLN B 2 112 ? -70.622 34.577 -26.434 1.00 32.39 105 GLN H N 1
ATOM 2752 C CA . GLN B 2 112 ? -72.027 34.797 -26.101 1.00 35.08 105 GLN H CA 1
ATOM 2753 C C . GLN B 2 112 ? -72.861 33.524 -26.158 1.00 34.62 105 GLN H C 1
ATOM 2754 O O . GLN B 2 112 ? -74.004 33.528 -25.679 1.00 35.17 105 GLN H O 1
ATOM 2760 N N . GLY B 2 113 ? -72.344 32.462 -26.753 1.00 29.44 106 GLY H N 1
ATOM 2761 C CA . GLY B 2 113 ? -73.097 31.227 -26.892 1.00 29.25 106 GLY H CA 1
ATOM 2762 C C . GLY B 2 113 ? -73.923 31.193 -28.163 1.00 29.37 106 GLY H C 1
ATOM 2763 O O . GLY B 2 113 ? -74.390 32.210 -28.668 1.00 30.41 106 GLY H O 1
ATOM 2764 N N . THR B 2 114 ? -74.097 29.990 -28.693 1.00 28.42 107 THR H N 1
ATOM 2765 C CA . THR B 2 114 ? -74.980 29.763 -29.829 1.00 29.96 107 THR H CA 1
ATOM 2766 C C . THR B 2 114 ? -75.951 28.651 -29.471 1.00 30.78 107 THR H C 1
ATOM 2767 O O . THR B 2 114 ? -75.575 27.663 -28.831 1.00 28.80 107 THR H O 1
ATOM 2771 N N . SER B 2 115 ? -77.210 28.836 -29.861 1.00 29.87 108 SER H N 1
ATOM 2772 C CA . SER B 2 115 ? -78.274 27.926 -29.479 1.00 30.33 108 SER H CA 1
ATOM 2773 C C . SER B 2 115 ? -78.369 26.793 -30.487 1.00 32.20 108 SER H C 1
ATOM 2774 O O . SER B 2 115 ? -78.377 27.031 -31.700 1.00 31.69 108 SER H O 1
ATOM 2777 N N . VAL B 2 116 ? -78.450 25.567 -29.985 1.00 30.57 109 VAL H N 1
ATOM 2778 C CA . VAL B 2 116 ? -78.605 24.389 -30.828 1.00 32.04 109 VAL H CA 1
ATOM 2779 C C . VAL B 2 116 ? -79.798 23.598 -30.315 1.00 32.75 109 VAL H C 1
ATOM 2780 O O . VAL B 2 116 ? -79.833 23.213 -29.140 1.00 32.25 109 VAL H O 1
ATOM 2784 N N . THR B 2 117 ? -80.777 23.365 -31.184 1.00 31.32 110 THR H N 1
ATOM 2785 C CA . THR B 2 117 ? -81.893 22.478 -30.888 1.00 33.23 110 THR H CA 1
ATOM 2786 C C . THR B 2 117 ? -81.751 21.223 -31.735 1.00 34.17 110 THR H C 1
ATOM 2787 O O . THR B 2 117 ? -81.505 21.308 -32.944 1.00 34.43 110 THR H O 1
ATOM 2791 N N . VAL B 2 118 ? -81.882 20.067 -31.096 1.00 35.32 111 VAL H N 1
ATOM 2792 C CA . VAL B 2 118 ? -81.800 18.774 -31.763 1.00 36.87 111 VAL H CA 1
ATOM 2793 C C . VAL B 2 118 ? -83.218 18.232 -31.878 1.00 38.60 111 VAL H C 1
ATOM 2794 O O . VAL B 2 118 ? -83.809 17.805 -30.881 1.00 40.41 111 VAL H O 1
ATOM 2798 N N . SER B 2 119 ? -83.768 18.250 -33.092 1.00 39.00 112 SER H N 1
ATOM 2799 C CA . SER B 2 119 ? -85.137 17.812 -33.319 1.00 41.21 112 SER H CA 1
ATOM 2800 C C . SER B 2 119 ? -85.312 17.490 -34.796 1.00 41.78 112 SER H C 1
ATOM 2801 O O . SER B 2 119 ? -84.648 18.074 -35.656 1.00 39.57 112 SER H O 1
ATOM 2804 N N . SER B 2 120 ? -86.207 16.550 -35.077 1.00 43.37 113 SER H N 1
ATOM 2805 C CA . SER B 2 120 ? -86.532 16.191 -36.450 1.00 44.54 113 SER H CA 1
ATOM 2806 C C . SER B 2 120 ? -87.642 17.056 -37.035 1.00 45.46 113 SER H C 1
ATOM 2807 O O . SER B 2 120 ? -88.058 16.822 -38.175 1.00 45.44 113 SER H O 1
ATOM 2810 N N . ALA B 2 121 ? -88.131 18.040 -36.285 1.00 45.68 114 ALA H N 1
ATOM 2811 C CA . ALA B 2 121 ? -89.155 18.944 -36.783 1.00 46.20 114 ALA H CA 1
ATOM 2812 C C . ALA B 2 121 ? -88.540 19.975 -37.726 1.00 45.23 114 ALA H C 1
ATOM 2813 O O . ALA B 2 121 ? -87.338 20.246 -37.689 1.00 46.53 114 ALA H O 1
ATOM 2815 N N . SER B 2 122 ? -89.384 20.560 -38.572 1.00 47.61 115 SER H N 1
ATOM 2816 C CA . SER B 2 122 ? -88.919 21.544 -39.540 1.00 48.44 115 SER H CA 1
ATOM 2817 C C . SER B 2 122 ? -88.916 22.944 -38.933 1.00 46.16 115 SER H C 1
ATOM 2818 O O . SER B 2 122 ? -89.731 23.264 -38.066 1.00 45.05 115 SER H O 1
ATOM 2821 N N . THR B 2 123 ? -87.990 23.779 -39.406 1.00 45.44 116 THR H N 1
ATOM 2822 C CA . THR B 2 123 ? -87.996 25.186 -39.025 1.00 44.01 116 THR H CA 1
ATOM 2823 C C . THR B 2 123 ? -89.301 25.846 -39.460 1.00 45.07 116 THR H C 1
ATOM 2824 O O . THR B 2 123 ? -89.915 25.465 -40.461 1.00 45.78 116 THR H O 1
ATOM 2828 N N . LYS B 2 124 ? -89.721 26.853 -38.698 1.00 43.72 117 LYS H N 1
ATOM 2829 C CA . LYS B 2 124 ? -90.878 27.662 -39.062 1.00 43.31 117 LYS H CA 1
ATOM 2830 C C . LYS B 2 124 ? -90.664 29.084 -38.571 1.00 42.48 117 LYS H C 1
ATOM 2831 O O . LYS B 2 124 ? -90.331 29.298 -37.402 1.00 40.62 117 LYS H O 1
ATOM 2837 N N . GLY B 2 125 ? -90.862 30.047 -39.465 1.00 46.12 118 GLY H N 1
ATOM 2838 C CA . GLY B 2 125 ? -90.703 31.438 -39.124 1.00 44.04 118 GLY H CA 1
ATOM 2839 C C . GLY B 2 125 ? -91.901 31.963 -38.365 1.00 45.18 118 GLY H C 1
ATOM 2840 O O . GLY B 2 125 ? -93.025 31.476 -38.513 1.00 46.94 118 GLY H O 1
ATOM 2841 N N . PRO B 2 126 ? -91.681 32.972 -37.533 1.00 44.45 119 PRO H N 1
ATOM 2842 C CA . PRO B 2 126 ? -92.786 33.545 -36.763 1.00 45.78 119 PRO H CA 1
ATOM 2843 C C . PRO B 2 126 ? -93.602 34.536 -37.571 1.00 48.81 119 PRO H C 1
ATOM 2844 O O . PRO B 2 126 ? -93.116 35.166 -38.512 1.00 49.69 119 PRO H O 1
ATOM 2848 N N . SER B 2 127 ? -94.863 34.666 -37.178 1.00 38.44 120 SER H N 1
ATOM 2849 C CA . SER B 2 127 ? -95.678 35.803 -37.571 1.00 38.89 120 SER H CA 1
ATOM 2850 C C . SER B 2 127 ? -95.554 36.868 -36.492 1.00 37.03 120 SER H C 1
ATOM 2851 O O . SER B 2 127 ? -95.502 36.551 -35.302 1.00 35.88 120 SER H O 1
ATOM 2854 N N . VAL B 2 128 ? -95.483 38.128 -36.905 1.00 35.44 121 VAL H N 1
ATOM 2855 C CA . VAL B 2 128 ? -95.286 39.232 -35.973 1.00 34.17 121 VAL H CA 1
ATOM 2856 C C . VAL B 2 128 ? -96.513 40.133 -36.027 1.00 35.35 121 VAL H C 1
ATOM 2857 O O . VAL B 2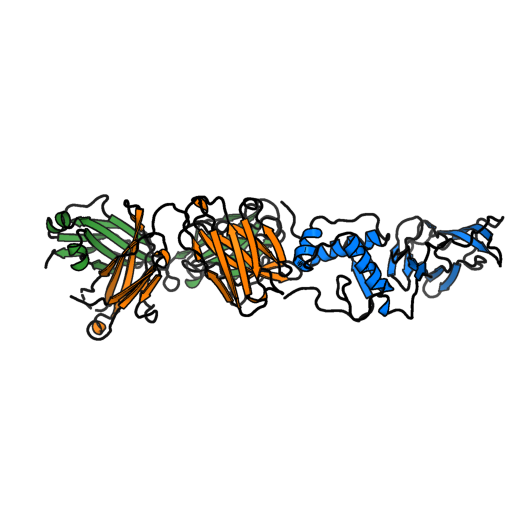 128 ? -96.827 40.704 -37.078 1.00 33.25 121 VAL H O 1
ATOM 2861 N N . PHE B 2 129 ? -97.204 40.256 -34.893 1.00 30.52 122 PHE H N 1
ATOM 2862 C CA . PHE B 2 129 ? -98.408 41.057 -34.789 1.00 32.12 122 PHE H CA 1
ATOM 2863 C C . PHE B 2 129 ? -98.213 42.198 -33.798 1.00 30.39 122 PHE H C 1
ATOM 2864 O O . PHE B 2 129 ? -97.541 42.027 -32.775 1.00 28.95 122 PHE H O 1
ATOM 2872 N N . PRO B 2 130 ? -98.776 43.369 -34.073 1.00 31.35 123 PRO H N 1
ATOM 2873 C CA . PRO B 2 130 ? -98.613 44.494 -33.150 1.00 30.70 123 PRO H CA 1
ATOM 2874 C C . PRO B 2 130 ? -99.522 44.364 -31.934 1.00 31.71 123 PRO H C 1
ATOM 2875 O O . PRO B 2 130 ? -100.658 43.890 -32.022 1.00 32.96 123 PRO H O 1
ATOM 2879 N N . LEU B 2 131 ? -98.991 44.777 -30.787 1.00 29.88 124 LEU H N 1
ATOM 2880 C CA . LEU B 2 131 ? -99.764 44.977 -29.560 1.00 32.04 124 LEU H CA 1
ATOM 2881 C C . LEU B 2 131 ? -99.896 46.488 -29.405 1.00 32.56 124 LEU H C 1
ATOM 2882 O O . LEU B 2 131 ? -98.983 47.151 -28.901 1.00 31.94 124 LEU H O 1
ATOM 2887 N N . ALA B 2 132 ? -101.016 47.034 -29.880 1.00 34.85 125 ALA H N 1
ATOM 2888 C CA . ALA B 2 132 ? -101.137 48.477 -30.039 1.00 38.27 125 ALA H CA 1
ATOM 2889 C C . ALA B 2 132 ? -101.392 49.154 -28.693 1.00 39.61 125 ALA H C 1
ATOM 2890 O O . ALA B 2 132 ? -102.150 48.636 -27.870 1.00 40.51 125 ALA H O 1
ATOM 2892 N N . PRO B 2 133 ? -100.777 50.314 -28.452 1.00 40.64 126 PRO H N 1
ATOM 2893 C CA . PRO B 2 133 ? -101.068 51.069 -27.224 1.00 42.54 126 PRO H CA 1
ATOM 2894 C C . PRO B 2 133 ? -102.427 51.747 -27.320 1.00 45.60 126 PRO H C 1
ATOM 2895 O O . PRO B 2 133 ? -102.749 52.382 -28.327 1.00 47.01 126 PRO H O 1
ATOM 2899 N N . SER B 2 134 ? -103.227 51.609 -26.270 1.00 48.74 127 SER H N 1
ATOM 2900 C CA . SER B 2 134 ? -104.541 52.245 -26.255 1.00 51.53 127 SER H CA 1
ATOM 2901 C C . SER B 2 134 ? -104.800 52.930 -24.919 1.00 55.21 127 SER H C 1
ATOM 2902 O O . SER B 2 134 ? -104.006 52.797 -23.985 1.00 57.44 127 SER H O 1
ATOM 2905 N N . GLY B 2 141 ? -100.147 58.533 -18.046 1.00 54.60 134 GLY H N 1
ATOM 2906 C CA . GLY B 2 141 ? -98.866 59.109 -18.411 1.00 52.02 134 GLY H CA 1
ATOM 2907 C C . GLY B 2 141 ? -97.926 58.117 -19.072 1.00 49.62 134 GLY H C 1
ATOM 2908 O O . GLY B 2 141 ? -97.028 58.504 -19.821 1.00 49.26 134 GLY H O 1
ATOM 2909 N N . THR B 2 142 ? -98.132 56.830 -18.799 1.00 48.72 135 THR H N 1
ATOM 2910 C CA . THR B 2 142 ? -97.302 55.762 -19.342 1.00 47.59 135 THR H CA 1
ATOM 2911 C C . THR B 2 142 ? -98.169 54.849 -20.195 1.00 45.78 135 THR H C 1
ATOM 2912 O O . THR B 2 142 ? -99.247 54.433 -19.763 1.00 46.62 135 THR H O 1
ATOM 2916 N N . ALA B 2 143 ? -97.704 54.538 -21.404 1.00 43.60 136 ALA H N 1
ATOM 2917 C CA . ALA B 2 143 ? -98.402 53.618 -22.286 1.00 40.67 136 ALA H CA 1
ATOM 2918 C C . ALA B 2 143 ? -97.534 52.397 -22.552 1.00 38.02 136 ALA H C 1
ATOM 2919 O O . ALA B 2 143 ? -96.304 52.489 -22.597 1.00 37.96 136 ALA H O 1
ATOM 2921 N N . ALA B 2 144 ? -98.178 51.250 -22.734 1.00 35.32 137 ALA H N 1
ATOM 2922 C CA . ALA B 2 144 ? -97.480 50.023 -23.093 1.00 34.56 137 ALA H CA 1
ATOM 2923 C C . ALA B 2 144 ? -97.832 49.620 -24.518 1.00 34.09 137 ALA H C 1
ATOM 2924 O O . ALA B 2 144 ? -98.987 49.730 -24.940 1.00 34.22 137 ALA H O 1
ATOM 2926 N N . LEU B 2 145 ? -96.824 49.167 -25.259 1.00 32.89 138 LEU H N 1
ATOM 2927 C CA . LEU B 2 145 ? -97.022 48.613 -26.591 1.00 32.78 138 LEU H CA 1
ATOM 2928 C C . LEU B 2 145 ? -96.067 47.441 -26.767 1.00 31.22 138 LEU H C 1
ATOM 2929 O O . LEU B 2 145 ? -95.121 47.259 -25.993 1.00 29.04 138 LEU H O 1
ATOM 2934 N N . GLY B 2 146 ? -96.305 46.639 -27.794 1.00 28.92 139 GLY H N 1
ATOM 2935 C CA . GLY B 2 146 ? -95.427 45.509 -27.987 1.00 28.54 139 GLY H CA 1
ATOM 2936 C C . GLY B 2 146 ? -95.616 44.837 -29.327 1.00 29.52 139 GLY H C 1
ATOM 2937 O O . GLY B 2 146 ? -96.292 45.353 -30.221 1.00 27.19 139 GLY H O 1
ATOM 2938 N N . CYS B 2 147 ? -94.987 43.670 -29.445 1.00 27.66 140 CYS H N 1
ATOM 2939 C CA . CYS B 2 147 ? -95.103 42.813 -30.617 1.00 28.81 140 CYS H CA 1
ATOM 2940 C C . CYS B 2 147 ? -95.301 41.382 -30.155 1.00 28.91 140 CYS H C 1
ATOM 2941 O O . CYS B 2 147 ? -94.555 40.894 -29.301 1.00 28.25 140 CYS H O 1
ATOM 2944 N N . LEU B 2 148 ? -96.306 40.724 -30.715 1.00 27.15 141 LEU H N 1
ATOM 2945 C CA . LEU B 2 148 ? -96.536 39.302 -30.505 1.00 28.86 141 LEU H CA 1
ATOM 2946 C C . LEU B 2 148 ? -95.794 38.522 -31.583 1.00 29.23 141 LEU H C 1
ATOM 2947 O O . LEU B 2 148 ? -96.022 38.743 -32.777 1.00 29.44 141 LEU H O 1
ATOM 2952 N N . VAL B 2 149 ? -94.913 37.616 -31.162 1.00 28.88 142 VAL H N 1
ATOM 2953 C CA . VAL B 2 149 ? -94.041 36.853 -32.056 1.00 30.01 142 VAL H CA 1
ATOM 2954 C C . VAL B 2 149 ? -94.482 35.397 -31.946 1.00 31.99 142 VAL H C 1
ATOM 2955 O O . VAL B 2 149 ? -94.100 34.694 -31.003 1.00 32.29 142 VAL H O 1
ATOM 2959 N N . LYS B 2 150 ? -95.282 34.921 -32.899 1.00 32.36 143 LYS H N 1
ATOM 2960 C CA . LYS B 2 150 ? -96.075 33.719 -32.678 1.00 34.75 143 LYS H CA 1
ATOM 2961 C C . LYS B 2 150 ? -95.745 32.622 -33.685 1.00 36.46 143 LYS H C 1
ATOM 2962 O O . LYS B 2 150 ? -95.488 32.902 -34.861 1.00 37.05 143 LYS H O 1
ATOM 2968 N N . ASP B 2 151 ? -95.766 31.371 -33.204 1.00 36.17 144 ASP H N 1
ATOM 2969 C CA . ASP B 2 151 ? -95.726 30.164 -34.027 1.00 37.65 144 ASP H CA 1
ATOM 2970 C C . ASP B 2 151 ? -94.416 30.037 -34.788 1.00 37.66 144 ASP H C 1
ATOM 2971 O O . ASP B 2 151 ? -94.403 30.098 -36.020 1.00 38.35 144 ASP H O 1
ATOM 2976 N N . TYR B 2 152 ? -93.314 29.846 -34.066 1.00 36.37 145 TYR H N 1
ATOM 2977 C CA . TYR B 2 152 ? -92.012 29.646 -34.682 1.00 36.66 145 TYR H CA 1
ATOM 2978 C C . TYR B 2 152 ? -91.320 28.439 -34.066 1.00 36.10 145 TYR H C 1
ATOM 2979 O O . TYR B 2 152 ? -91.649 28.003 -32.960 1.00 35.84 145 TYR H O 1
ATOM 2988 N N . PHE B 2 153 ? -90.335 27.908 -34.802 1.00 36.14 146 PHE H N 1
ATOM 2989 C CA . PHE B 2 153 ? -89.542 26.789 -34.316 1.00 35.87 146 PHE H CA 1
ATOM 2990 C C . PHE B 2 153 ? -88.229 26.731 -35.076 1.00 35.64 146 PHE H C 1
ATOM 2991 O O . PHE B 2 153 ? -88.228 26.921 -36.300 1.00 37.15 146 PHE H O 1
ATOM 2999 N N . PRO B 2 154 ? -87.108 26.468 -34.405 1.00 34.94 147 PRO H N 1
ATOM 3000 C CA . PRO B 2 154 ? -86.972 26.296 -32.958 1.00 34.18 147 PRO H CA 1
ATOM 3001 C C . PRO B 2 154 ? -86.742 27.628 -32.277 1.00 34.01 147 PRO H C 1
ATOM 3002 O O . PRO B 2 154 ? -86.823 28.679 -32.905 1.00 32.81 147 PRO H O 1
ATOM 3006 N N . GLU B 2 155 ? -86.462 27.607 -30.975 1.00 33.48 148 GLU H N 1
ATOM 3007 C CA . GLU B 2 155 ? -85.840 28.752 -30.348 1.00 33.50 148 GLU H CA 1
ATOM 3008 C C . GLU B 2 155 ? -84.449 28.949 -30.946 1.00 33.00 148 GLU H C 1
ATOM 3009 O O . GLU B 2 155 ? -83.861 28.011 -31.484 1.00 32.30 148 GLU H O 1
ATOM 3015 N N . PRO B 2 156 ? -83.907 30.172 -30.882 1.00 34.05 149 PRO H N 1
ATOM 3016 C CA . PRO B 2 156 ? -84.499 31.396 -30.345 1.00 33.96 149 PRO H CA 1
ATOM 3017 C C . PRO B 2 156 ? -84.868 32.410 -31.416 1.00 34.41 149 PRO H C 1
ATOM 3018 O O . PRO B 2 156 ? -84.536 32.265 -32.589 1.00 33.27 149 PRO H O 1
ATOM 3022 N N . VAL B 2 157 ? -85.566 33.460 -31.011 1.00 34.91 150 VAL H N 1
ATOM 3023 C CA . VAL B 2 157 ? -85.703 34.675 -31.802 1.00 34.68 150 VAL H CA 1
ATOM 3024 C C . VAL B 2 157 ? -85.055 35.814 -31.029 1.00 36.92 150 VAL H C 1
ATOM 3025 O O . VAL B 2 157 ? -85.034 35.821 -29.794 1.00 36.42 150 VAL H O 1
ATOM 3029 N N . THR B 2 158 ? -84.483 36.760 -31.762 1.00 36.22 151 THR H N 1
ATOM 3030 C CA . THR B 2 158 ? -84.046 38.012 -31.168 1.00 36.51 151 THR H CA 1
ATOM 3031 C C . THR B 2 158 ? -85.087 39.078 -31.472 1.00 35.84 151 THR H C 1
ATOM 3032 O O . THR B 2 158 ? -85.614 39.151 -32.590 1.00 34.21 151 THR H O 1
ATOM 3036 N N . VAL B 2 159 ? -85.402 39.881 -30.462 1.00 34.64 152 VAL H N 1
ATOM 3037 C CA . VAL B 2 159 ? -86.286 41.028 -30.607 1.00 33.26 152 VAL H CA 1
ATOM 3038 C C . VAL B 2 159 ? -85.549 42.257 -30.110 1.00 33.03 152 VAL H C 1
ATOM 3039 O O . VAL B 2 159 ? -84.978 42.244 -29.013 1.00 31.04 152 VAL H O 1
ATOM 3043 N N . SER B 2 160 ? -85.563 43.312 -30.915 1.00 30.22 153 SER H N 1
ATOM 3044 C CA . SER B 2 160 ? -85.081 44.615 -30.497 1.00 30.16 153 SER H CA 1
ATOM 3045 C C . SER B 2 160 ? -86.154 45.643 -30.814 1.00 30.73 153 SER H C 1
ATOM 3046 O O . SER B 2 160 ? -87.131 45.366 -31.520 1.00 29.15 153 SER H O 1
ATOM 3049 N N . TRP B 2 161 ? -85.961 46.846 -30.289 1.00 30.10 154 TRP H N 1
ATOM 3050 C CA . TRP B 2 161 ? -86.866 47.956 -30.543 1.00 29.80 154 TRP H CA 1
ATOM 3051 C C . TRP B 2 161 ? -86.053 49.105 -31.113 1.00 29.37 154 TRP H C 1
ATOM 3052 O O . TRP B 2 161 ? -84.994 49.448 -30.574 1.00 28.74 154 TRP H O 1
ATOM 3063 N N . ASN B 2 162 ? -86.521 49.654 -32.232 1.00 28.33 155 ASN H N 1
ATOM 3064 C CA . ASN B 2 162 ? -85.859 50.777 -32.889 1.00 30.05 155 ASN H CA 1
ATOM 3065 C C . ASN B 2 162 ? -84.383 50.459 -33.146 1.00 29.76 155 ASN H C 1
ATOM 3066 O O . ASN B 2 162 ? -83.478 51.226 -32.802 1.00 29.34 155 ASN H O 1
ATOM 3071 N N . SER B 2 163 ? -84.147 49.285 -33.738 1.00 30.96 156 SER H N 1
ATOM 3072 C CA . SER B 2 163 ? -82.818 48.808 -34.138 1.00 30.56 156 SER H CA 1
ATOM 3073 C C . SER B 2 163 ? -81.876 48.614 -32.952 1.00 30.94 156 SER H C 1
ATOM 3074 O O . SER B 2 163 ? -80.652 48.592 -33.129 1.00 32.17 156 SER H O 1
ATOM 3077 N N . GLY B 2 164 ? -82.428 48.442 -31.755 1.00 30.55 157 GLY H N 1
ATOM 3078 C CA . GLY B 2 164 ? -81.646 48.306 -30.548 1.00 30.75 157 GLY H CA 1
ATOM 3079 C C . GLY B 2 164 ? -81.390 49.598 -29.810 1.00 30.65 157 GLY H C 1
ATOM 3080 O O . GLY B 2 164 ? -80.717 49.576 -28.767 1.00 31.47 157 GLY H O 1
ATOM 3081 N N . ALA B 2 165 ? -81.882 50.726 -30.323 1.00 28.10 158 ALA H N 1
ATOM 3082 C CA . ALA B 2 165 ? -81.681 51.998 -29.644 1.00 31.89 158 ALA H CA 1
ATOM 3083 C C . ALA B 2 165 ? -82.591 52.144 -28.435 1.00 30.36 158 ALA H C 1
ATOM 3084 O O . ALA B 2 165 ? -82.245 52.860 -27.491 1.00 32.37 158 ALA H O 1
ATOM 3086 N N . LEU B 2 166 ? -83.737 51.468 -28.437 1.00 28.27 159 LEU H N 1
ATOM 3087 C CA . LEU B 2 166 ? -84.707 51.561 -27.350 1.00 28.97 159 LEU H CA 1
ATOM 3088 C C . LEU B 2 166 ? -84.579 50.318 -26.476 1.00 28.13 159 LEU H C 1
ATOM 3089 O O . LEU B 2 166 ? -84.955 49.217 -26.888 1.00 26.59 159 LEU H O 1
ATOM 3094 N N . THR B 2 167 ? -84.038 50.492 -25.269 1.00 30.68 160 THR H N 1
ATOM 3095 C CA . THR B 2 167 ? -83.888 49.396 -24.324 1.00 31.76 160 THR H CA 1
ATOM 3096 C C . THR B 2 167 ? -84.568 49.648 -22.987 1.00 33.00 160 THR H C 1
ATOM 3097 O O . THR B 2 167 ? -85.000 48.689 -22.347 1.00 31.50 160 THR H O 1
ATOM 3101 N N . SER B 2 168 ? -84.663 50.903 -22.554 1.00 31.58 161 SER H N 1
ATOM 3102 C CA . SER B 2 168 ? -85.340 51.237 -21.308 1.00 36.31 161 SER H CA 1
ATOM 3103 C C . SER B 2 168 ? -86.815 50.860 -21.376 1.00 34.85 161 SER H C 1
ATOM 3104 O O . SER B 2 168 ? -87.520 51.225 -22.323 1.00 33.54 161 SER H O 1
ATOM 3107 N N . GLY B 2 169 ? -87.276 50.125 -20.365 1.00 34.62 162 GLY H N 1
ATOM 3108 C CA . GLY B 2 169 ? -88.662 49.713 -20.285 1.00 33.66 162 GLY H CA 1
ATOM 3109 C C . GLY B 2 169 ? -89.035 48.521 -21.138 1.00 32.68 162 GLY H C 1
ATOM 3110 O O . GLY B 2 169 ? -90.209 48.129 -21.145 1.00 30.08 162 GLY H O 1
ATOM 3111 N N . VAL B 2 170 ? -88.083 47.925 -21.848 1.00 31.28 163 VAL H N 1
ATOM 3112 C CA . VAL B 2 170 ? -88.377 46.783 -22.703 1.00 29.40 163 VAL H CA 1
ATOM 3113 C C . VAL B 2 170 ? -88.431 45.523 -21.850 1.00 30.90 163 VAL H C 1
ATOM 3114 O O . VAL B 2 170 ? -87.560 45.292 -21.000 1.00 30.89 163 VAL H O 1
ATOM 3118 N N . HIS B 2 171 ? -89.458 44.706 -22.070 1.00 27.38 164 HIS H N 1
ATOM 3119 C CA . HIS B 2 171 ? -89.532 43.365 -21.499 1.00 29.14 164 HIS H CA 1
ATOM 3120 C C . HIS B 2 171 ? -89.829 42.389 -22.624 1.00 29.36 164 HIS H C 1
ATOM 3121 O O . HIS B 2 171 ? -90.952 42.353 -23.138 1.00 26.68 164 HIS H O 1
ATOM 3128 N N . THR B 2 172 ? -88.835 41.593 -23.003 1.00 28.68 165 THR H N 1
ATOM 3129 C CA . THR B 2 172 ? -89.041 40.503 -23.949 1.00 27.91 165 THR H CA 1
ATOM 3130 C C . THR B 2 172 ? -89.165 39.216 -23.147 1.00 29.75 165 THR H C 1
ATOM 3131 O O . THR B 2 172 ? -88.212 38.793 -22.479 1.00 29.56 165 THR H O 1
ATOM 3135 N N . PHE B 2 173 ? -90.350 38.622 -23.185 1.00 28.21 166 PHE H N 1
ATOM 3136 C CA . PHE B 2 173 ? -90.678 37.515 -22.308 1.00 29.07 166 PHE H CA 1
ATOM 3137 C C . PHE B 2 173 ? -90.067 36.213 -22.811 1.00 30.14 166 PHE H C 1
ATOM 3138 O O . PHE B 2 173 ? -89.922 36.016 -24.019 1.00 29.87 166 PHE H O 1
ATOM 3146 N N . PRO B 2 174 ? -89.691 35.318 -21.899 1.00 30.89 167 PRO H N 1
ATOM 3147 C CA . PRO B 2 174 ? -89.325 33.960 -22.307 1.00 32.21 167 PRO H CA 1
ATOM 3148 C C . PRO B 2 174 ? -90.445 33.334 -23.120 1.00 32.04 167 PRO H C 1
ATOM 3149 O O . PRO B 2 174 ? -91.628 33.533 -22.838 1.00 30.72 167 PRO H O 1
ATOM 3153 N N . ALA B 2 175 ? -90.061 32.576 -24.140 1.00 32.50 168 ALA H N 1
ATOM 3154 C CA . ALA B 2 175 ? -91.041 31.963 -25.018 1.00 32.85 168 ALA H CA 1
ATOM 3155 C C . ALA B 2 175 ? -91.795 30.849 -24.303 1.00 33.80 168 ALA H C 1
ATOM 3156 O O . ALA B 2 175 ? -91.289 30.226 -23.365 1.00 33.61 168 ALA H O 1
ATOM 3158 N N . VAL B 2 176 ? -93.025 30.607 -24.754 1.00 34.48 169 VAL H N 1
ATOM 3159 C CA . VAL B 2 176 ? -93.849 29.515 -24.251 1.00 36.82 169 VAL H CA 1
ATOM 3160 C C . VAL B 2 176 ? -94.006 28.480 -25.357 1.00 37.30 169 VAL H C 1
ATOM 3161 O O . VAL B 2 176 ? -94.155 28.827 -26.536 1.00 35.73 169 VAL H O 1
ATOM 3165 N N . LEU B 2 177 ? -93.957 27.207 -24.976 1.00 38.76 170 LEU H N 1
ATOM 3166 C CA . LEU B 2 177 ? -94.194 26.111 -25.906 1.00 40.09 170 LEU H CA 1
ATOM 3167 C C . LEU B 2 177 ? -95.693 25.846 -25.979 1.00 40.62 170 LEU H C 1
ATOM 3168 O O . LEU B 2 177 ? -96.314 25.482 -24.973 1.00 41.26 170 LEU H O 1
ATOM 3173 N N . GLN B 2 178 ? -96.271 26.044 -27.160 1.00 40.86 171 GLN H N 1
ATOM 3174 C CA . GLN B 2 178 ? -97.692 25.814 -27.359 1.00 42.79 171 GLN H CA 1
ATOM 3175 C C . GLN B 2 178 ? -97.959 24.335 -27.620 1.00 44.04 171 GLN H C 1
ATOM 3176 O O . GLN B 2 178 ? -97.047 23.554 -27.904 1.00 43.93 171 GLN H O 1
ATOM 3182 N N . SER B 2 179 ? -99.235 23.950 -27.509 1.00 44.93 172 SER H N 1
ATOM 3183 C CA . SER B 2 179 ? -99.607 22.556 -27.724 1.00 46.38 172 SER H CA 1
ATOM 3184 C C . SER B 2 179 ? -99.353 22.108 -29.158 1.00 47.05 172 SER H C 1
ATOM 3185 O O . SER B 2 179 ? -99.254 20.903 -29.415 1.00 48.33 172 SER H O 1
ATOM 3188 N N . SER B 2 180 ? -99.246 23.053 -30.093 1.00 45.28 173 SER H N 1
ATOM 3189 C CA . SER B 2 180 ? -98.888 22.761 -31.473 1.00 45.02 173 SER H CA 1
ATOM 3190 C C . SER B 2 180 ? -97.422 22.387 -31.646 1.00 44.42 173 SER H C 1
ATOM 3191 O O . SER B 2 180 ? -97.036 21.968 -32.743 1.00 45.19 173 SER H O 1
ATOM 3194 N N . GLY B 2 181 ? -96.603 22.528 -30.606 1.00 42.99 174 GLY H N 1
ATOM 3195 C CA . GLY B 2 181 ? -95.171 22.338 -30.719 1.00 43.53 174 GLY H CA 1
ATOM 3196 C C . GLY B 2 181 ? -94.405 23.561 -31.171 1.00 42.60 174 GLY H C 1
ATOM 3197 O O . GLY B 2 181 ? -93.177 23.485 -31.324 1.00 41.76 174 GLY H O 1
ATOM 3198 N N . LEU B 2 182 ? -95.086 24.680 -31.387 1.00 40.63 175 LEU H N 1
ATOM 3199 C CA . LEU B 2 182 ? -94.480 25.917 -31.845 1.00 37.73 175 LEU H CA 1
ATOM 3200 C C . LEU B 2 182 ? -94.349 26.890 -30.682 1.00 38.04 175 LEU H C 1
ATOM 3201 O O . LEU B 2 182 ? -95.140 26.865 -29.736 1.00 38.89 175 LEU H O 1
ATOM 3206 N N . TYR B 2 183 ? -93.355 27.761 -30.771 1.00 35.63 176 TYR H N 1
ATOM 3207 C CA . TYR B 2 183 ? -93.102 28.716 -29.705 1.00 35.18 176 TYR H CA 1
ATOM 3208 C C . TYR B 2 183 ? -93.798 30.045 -29.987 1.00 34.10 176 TYR H C 1
ATOM 3209 O O . TYR B 2 183 ? -94.126 30.382 -31.126 1.00 34.62 176 TYR H O 1
ATOM 3218 N N . SER B 2 184 ? -94.019 30.801 -28.916 1.00 34.51 177 SER H N 1
ATOM 3219 C CA . SER B 2 184 ? -94.621 32.121 -28.995 1.00 32.95 177 SER H CA 1
ATOM 3220 C C . SER B 2 184 ? -94.068 32.974 -27.863 1.00 32.39 177 SER H C 1
ATOM 3221 O O . SER B 2 184 ? -93.869 32.483 -26.750 1.00 31.40 177 SER H O 1
ATOM 3224 N N . LEU B 2 185 ? -93.818 34.248 -28.151 1.00 29.78 178 LEU H N 1
ATOM 3225 C CA . LEU B 2 185 ? -93.487 35.189 -27.095 1.00 30.84 178 LEU H CA 1
ATOM 3226 C C . LEU B 2 185 ? -94.060 36.550 -27.448 1.00 30.21 178 LEU H C 1
ATOM 3227 O O . LEU B 2 185 ? -94.455 36.813 -28.588 1.00 29.22 178 LEU H O 1
ATOM 3232 N N . SER B 2 186 ? -94.108 37.416 -26.443 1.00 29.70 179 SER H N 1
ATOM 3233 C CA . SER B 2 186 ? -94.381 38.824 -26.651 1.00 28.58 179 SER H CA 1
ATOM 3234 C C . SER B 2 186 ? -93.200 39.631 -26.139 1.00 28.65 179 SER H C 1
ATOM 3235 O O . SER B 2 186 ? -92.508 39.230 -25.199 1.00 28.15 179 SER H O 1
ATOM 3238 N N . SER B 2 187 ? -92.963 40.761 -26.786 1.00 26.41 180 SER H N 1
ATOM 3239 C CA . SER B 2 187 ? -92.008 41.749 -26.321 1.00 27.72 180 SER H CA 1
ATOM 3240 C C . SER B 2 187 ? -92.763 43.057 -26.177 1.00 27.57 180 SER H C 1
ATOM 3241 O O . SER B 2 187 ? -93.452 43.480 -27.107 1.00 27.13 180 SER H O 1
ATOM 3244 N N . VAL B 2 188 ? -92.659 43.679 -25.010 1.00 27.86 181 VAL H N 1
ATOM 3245 C CA . VAL B 2 188 ? -93.410 44.889 -24.717 1.00 27.46 181 VAL H CA 1
ATOM 3246 C C . VAL B 2 188 ? -92.432 45.971 -24.288 1.00 28.69 181 VAL H C 1
ATOM 3247 O O . VAL B 2 188 ? -91.294 45.697 -23.891 1.00 29.36 181 VAL H O 1
ATOM 3251 N N . VAL B 2 189 ? -92.893 47.215 -24.360 1.00 27.86 182 VAL H N 1
ATOM 3252 C CA . VAL B 2 189 ? -92.106 48.335 -23.861 1.00 29.35 182 VAL H CA 1
ATOM 3253 C C . VAL B 2 189 ? -93.070 49.402 -23.366 1.00 31.67 182 VAL H C 1
ATOM 3254 O O . VAL B 2 189 ? -94.154 49.594 -23.930 1.00 30.91 182 VAL H O 1
ATOM 3258 N N . THR B 2 190 ? -92.697 50.063 -22.277 1.00 31.62 183 THR H N 1
ATOM 3259 C CA . THR B 2 190 ? -93.465 51.186 -21.769 1.00 34.03 183 THR H CA 1
ATOM 3260 C C . THR B 2 190 ? -92.794 52.481 -22.194 1.00 36.44 183 THR H C 1
ATOM 3261 O O . THR B 2 190 ? -91.566 52.607 -22.156 1.00 35.70 183 THR H O 1
ATOM 3265 N N . VAL B 2 191 ? -93.613 53.425 -22.642 1.00 38.07 184 VAL H N 1
ATOM 3266 C CA . VAL B 2 191 ? -93.153 54.697 -23.191 1.00 39.97 184 VAL H CA 1
ATOM 3267 C C . VAL B 2 191 ? -94.061 55.795 -22.673 1.00 41.97 184 VAL H C 1
ATOM 3268 O O . VAL B 2 191 ? -95.181 55.523 -22.206 1.00 42.24 184 VAL H O 1
ATOM 3272 N N . PRO B 2 192 ? -93.616 57.052 -22.714 1.00 43.48 185 PRO H N 1
ATOM 3273 C CA . PRO B 2 192 ? -94.521 58.142 -22.331 1.00 44.57 185 PRO H CA 1
ATOM 3274 C C . PRO B 2 192 ? -95.636 58.301 -23.356 1.00 44.82 185 PRO H C 1
ATOM 3275 O O . PRO B 2 192 ? -95.388 58.348 -24.562 1.00 42.82 185 PRO H O 1
ATOM 3279 N N . SER B 2 193 ? -96.876 58.353 -22.860 1.00 45.39 186 SER H N 1
ATOM 3280 C CA . SER B 2 193 ? -98.028 58.444 -23.749 1.00 44.50 186 SER H CA 1
ATOM 3281 C C . SER B 2 193 ? -98.013 59.731 -24.558 1.00 45.17 186 SER H C 1
ATOM 3282 O O . SER B 2 193 ? -98.552 59.769 -25.669 1.00 45.92 186 SER H O 1
ATOM 3285 N N . SER B 2 194 ? -97.411 60.794 -24.018 1.00 45.38 187 SER H N 1
ATOM 3286 C CA . SER B 2 194 ? -97.336 62.058 -24.740 1.00 46.22 187 SER H CA 1
ATOM 3287 C C . SER B 2 194 ? -96.515 61.946 -26.018 1.00 45.23 187 SER H C 1
ATOM 3288 O O . SER B 2 194 ? -96.674 62.776 -26.919 1.00 47.90 187 SER H O 1
ATOM 3291 N N . SER B 2 195 ? -95.650 60.943 -26.117 1.00 44.14 188 SER H N 1
ATOM 3292 C CA . SER B 2 195 ? -94.766 60.773 -27.262 1.00 44.66 188 SER H CA 1
ATOM 3293 C C . SER B 2 195 ? -95.364 59.902 -28.361 1.00 44.17 188 SER H C 1
ATOM 3294 O O . SER B 2 195 ? -94.740 59.752 -29.417 1.00 42.63 188 SER H O 1
ATOM 3297 N N . LEU B 2 196 ? -96.556 59.338 -28.150 1.00 43.78 189 LEU H N 1
ATOM 3298 C CA . LEU B 2 196 ? -97.083 58.350 -29.085 1.00 43.35 189 LEU H CA 1
ATOM 3299 C C . LEU B 2 196 ? -97.436 58.942 -30.444 1.00 43.79 189 LEU H C 1
ATOM 3300 O O . LEU B 2 196 ? -97.468 58.202 -31.433 1.00 44.22 189 LEU H O 1
ATOM 3305 N N . GLY B 2 197 ? -97.711 60.241 -30.523 1.00 43.17 190 GLY H N 1
ATOM 3306 C CA . GLY B 2 197 ? -98.089 60.830 -31.793 1.00 45.89 190 GLY H CA 1
ATOM 3307 C C . GLY B 2 197 ? -96.897 61.260 -32.625 1.00 45.96 190 GLY H C 1
ATOM 3308 O O . GLY B 2 197 ? -97.029 61.543 -33.822 1.00 46.70 190 GLY H O 1
ATOM 3309 N N . THR B 2 198 ? -95.726 61.303 -31.996 1.00 44.52 191 THR H N 1
ATOM 3310 C CA . THR B 2 198 ? -94.535 61.919 -32.570 1.00 45.71 191 THR H CA 1
ATOM 3311 C C . THR B 2 198 ? -93.337 60.986 -32.662 1.00 43.71 191 THR H C 1
ATOM 3312 O O . THR B 2 198 ? -92.572 61.087 -33.623 1.00 42.89 191 THR H O 1
ATOM 3316 N N . GLN B 2 199 ? -93.172 60.073 -31.714 1.00 42.09 192 GLN H N 1
ATOM 3317 C CA . GLN B 2 199 ? -92.088 59.105 -31.723 1.00 39.75 192 GLN H CA 1
ATOM 3318 C C . GLN B 2 199 ? -92.564 57.812 -32.371 1.00 37.47 192 GLN H C 1
ATOM 3319 O O . GLN B 2 199 ? -93.718 57.412 -32.200 1.00 38.03 192 GLN H O 1
ATOM 3325 N N . THR B 2 200 ? -91.677 57.161 -33.117 1.00 35.07 193 THR H N 1
ATOM 3326 C CA . THR B 2 200 ? -92.020 55.923 -33.801 1.00 34.01 193 THR H CA 1
ATOM 3327 C C . THR B 2 200 ? -91.415 54.732 -33.074 1.00 32.62 193 THR H C 1
ATOM 3328 O O . THR B 2 200 ? -90.280 54.794 -32.591 1.00 33.10 193 THR H O 1
ATOM 3332 N N . TYR B 2 201 ? -92.183 53.648 -32.992 1.00 31.81 194 TYR H N 1
ATOM 3333 C CA . TYR B 2 201 ? -91.762 52.443 -32.286 1.00 31.21 194 TYR H CA 1
ATOM 3334 C C . TYR B 2 201 ? -91.911 51.250 -33.213 1.00 30.66 194 TYR H C 1
ATOM 3335 O O . TYR B 2 201 ? -93.021 50.937 -33.658 1.00 31.02 194 TYR H O 1
ATOM 3344 N N . ILE B 2 202 ? -90.792 50.596 -33.508 1.00 28.80 195 ILE H N 1
ATOM 3345 C CA . ILE B 2 202 ? -90.741 49.474 -34.436 1.00 29.69 195 ILE H CA 1
ATOM 3346 C C . ILE B 2 202 ? -90.005 48.330 -33.763 1.00 30.17 195 ILE H C 1
ATOM 3347 O O . ILE B 2 202 ? -88.889 48.516 -33.267 1.00 27.95 195 ILE H O 1
ATOM 3352 N N . CYS B 2 203 ? -90.614 47.149 -33.754 1.00 29.20 196 CYS H N 1
ATOM 3353 C CA . CYS B 2 203 ? -89.929 45.984 -33.218 1.00 29.97 196 CYS H CA 1
ATOM 3354 C C . CYS B 2 203 ? -89.231 45.252 -34.355 1.00 31.22 196 CYS H C 1
ATOM 3355 O O . CYS B 2 203 ? -89.777 45.114 -35.458 1.00 31.05 196 CYS H O 1
ATOM 3358 N N . ASN B 2 204 ? -88.001 44.831 -34.095 1.00 30.44 197 ASN H N 1
ATOM 3359 C CA . ASN B 2 204 ? -87.179 44.127 -35.069 1.00 31.40 197 ASN H CA 1
ATOM 3360 C C . ASN B 2 204 ? -87.049 42.684 -34.612 1.00 31.81 197 ASN H C 1
ATOM 3361 O O . ASN B 2 204 ? -86.532 42.419 -33.523 1.00 31.50 197 ASN H O 1
ATOM 3366 N N . VAL B 2 205 ? -87.530 41.761 -35.435 1.00 31.79 198 VAL H N 1
ATOM 3367 C CA . VAL B 2 205 ? -87.589 40.346 -35.096 1.00 32.55 198 VAL H CA 1
ATOM 3368 C C . VAL B 2 205 ? -86.695 39.583 -36.058 1.00 33.76 198 VAL H C 1
ATOM 3369 O O . VAL B 2 205 ? -86.786 39.767 -37.277 1.00 34.92 198 VAL H O 1
ATOM 3373 N N . ASN B 2 206 ? -85.849 38.715 -35.514 1.00 34.28 199 ASN H N 1
ATOM 3374 C CA . ASN B 2 206 ? -84.941 37.908 -36.314 1.00 36.44 199 ASN H CA 1
ATOM 3375 C C . ASN B 2 206 ? -85.038 36.471 -35.828 1.00 37.40 199 ASN H C 1
ATOM 3376 O O . ASN B 2 206 ? -84.743 36.185 -34.662 1.00 37.10 199 ASN H O 1
ATOM 3381 N N . HIS B 2 207 ? -85.469 35.575 -36.711 1.00 35.86 200 HIS H N 1
ATOM 3382 C CA . HIS B 2 207 ? -85.473 34.137 -36.455 1.00 36.40 200 HIS H CA 1
ATOM 3383 C C . HIS B 2 207 ? -84.495 33.521 -37.451 1.00 38.20 200 HIS H C 1
ATOM 3384 O O . HIS B 2 207 ? -84.864 33.201 -38.584 1.00 37.99 200 HIS H O 1
ATOM 3391 N N . LYS B 2 208 ? -83.244 33.371 -37.022 1.00 38.12 201 LYS H N 1
ATOM 3392 C CA . LYS B 2 208 ? -82.206 32.887 -37.927 1.00 39.72 201 LYS H CA 1
ATOM 3393 C C . LYS B 2 208 ? -82.474 31.498 -38.502 1.00 41.31 201 LYS H C 1
ATOM 3394 O O . LYS B 2 208 ? -82.228 31.312 -39.707 1.00 42.53 201 LYS H O 1
ATOM 3400 N N . PRO B 2 209 ? -82.952 30.500 -37.743 1.00 40.16 202 PRO H N 1
ATOM 3401 C CA . PRO B 2 209 ? -83.124 29.163 -38.343 1.00 40.52 202 PRO H CA 1
ATOM 3402 C C . PRO B 2 209 ? -84.016 29.146 -39.571 1.00 40.98 202 PRO H C 1
ATOM 3403 O O . PRO B 2 209 ? -83.863 28.266 -40.427 1.00 42.95 202 PRO H O 1
ATOM 3407 N N . SER B 2 210 ? -84.940 30.095 -39.687 1.00 41.26 203 SER H N 1
ATOM 3408 C CA . SER B 2 210 ? -85.828 30.195 -40.836 1.00 42.38 203 SER H CA 1
ATOM 3409 C C . SER B 2 210 ? -85.494 31.388 -41.718 1.00 43.84 203 SER H C 1
ATOM 3410 O O . SER B 2 210 ? -86.219 31.657 -42.681 1.00 44.56 203 SER H O 1
ATOM 3413 N N . ASN B 2 211 ? -84.410 32.100 -41.409 1.00 43.92 204 ASN H N 1
ATOM 3414 C CA . ASN B 2 211 ? -83.995 33.303 -42.130 1.00 44.34 204 ASN H CA 1
ATOM 3415 C C . ASN B 2 211 ? -85.155 34.283 -42.282 1.00 44.71 204 ASN H C 1
ATOM 3416 O O . ASN B 2 211 ? -85.428 34.809 -43.366 1.00 45.45 204 ASN H O 1
ATOM 3421 N N . THR B 2 212 ? -85.843 34.516 -41.170 1.00 41.43 205 THR H N 1
ATOM 3422 C CA . THR B 2 212 ? -86.965 35.442 -41.085 1.00 42.06 205 THR H CA 1
ATOM 3423 C C . THR B 2 212 ? -86.501 36.697 -40.361 1.00 41.05 205 THR H C 1
ATOM 3424 O O . THR B 2 212 ? -86.090 36.625 -39.199 1.00 39.30 205 THR H O 1
ATOM 3428 N N . LYS B 2 213 ? -86.563 37.838 -41.043 1.00 40.26 206 LYS H N 1
ATOM 3429 C CA . LYS B 2 213 ? -86.319 39.136 -40.425 1.00 39.28 206 LYS H CA 1
ATOM 3430 C C . LYS B 2 213 ? -87.519 40.027 -40.704 1.00 37.56 206 LYS H C 1
ATOM 3431 O O . LYS B 2 213 ? -87.875 40.248 -41.866 1.00 39.34 206 LYS H O 1
ATOM 3437 N N . VAL B 2 214 ? -88.137 40.536 -39.644 1.00 35.69 207 VAL H N 1
ATOM 3438 C CA . VAL B 2 214 ? -89.362 41.320 -39.733 1.00 36.22 207 VAL H CA 1
ATOM 3439 C C . VAL B 2 214 ? -89.197 42.585 -38.907 1.00 34.23 207 VAL H C 1
ATOM 3440 O O . VAL B 2 214 ? -88.729 42.524 -37.767 1.00 34.13 207 VAL H O 1
ATOM 3444 N N . ASP B 2 215 ? -89.564 43.725 -39.491 1.00 34.69 208 ASP H N 1
ATOM 3445 C CA . ASP B 2 215 ? -89.741 44.984 -38.774 1.00 34.67 208 ASP H CA 1
ATOM 3446 C C . ASP B 2 215 ? -91.228 45.296 -38.764 1.00 35.02 208 ASP H C 1
ATOM 3447 O O . ASP B 2 215 ? -91.851 45.358 -39.829 1.00 33.01 208 ASP H O 1
ATOM 3452 N N . LYS B 2 216 ? -91.795 45.507 -37.579 1.00 32.16 209 LYS H N 1
ATOM 3453 C CA . LYS B 2 216 ? -93.214 45.832 -37.473 1.00 33.94 209 LYS H CA 1
ATOM 3454 C C . LYS B 2 216 ? -93.373 47.108 -36.656 1.00 32.54 209 LYS H C 1
ATOM 3455 O O . LYS B 2 216 ? -93.056 47.140 -35.461 1.00 29.68 209 LYS H O 1
ATOM 3461 N N . LYS B 2 217 ? -93.830 48.163 -37.319 1.00 33.37 210 LYS H N 1
ATOM 3462 C CA . LYS B 2 217 ? -94.156 49.412 -36.648 1.00 31.44 210 LYS H CA 1
ATOM 3463 C C . LYS B 2 217 ? -95.435 49.238 -35.841 1.00 33.09 210 LYS H C 1
ATOM 3464 O O . LYS B 2 217 ? -96.423 48.689 -36.338 1.00 32.57 210 LYS H O 1
ATOM 3470 N N . VAL B 2 218 ? -95.425 49.709 -34.599 1.00 29.96 211 VAL H N 1
ATOM 3471 C CA . VAL B 2 218 ? -96.572 49.584 -33.704 1.00 33.18 211 VAL H CA 1
ATOM 3472 C C . VAL B 2 218 ? -97.064 50.986 -33.385 1.00 33.63 211 VAL H C 1
ATOM 3473 O O . VAL B 2 218 ? -96.311 51.805 -32.847 1.00 35.27 211 VAL H O 1
ATOM 3477 N N . GLU B 2 219 ? -98.313 51.266 -33.717 1.00 37.20 212 GLU H N 1
ATOM 3478 C CA . GLU B 2 219 ? -98.883 52.587 -33.519 1.00 40.56 212 GLU H CA 1
ATOM 3479 C C . GLU B 2 219 ? -100.254 52.475 -32.880 1.00 41.40 212 GLU H C 1
ATOM 3480 O O . GLU B 2 219 ? -100.917 51.437 -32.990 1.00 41.32 212 GLU H O 1
ATOM 3486 N N . PRO B 2 220 ? -100.701 53.522 -32.186 1.00 43.44 213 PRO H N 1
ATOM 3487 C CA . PRO B 2 220 ? -102.049 53.494 -31.616 1.00 45.60 213 PRO H CA 1
ATOM 3488 C C . PRO B 2 220 ? -103.095 53.418 -32.713 1.00 46.65 213 PRO H C 1
ATOM 3489 O O . PRO B 2 220 ? -102.910 53.933 -33.817 1.00 46.63 213 PRO H O 1
ATOM 3493 N N . LYS B 2 221 ? -104.199 52.750 -32.400 1.00 50.18 214 LYS H N 1
ATOM 3494 C CA . LYS B 2 221 ? -105.322 52.644 -33.325 1.00 53.01 214 LYS H CA 1
ATOM 3495 C C . LYS B 2 221 ? -106.109 53.950 -33.418 1.00 57.20 214 LYS H C 1
ATOM 3496 O O . LYS B 2 221 ? -106.218 54.695 -32.440 1.00 60.41 214 LYS H O 1
ATOM 3510 N N . ILE C 3 2 ? -66.209 14.487 -10.283 1.00 30.54 2 ILE L N 1
ATOM 3511 C CA . ILE C 3 2 ? -66.440 15.241 -9.057 1.00 28.96 2 ILE L CA 1
ATOM 3512 C C . ILE C 3 2 ? -67.808 15.907 -9.155 1.00 28.86 2 ILE L C 1
ATOM 3513 O O . ILE C 3 2 ? -68.056 16.694 -10.069 1.00 27.50 2 ILE L O 1
ATOM 3518 N N . VAL C 3 3 ? -68.689 15.599 -8.213 1.00 28.14 3 VAL L N 1
ATOM 3519 C CA . VAL C 3 3 ? -70.015 16.206 -8.167 1.00 29.48 3 VAL L CA 1
ATOM 3520 C C . VAL C 3 3 ? -69.959 17.405 -7.232 1.00 28.24 3 VAL L C 1
ATOM 3521 O O . VAL C 3 3 ? -69.525 17.283 -6.080 1.00 26.46 3 VAL L O 1
ATOM 3525 N N . LEU C 3 4 ? -70.388 18.563 -7.726 1.00 26.96 4 LEU L N 1
ATOM 3526 C CA . LEU C 3 4 ? -70.408 19.796 -6.949 1.00 26.61 4 LEU L CA 1
ATOM 3527 C C . LEU C 3 4 ? -71.850 20.107 -6.584 1.00 27.51 4 LEU L C 1
ATOM 3528 O O . LEU C 3 4 ? -72.687 20.303 -7.468 1.00 25.67 4 LEU L O 1
ATOM 3533 N N . SER C 3 5 ? -72.145 20.128 -5.291 1.00 27.09 5 SER L N 1
ATOM 3534 C CA . SER C 3 5 ? -73.508 20.360 -4.819 1.00 27.10 5 SER L CA 1
ATOM 3535 C C . SER C 3 5 ? -73.565 21.727 -4.151 1.00 28.17 5 SER L C 1
ATOM 3536 O O . SER C 3 5 ? -72.956 21.938 -3.096 1.00 27.49 5 SER L O 1
ATOM 3539 N N . GLN C 3 6 ? -74.316 22.647 -4.748 1.00 27.70 6 GLN L N 1
ATOM 3540 C CA . GLN C 3 6 ? -74.400 24.004 -4.236 1.00 28.27 6 GLN L CA 1
ATOM 3541 C C . GLN C 3 6 ? -75.637 24.151 -3.363 1.00 29.73 6 GLN L C 1
ATOM 3542 O O . GLN C 3 6 ? -76.732 23.714 -3.735 1.00 30.90 6 GLN L O 1
ATOM 3548 N N . SER C 3 7 ? -75.456 24.761 -2.199 1.00 29.63 7 SER L N 1
ATOM 3549 C CA . SER C 3 7 ? -76.551 24.896 -1.268 1.00 33.10 7 SER L CA 1
ATOM 3550 C C . SER C 3 7 ? -76.502 26.309 -0.704 1.00 33.19 7 SER L C 1
ATOM 3551 O O . SER C 3 7 ? -75.408 26.844 -0.449 1.00 33.74 7 SER L O 1
ATOM 3554 N N . PRO C 3 8 ? -77.657 26.948 -0.548 1.00 36.74 8 PRO L N 1
ATOM 3555 C CA . PRO C 3 8 ? -78.987 26.453 -0.927 1.00 36.23 8 PRO L CA 1
ATOM 3556 C C . PRO C 3 8 ? -79.209 26.692 -2.418 1.00 36.04 8 PRO L C 1
ATOM 3557 O O . PRO C 3 8 ? -78.414 27.388 -3.042 1.00 35.99 8 PRO L O 1
ATOM 3561 N N . ALA C 3 9 ? -80.272 26.137 -3.004 1.00 39.51 9 ALA L N 1
ATOM 3562 C CA . ALA C 3 9 ? -80.551 26.365 -4.419 1.00 39.67 9 ALA L CA 1
ATOM 3563 C C . ALA C 3 9 ? -80.951 27.810 -4.680 1.00 38.42 9 ALA L C 1
ATOM 3564 O O . ALA C 3 9 ? -80.602 28.376 -5.721 1.00 37.27 9 ALA L O 1
ATOM 3566 N N . ILE C 3 10 ? -81.691 28.422 -3.758 1.00 39.56 10 ILE L N 1
ATOM 3567 C CA . ILE C 3 10 ? -82.106 29.816 -3.882 1.00 40.83 10 ILE L CA 1
ATOM 3568 C C . ILE C 3 10 ? -81.797 30.553 -2.589 1.00 40.62 10 ILE L C 1
ATOM 3569 O O . ILE C 3 10 ? -82.218 30.130 -1.509 1.00 41.59 10 ILE L O 1
ATOM 3574 N N . LEU C 3 11 ? -81.060 31.650 -2.713 1.00 41.08 11 LEU L N 1
ATOM 3575 C CA . LEU C 3 11 ? -80.786 32.590 -1.634 1.00 41.88 11 LEU L CA 1
ATOM 3576 C C . LEU C 3 11 ? -81.616 33.845 -1.855 1.00 41.59 11 LEU L C 1
ATOM 3577 O O . LEU C 3 11 ? -81.470 34.516 -2.879 1.00 40.36 11 LEU L O 1
ATOM 3582 N N . SER C 3 12 ? -82.499 34.145 -0.910 1.00 40.04 12 SER L N 1
ATOM 3583 C CA . SER C 3 12 ? -83.281 35.368 -0.945 1.00 40.95 12 SER L CA 1
ATOM 3584 C C . SER C 3 12 ? -82.701 36.335 0.083 1.00 43.35 12 SER L C 1
ATOM 3585 O O . SER C 3 12 ? -82.586 35.993 1.267 1.00 43.66 12 SER L O 1
ATOM 3588 N N . ALA C 3 13 ? -82.342 37.536 -0.369 1.00 39.50 13 ALA L N 1
ATOM 3589 C CA . ALA C 3 13 ? -81.686 38.511 0.488 1.00 40.15 13 ALA L CA 1
ATOM 3590 C C . ALA C 3 13 ? -82.207 39.909 0.206 1.00 39.96 13 ALA L C 1
ATOM 3591 O O . ALA C 3 13 ? -82.483 40.259 -0.945 1.00 38.09 13 ALA L O 1
ATOM 3593 N N . SER C 3 14 ? -82.329 40.707 1.259 1.00 38.64 14 SER L N 1
ATOM 3594 C CA . SER C 3 14 ? -82.601 42.123 1.097 1.00 38.48 14 SER L CA 1
ATOM 3595 C C . SER C 3 14 ? -81.298 42.879 0.875 1.00 39.00 14 SER L C 1
ATOM 3596 O O . SER C 3 14 ? -80.226 42.415 1.274 1.00 39.42 14 SER L O 1
ATOM 3599 N N . PRO C 3 15 ? -81.359 44.043 0.228 1.00 39.16 15 PRO L N 1
ATOM 3600 C CA . PRO C 3 15 ? -80.141 44.840 0.042 1.00 39.68 15 PRO L CA 1
ATOM 3601 C C . PRO C 3 15 ? -79.518 45.181 1.389 1.00 40.14 15 PRO L C 1
ATOM 3602 O O . PRO C 3 15 ? -80.216 45.512 2.347 1.00 40.80 15 PRO L O 1
ATOM 3606 N N . GLY C 3 16 ? -78.196 45.086 1.459 1.00 40.68 16 GLY L N 1
ATOM 3607 C CA . GLY C 3 16 ? -77.465 45.373 2.671 1.00 40.62 16 GLY L CA 1
ATOM 3608 C C . GLY C 3 16 ? -77.159 44.162 3.528 1.00 41.60 16 GLY L C 1
ATOM 3609 O O . GLY C 3 16 ? -76.319 44.258 4.433 1.00 42.07 16 GLY L O 1
ATOM 3610 N N . GLU C 3 17 ? -77.809 43.030 3.276 1.00 40.13 17 GLU L N 1
ATOM 3611 C CA . GLU C 3 17 ? -77.554 41.842 4.076 1.00 40.41 17 GLU L CA 1
ATOM 3612 C C . GLU C 3 17 ? -76.327 41.099 3.573 1.00 40.77 17 GLU L C 1
ATOM 3613 O O . GLU C 3 17 ? -75.940 41.206 2.406 1.00 39.38 17 GLU L O 1
ATOM 3619 N N . LYS C 3 18 ? -75.693 40.366 4.483 1.00 39.11 18 LYS L N 1
ATOM 3620 C CA . LYS C 3 18 ? -74.576 39.502 4.137 1.00 39.12 18 LYS L CA 1
ATOM 3621 C C . LYS C 3 18 ? -75.113 38.109 3.849 1.00 38.42 18 LYS L C 1
ATOM 3622 O O . LYS C 3 18 ? -75.936 37.590 4.608 1.00 40.72 18 LYS L O 1
ATOM 3628 N N . VAL C 3 19 ? -74.667 37.513 2.751 1.00 36.10 19 VAL L N 1
ATOM 3629 C CA . VAL C 3 19 ? -75.111 36.177 2.386 1.00 36.64 19 VAL L CA 1
ATOM 3630 C C . VAL C 3 19 ? -73.916 35.315 2.025 1.00 35.14 19 VAL L C 1
ATOM 3631 O O . VAL C 3 19 ? -72.901 35.794 1.507 1.00 33.51 19 VAL L O 1
ATOM 3635 N N . THR C 3 20 ? -74.052 34.022 2.295 1.00 34.94 20 THR L N 1
ATOM 3636 C CA . THR C 3 20 ? -73.020 33.049 1.976 1.00 33.42 20 THR L CA 1
ATOM 3637 C C . THR C 3 20 ? -73.664 31.866 1.277 1.00 32.64 20 THR L C 1
ATOM 3638 O O . THR C 3 20 ? -74.695 31.357 1.726 1.00 33.44 20 THR L O 1
ATOM 3642 N N . MET C 3 21 ? -73.063 31.438 0.181 1.00 30.24 21 MET L N 1
ATOM 3643 C CA . MET C 3 21 ? -73.516 30.260 -0.537 1.00 30.32 21 MET L CA 1
ATOM 3644 C C . MET C 3 21 ? -72.382 29.248 -0.547 1.00 30.41 21 MET L C 1
ATOM 3645 O O . MET C 3 21 ? -71.208 29.622 -0.607 1.00 28.87 21 MET L O 1
ATOM 3650 N N . THR C 3 22 ? -72.731 27.971 -0.461 1.00 30.63 22 THR L N 1
ATOM 3651 C CA . THR C 3 22 ? -71.765 26.902 -0.255 1.00 27.28 22 THR L CA 1
ATOM 3652 C C . THR C 3 22 ? -71.691 26.004 -1.481 1.00 28.88 22 THR L C 1
ATOM 3653 O O . THR C 3 22 ? -72.696 25.781 -2.160 1.00 27.82 22 THR L O 1
ATOM 3657 N N . CYS C 3 23 ? -70.487 25.519 -1.776 1.00 24.78 23 CYS L N 1
ATOM 3658 C CA . CYS C 3 23 ? -70.259 24.541 -2.832 1.00 26.53 23 CYS L CA 1
ATOM 3659 C C . CYS C 3 23 ? -69.532 23.356 -2.209 1.00 27.31 23 CYS L C 1
ATOM 3660 O O . CYS C 3 23 ? -68.366 23.474 -1.814 1.00 29.21 23 CYS L O 1
ATOM 3663 N N . TRP C 3 24 ? -70.220 22.222 -2.116 1.00 27.16 24 TRP L N 1
ATOM 3664 C CA . TRP C 3 24 ? -69.685 20.996 -1.532 1.00 26.34 24 TRP L CA 1
ATOM 3665 C C . TRP C 3 24 ? -69.281 20.027 -2.638 1.00 27.61 24 TRP L C 1
ATOM 3666 O O . TRP C 3 24 ? -70.110 19.670 -3.483 1.00 28.36 24 TRP L O 1
ATOM 3677 N N . ALA C 3 25 ? -68.030 19.570 -2.608 1.00 27.48 25 ALA L N 1
ATOM 3678 C CA . ALA C 3 25 ? -67.507 18.644 -3.606 1.00 25.40 25 ALA L CA 1
ATOM 3679 C C . ALA C 3 25 ? -67.530 17.211 -3.086 1.00 26.33 25 ALA L C 1
ATOM 3680 O O . ALA C 3 25 ? -67.234 16.966 -1.914 1.00 26.14 25 ALA L O 1
ATOM 3682 N N . SER C 3 26 ? -67.866 16.259 -3.970 1.00 25.12 26 SER L N 1
ATOM 3683 C CA . SER C 3 26 ? -67.982 14.858 -3.558 1.00 26.89 26 SER L CA 1
ATOM 3684 C C . SER C 3 26 ? -66.645 14.263 -3.125 1.00 28.14 26 SER L C 1
ATOM 3685 O O . SER C 3 26 ? -66.629 13.229 -2.447 1.00 27.76 26 SER L O 1
ATOM 3688 N N . SER C 3 27 ? -65.537 14.861 -3.554 1.00 26.93 27 SER L N 1
ATOM 3689 C CA . SER C 3 27 ? -64.194 14.540 -3.088 1.00 28.27 27 SER L CA 1
ATOM 3690 C C . SER C 3 27 ? -63.408 15.838 -3.048 1.00 27.07 27 SER L C 1
ATOM 3691 O O . SER C 3 27 ? -63.772 16.819 -3.701 1.00 26.21 27 SER L O 1
ATOM 3694 N N . GLY C 3 28 ? -62.321 15.838 -2.282 1.00 26.20 29 GLY L N 1
ATOM 3695 C CA . GLY C 3 28 ? -61.565 17.066 -2.102 1.00 26.65 29 GLY L CA 1
ATOM 3696 C C . GLY C 3 28 ? -60.954 17.549 -3.406 1.00 25.69 29 GLY L C 1
ATOM 3697 O O . GLY C 3 28 ? -60.479 16.758 -4.222 1.00 25.13 29 GLY L O 1
ATOM 3698 N N . VAL C 3 29 ? -60.970 18.870 -3.599 1.00 24.90 30 VAL L N 1
ATOM 3699 C CA . VAL C 3 29 ? -60.311 19.525 -4.720 1.00 26.03 30 VAL L CA 1
ATOM 3700 C C . VAL C 3 29 ? -59.474 20.672 -4.167 1.00 26.91 30 VAL L C 1
ATOM 3701 O O . VAL C 3 29 ? -59.688 21.141 -3.048 1.00 26.28 30 VAL L O 1
ATOM 3705 N N . SER C 3 30 ? -58.501 21.122 -4.966 1.00 24.54 31 SER L N 1
ATOM 3706 C CA . SER C 3 30 ? -57.488 22.049 -4.475 1.00 25.67 31 SER L CA 1
ATOM 3707 C C . SER C 3 30 ? -57.902 23.511 -4.540 1.00 25.15 31 SER L C 1
ATOM 3708 O O . SER C 3 30 ? -57.325 24.333 -3.816 1.00 24.21 31 SER L O 1
ATOM 3711 N N . TYR C 3 31 ? -58.853 23.859 -5.404 1.00 24.58 32 TYR L N 1
ATOM 3712 C CA . TYR C 3 31 ? -59.369 25.218 -5.495 1.00 24.98 32 TYR L CA 1
ATOM 3713 C C . TYR C 3 31 ? -60.722 25.174 -6.199 1.00 23.75 32 TYR L C 1
ATOM 3714 O O . TYR C 3 31 ? -61.113 24.155 -6.771 1.00 24.06 32 TYR L O 1
ATOM 3723 N N . MET C 3 32 ? -61.433 26.302 -6.145 1.00 24.21 33 MET L N 1
ATOM 3724 C CA . MET C 3 32 ? -62.783 26.434 -6.704 1.00 24.90 33 MET L CA 1
ATOM 3725 C C . MET C 3 32 ? -62.899 27.732 -7.478 1.00 23.01 33 MET L C 1
ATOM 3726 O O . MET C 3 32 ? -62.581 28.795 -6.935 1.00 24.37 33 MET L O 1
ATOM 3731 N N . HIS C 3 33 ? -63.400 27.661 -8.708 1.00 23.75 34 HIS L N 1
ATOM 3732 C CA . HIS C 3 33 ? -63.757 28.852 -9.466 1.00 23.04 34 HIS L CA 1
ATOM 3733 C C . HIS C 3 33 ? -65.227 29.161 -9.216 1.00 22.59 34 HIS L C 1
ATOM 3734 O O . HIS C 3 33 ? -66.011 28.266 -8.907 1.00 21.83 34 HIS L O 1
ATOM 3741 N N . TRP C 3 34 ? -65.597 30.432 -9.370 1.00 22.79 35 TRP L N 1
ATOM 3742 C CA . TRP C 3 34 ? -66.999 30.841 -9.363 1.00 24.42 35 TRP L CA 1
ATOM 3743 C C . TRP C 3 34 ? -67.294 31.705 -10.577 1.00 24.11 35 TRP L C 1
ATOM 3744 O O . TRP C 3 34 ? -66.454 32.501 -11.002 1.00 24.75 35 TRP L O 1
ATOM 3755 N N . TYR C 3 35 ? -68.509 31.550 -11.117 1.00 24.23 36 TYR L N 1
ATOM 3756 C CA . TYR C 3 35 ? -68.999 32.324 -12.251 1.00 25.39 36 TYR L CA 1
ATOM 3757 C C . TYR C 3 35 ? -70.347 32.944 -11.914 1.00 26.73 36 TYR L C 1
ATOM 3758 O O . TYR C 3 35 ? -71.165 32.339 -11.218 1.00 25.17 36 TYR L O 1
ATOM 3767 N N . GLN C 3 36 ? -70.588 34.140 -12.437 1.00 26.81 37 GLN L N 1
ATOM 3768 C CA . GLN C 3 36 ? -71.890 34.786 -12.330 1.00 28.86 37 GLN L CA 1
ATOM 3769 C C . GLN C 3 36 ? -72.585 34.737 -13.679 1.00 29.81 37 GLN L C 1
ATOM 3770 O O . GLN C 3 36 ? -71.982 35.076 -14.700 1.00 29.55 37 GLN L O 1
ATOM 3776 N N . GLN C 3 37 ? -73.854 34.337 -13.686 1.00 30.45 38 GLN L N 1
ATOM 3777 C CA . GLN C 3 37 ? -74.639 34.347 -14.914 1.00 30.70 38 GLN L CA 1
ATOM 3778 C C . GLN C 3 37 ? -75.972 35.034 -14.684 1.00 33.74 38 GLN L C 1
ATOM 3779 O O . GLN C 3 37 ? -76.712 34.684 -13.759 1.00 32.78 38 GLN L O 1
ATOM 3785 N N . LYS C 3 38 ? -76.259 36.005 -15.520 1.00 34.93 39 LYS L N 1
ATOM 3786 C CA . LYS C 3 38 ? -77.548 36.647 -15.558 1.00 37.53 39 LYS L CA 1
ATOM 3787 C C . LYS C 3 38 ? -78.307 36.183 -16.793 1.00 40.38 39 LYS L C 1
ATOM 3788 O O . LYS C 3 38 ? -77.697 35.788 -17.791 1.00 39.93 39 LYS L O 1
ATOM 3794 N N . PRO C 3 39 ? -79.634 36.180 -16.738 1.00 41.34 40 PRO L N 1
ATOM 3795 C CA . PRO C 3 39 ? -80.419 35.597 -17.829 1.00 42.56 40 PRO L CA 1
ATOM 3796 C C . PRO C 3 39 ? -80.113 36.251 -19.168 1.00 43.59 40 PRO L C 1
ATOM 3797 O O . PRO C 3 39 ? -79.971 37.472 -19.272 1.00 43.57 40 PRO L O 1
ATOM 3801 N N . GLY C 3 40 ? -79.975 35.414 -20.190 1.00 45.23 41 GLY L N 1
ATOM 3802 C CA . GLY C 3 40 ? -79.662 35.878 -21.524 1.00 46.11 41 GLY L CA 1
ATOM 3803 C C . GLY C 3 40 ? -78.196 36.144 -21.787 1.00 46.77 41 GLY L C 1
ATOM 3804 O O . GLY C 3 40 ? -77.851 36.533 -22.911 1.00 48.14 41 GLY L O 1
ATOM 3805 N N . SER C 3 41 ? -77.325 35.951 -20.802 1.00 43.94 42 SER L N 1
ATOM 3806 C CA . SER C 3 41 ? -75.900 36.204 -20.946 1.00 43.31 42 SER L CA 1
ATOM 3807 C C . SER C 3 41 ? -75.105 34.948 -20.620 1.00 40.23 42 SER L C 1
ATOM 3808 O O . SER C 3 41 ? -75.602 34.019 -19.976 1.00 38.01 42 SER L O 1
ATOM 3811 N N . SER C 3 42 ? -73.853 34.929 -21.077 1.00 38.67 43 SER L N 1
ATOM 3812 C CA . SER C 3 42 ? -72.961 33.819 -20.787 1.00 35.75 43 SER L CA 1
ATOM 3813 C C . SER C 3 42 ? -72.442 33.910 -19.358 1.00 33.62 43 SER L C 1
ATOM 3814 O O . SER C 3 42 ? -72.446 34.986 -18.753 1.00 33.09 43 SER L O 1
ATOM 3817 N N . PRO C 3 43 ? -71.977 32.792 -18.801 1.00 31.01 44 PRO L N 1
ATOM 3818 C CA . PRO C 3 43 ? -71.293 32.850 -17.505 1.00 31.53 44 PRO L CA 1
ATOM 3819 C C . PRO C 3 43 ? -70.119 33.818 -17.556 1.00 32.47 44 PRO L C 1
ATOM 3820 O O . PRO C 3 43 ? -69.397 33.899 -18.555 1.00 32.27 44 PRO L O 1
ATOM 3824 N N . LYS C 3 44 ? -69.961 34.579 -16.477 1.00 31.18 45 LYS L N 1
ATOM 3825 C CA . LYS C 3 44 ? -68.911 35.574 -16.344 1.00 31.39 45 LYS L CA 1
ATOM 3826 C C . LYS C 3 44 ? -67.953 35.114 -15.259 1.00 29.84 45 LYS L C 1
ATOM 3827 O O . LYS C 3 44 ? -68.398 34.875 -14.126 1.00 28.21 45 LYS L O 1
ATOM 3833 N N . PRO C 3 45 ? -66.660 34.955 -15.537 1.00 29.69 46 PRO L N 1
ATOM 3834 C CA . PRO C 3 45 ? -65.715 34.640 -14.459 1.00 28.63 46 PRO L CA 1
ATOM 3835 C C . PRO C 3 45 ? -65.847 35.649 -13.330 1.00 29.63 46 PRO L C 1
ATOM 3836 O O . PRO C 3 45 ? -65.875 36.861 -13.554 1.00 30.39 46 PRO L O 1
ATOM 3840 N N . TRP C 3 46 ? -65.969 35.137 -12.110 1.00 26.81 47 TRP L N 1
ATOM 3841 C CA . TRP C 3 46 ? -66.251 35.968 -10.952 1.00 28.31 47 TRP L CA 1
ATOM 3842 C C . TRP C 3 46 ? -65.186 35.824 -9.881 1.00 26.02 47 TRP L C 1
ATOM 3843 O O . TRP C 3 46 ? -64.654 36.829 -9.395 1.00 28.24 47 TRP L O 1
ATOM 3854 N N . ILE C 3 47 ? -64.851 34.595 -9.508 1.00 25.24 48 ILE L N 1
ATOM 3855 C CA . ILE C 3 47 ? -63.763 34.317 -8.578 1.00 26.71 48 ILE L CA 1
ATOM 3856 C C . ILE C 3 47 ? -62.884 33.239 -9.192 1.00 26.56 48 ILE L C 1
ATOM 3857 O O . ILE C 3 47 ? -63.391 32.201 -9.634 1.00 25.93 48 ILE L O 1
ATOM 3862 N N . PHE C 3 48 ? -61.576 33.495 -9.238 1.00 26.86 49 PHE L N 1
ATOM 3863 C CA . PHE C 3 48 ? -60.588 32.545 -9.727 1.00 27.39 49 PHE L CA 1
ATOM 3864 C C . PHE C 3 48 ? -59.876 31.918 -8.536 1.00 27.70 49 PHE L C 1
ATOM 3865 O O . PHE C 3 48 ? -59.394 32.640 -7.660 1.00 27.94 49 PHE L O 1
ATOM 3873 N N . ALA C 3 49 ? -59.790 30.587 -8.518 1.00 26.92 50 ALA L N 1
ATOM 3874 C CA . ALA C 3 49 ? -58.909 29.870 -7.589 1.00 27.21 50 ALA L CA 1
ATOM 3875 C C . ALA C 3 49 ? -59.207 30.246 -6.138 1.00 27.49 50 ALA L C 1
ATOM 3876 O O . ALA C 3 49 ? -58.332 30.699 -5.392 1.00 26.04 50 ALA L O 1
ATOM 3878 N N . THR C 3 50 ? -60.485 30.105 -5.780 1.00 25.39 51 THR L N 1
ATOM 3879 C CA . THR C 3 50 ? -61.021 30.122 -4.425 1.00 27.39 51 THR L CA 1
ATOM 3880 C C . THR C 3 50 ? -61.281 31.539 -3.926 1.00 27.85 51 THR L C 1
ATOM 3881 O O . THR C 3 50 ? -62.384 31.824 -3.445 1.00 25.64 51 THR L O 1
ATOM 3885 N N . SER C 3 51 ? -60.314 32.447 -4.059 1.00 27.50 52 SER L N 1
ATOM 3886 C CA . SER C 3 51 ? -60.448 33.742 -3.405 1.00 29.49 52 SER L CA 1
ATOM 3887 C C . SER C 3 51 ? -60.061 34.945 -4.259 1.00 30.77 52 SER L C 1
ATOM 3888 O O . SER C 3 51 ? -60.145 36.074 -3.762 1.00 30.85 52 SER L O 1
ATOM 3891 N N . ASN C 3 52 ? -59.655 34.762 -5.513 1.00 28.99 53 ASN L N 1
ATOM 3892 C CA . ASN C 3 52 ? -59.150 35.869 -6.324 1.00 29.96 53 ASN L CA 1
ATOM 3893 C C . ASN C 3 52 ? -60.287 36.451 -7.153 1.00 30.03 53 ASN L C 1
ATOM 3894 O O . ASN C 3 52 ? -60.814 35.783 -8.048 1.00 29.40 53 ASN L O 1
ATOM 3899 N N . LEU C 3 53 ? -60.662 37.695 -6.861 1.00 29.96 54 LEU L N 1
ATOM 3900 C CA . LEU C 3 53 ? -61.744 38.336 -7.597 1.00 30.46 54 LEU L CA 1
ATOM 3901 C C . LEU C 3 53 ? -61.315 38.619 -9.030 1.00 30.96 54 LEU L C 1
ATOM 3902 O O . LEU C 3 53 ? -60.209 39.111 -9.273 1.00 31.63 54 LEU L O 1
ATOM 3907 N N . ALA C 3 54 ? -62.190 38.303 -9.980 1.00 30.08 55 ALA L N 1
ATOM 3908 C CA . ALA C 3 54 ? -61.936 38.671 -11.363 1.00 32.44 55 ALA L CA 1
ATOM 3909 C C . ALA C 3 54 ? -61.983 40.187 -11.511 1.00 35.11 55 ALA L C 1
ATOM 3910 O O . ALA C 3 54 ? -62.587 40.897 -10.702 1.00 34.99 55 ALA L O 1
ATOM 3912 N N . SER C 3 55 ? -61.318 40.683 -12.553 1.00 35.96 56 SER L N 1
ATOM 3913 C CA . SER C 3 55 ? -61.269 42.119 -12.787 1.00 37.41 56 SER L CA 1
ATOM 3914 C C . SER C 3 55 ? -62.684 42.678 -12.906 1.00 37.55 56 SER L C 1
ATOM 3915 O O . SER C 3 55 ? -63.544 42.095 -13.571 1.00 37.40 56 SER L O 1
ATOM 3918 N N . GLY C 3 56 ? -62.936 43.791 -12.215 1.00 37.15 57 GLY L N 1
ATOM 3919 C CA . GLY C 3 56 ? -64.232 44.431 -12.226 1.00 37.74 57 GLY L CA 1
ATOM 3920 C C . GLY C 3 56 ? -65.211 43.943 -11.176 1.00 36.93 57 GLY L C 1
ATOM 3921 O O . GLY C 3 56 ? -66.255 44.580 -10.988 1.00 37.46 57 GLY L O 1
ATOM 3922 N N . VAL C 3 57 ? -64.920 42.843 -10.495 1.00 35.18 58 VAL L N 1
ATOM 3923 C CA . VAL C 3 57 ? -65.854 42.320 -9.488 1.00 34.40 58 VAL L CA 1
ATOM 3924 C C . VAL C 3 57 ? -65.793 43.201 -8.244 1.00 35.70 58 VAL L C 1
ATOM 3925 O O . VAL C 3 57 ? -64.688 43.493 -7.751 1.00 35.88 58 VAL L O 1
ATOM 3929 N N . PRO C 3 58 ? -66.932 43.643 -7.701 1.00 36.02 59 PRO L N 1
ATOM 3930 C CA . PRO C 3 58 ? -66.899 44.536 -6.535 1.00 36.46 59 PRO L CA 1
ATOM 3931 C C . PRO C 3 58 ? -66.277 43.874 -5.315 1.00 36.18 59 PRO L C 1
ATOM 3932 O O . PRO C 3 58 ? -66.339 42.656 -5.132 1.00 34.83 59 PRO L O 1
ATOM 3936 N N . ALA C 3 59 ? -65.690 44.712 -4.457 1.00 37.45 60 ALA L N 1
ATOM 3937 C CA . ALA C 3 59 ? -64.991 44.221 -3.278 1.00 37.79 60 ALA L CA 1
ATOM 3938 C C . ALA C 3 59 ? -65.927 43.572 -2.265 1.00 36.39 60 ALA L C 1
ATOM 3939 O O . ALA C 3 59 ? -65.453 42.841 -1.388 1.00 35.65 60 ALA L O 1
ATOM 3941 N N . ARG C 3 60 ? -67.240 43.812 -2.364 1.00 36.03 61 ARG L N 1
ATOM 3942 C CA . ARG C 3 60 ? -68.177 43.166 -1.451 1.00 36.34 61 ARG L CA 1
ATOM 3943 C C . ARG C 3 60 ? -68.213 41.654 -1.628 1.00 34.48 61 ARG L C 1
ATOM 3944 O O . ARG C 3 60 ? -68.704 40.954 -0.737 1.00 35.62 61 ARG L O 1
ATOM 3952 N N . PHE C 3 61 ? -67.682 41.138 -2.730 1.00 33.34 62 PHE L N 1
ATOM 3953 C CA . PHE C 3 61 ? -67.591 39.706 -2.958 1.00 32.20 62 PHE L CA 1
ATOM 3954 C C . PHE C 3 61 ? -66.302 39.152 -2.370 1.00 33.62 62 PHE L C 1
ATOM 3955 O O . PHE C 3 61 ? -65.249 39.800 -2.417 1.00 33.06 62 PHE L O 1
ATOM 3963 N N . SER C 3 62 ? -66.387 37.942 -1.828 1.00 32.11 63 SER L N 1
ATOM 3964 C CA . SER C 3 62 ? -65.193 37.216 -1.429 1.00 31.44 63 SER L CA 1
ATOM 3965 C C . SER C 3 62 ? -65.459 35.730 -1.602 1.00 31.31 63 SER L C 1
ATOM 3966 O O . SER C 3 62 ? -66.610 35.290 -1.653 1.00 31.47 63 SER L O 1
ATOM 3969 N N . GLY C 3 63 ? -64.381 34.964 -1.717 1.00 29.69 64 GLY L N 1
ATOM 3970 C CA . GLY C 3 63 ? -64.476 33.519 -1.772 1.00 29.09 64 GLY L CA 1
ATOM 3971 C C . GLY C 3 63 ? -63.511 32.893 -0.789 1.00 30.29 64 GLY L C 1
ATOM 3972 O O . GLY C 3 63 ? -62.479 33.472 -0.446 1.00 30.01 64 GLY L O 1
ATOM 3973 N N . SER C 3 64 ? -63.867 31.698 -0.323 1.00 29.22 65 SER L N 1
ATOM 3974 C CA . SER C 3 64 ? -63.014 30.988 0.623 1.00 30.49 65 SER L CA 1
ATOM 3975 C C . SER C 3 64 ? -63.277 29.493 0.501 1.00 29.41 65 SER L C 1
ATOM 3976 O O . SER C 3 64 ? -64.204 29.060 -0.187 1.00 28.56 65 SER L O 1
ATOM 3979 N N . GLY C 3 65 ? -62.423 28.704 1.150 1.00 29.87 66 GLY L N 1
ATOM 3980 C CA . GLY C 3 65 ? -62.632 27.268 1.213 1.00 29.27 66 GLY L CA 1
ATOM 3981 C C . GLY C 3 65 ? -61.416 26.406 0.942 1.00 28.52 66 GLY L C 1
ATOM 3982 O O . GLY C 3 65 ? -60.325 26.918 0.656 1.00 30.05 66 GLY L O 1
ATOM 3983 N N . SER C 3 66 ? -61.609 25.089 1.011 1.00 26.59 67 SER L N 1
ATOM 3984 C CA . SER C 3 66 ? -60.570 24.087 0.812 1.00 28.51 67 SER L CA 1
ATOM 3985 C C . SER C 3 66 ? -61.216 22.713 0.878 1.00 28.25 67 SER L C 1
ATOM 3986 O O . SER C 3 66 ? -62.318 22.553 1.410 1.00 26.39 67 SER L O 1
ATOM 3989 N N . GLY C 3 67 ? -60.497 21.720 0.371 1.00 27.74 68 GLY L N 1
ATOM 3990 C CA . GLY C 3 67 ? -60.959 20.344 0.474 1.00 28.67 68 GLY L CA 1
ATOM 3991 C C . GLY C 3 67 ? -62.305 20.153 -0.212 1.00 26.94 68 GLY L C 1
ATOM 3992 O O . GLY C 3 67 ? -62.449 20.369 -1.423 1.00 27.06 68 GLY L O 1
ATOM 3993 N N . THR C 3 68 ? -63.321 19.749 0.556 1.00 25.81 69 THR L N 1
ATOM 3994 C CA . THR C 3 68 ? -64.641 19.467 -0.003 1.00 27.37 69 THR L CA 1
ATOM 3995 C C . THR C 3 68 ? -65.641 20.599 0.204 1.00 28.00 69 THR L C 1
ATOM 3996 O O . THR C 3 68 ? -66.824 20.436 -0.134 1.00 27.09 69 THR L O 1
ATOM 4000 N N . SER C 3 69 ? -65.214 21.743 0.737 1.00 24.69 70 SER L N 1
ATOM 4001 C CA . SER C 3 69 ? -66.169 22.778 1.126 1.00 27.68 70 SER L CA 1
ATOM 4002 C C . SER C 3 69 ? -65.636 24.161 0.776 1.00 29.70 70 SER L C 1
ATOM 4003 O O . SER C 3 69 ? -64.632 24.610 1.344 1.00 25.72 70 SER L O 1
ATOM 4006 N N . TYR C 3 70 ? -66.332 24.837 -0.140 1.00 23.74 71 TYR L N 1
ATOM 4007 C CA . TYR C 3 70 ? -65.997 26.178 -0.594 1.00 25.72 71 TYR L CA 1
ATOM 4008 C C . TYR C 3 70 ? -67.221 27.077 -0.492 1.00 27.99 71 TYR L C 1
ATOM 4009 O O . TYR C 3 70 ? -68.363 26.608 -0.466 1.00 28.27 71 TYR L O 1
ATOM 4018 N N . SER C 3 71 ? -66.981 28.386 -0.429 1.00 27.52 72 SER L N 1
ATOM 4019 C CA . SER C 3 71 ? -68.085 29.318 -0.257 1.00 28.69 72 SER L CA 1
ATOM 4020 C C . SER C 3 71 ? -67.806 30.618 -0.999 1.00 29.07 72 SER L C 1
ATOM 4021 O O . SER C 3 71 ? -66.661 30.967 -1.296 1.00 28.12 72 SER L O 1
ATOM 4024 N N . LEU C 3 72 ? -68.891 31.307 -1.332 1.00 26.99 73 LEU L N 1
ATOM 4025 C CA . LEU C 3 72 ? -68.869 32.656 -1.877 1.00 28.35 73 LEU L CA 1
ATOM 4026 C C . LEU C 3 72 ? -69.714 33.525 -0.962 1.00 29.90 73 LEU L C 1
ATOM 4027 O O . LEU C 3 72 ? -70.840 33.152 -0.615 1.00 28.36 73 LEU L O 1
ATOM 4032 N N . THR C 3 73 ? -69.176 34.676 -0.570 1.00 28.98 74 THR L N 1
ATOM 4033 C CA . THR C 3 73 ? -69.853 35.559 0.371 1.00 31.27 74 THR L CA 1
ATOM 4034 C C . THR C 3 73 ? -69.999 36.940 -0.244 1.00 31.89 74 THR L C 1
ATOM 4035 O O . THR C 3 73 ? -69.082 37.435 -0.905 1.00 32.76 74 THR L O 1
ATOM 4039 N N . ILE C 3 74 ? -71.168 37.543 -0.050 1.00 31.74 75 ILE L N 1
ATOM 4040 C CA . ILE C 3 74 ? -71.414 38.933 -0.409 1.00 33.40 75 ILE L CA 1
ATOM 4041 C C . ILE C 3 74 ? -71.642 39.686 0.885 1.00 35.78 75 ILE L C 1
ATOM 4042 O O . ILE C 3 74 ? -72.612 39.413 1.604 1.00 37.24 75 ILE L O 1
ATOM 4047 N N . SER C 3 75 ? -70.759 40.638 1.179 1.00 40.96 76 SER L N 1
ATOM 4048 C CA . SER C 3 75 ? -70.766 41.266 2.497 1.00 44.41 76 SER L CA 1
ATOM 4049 C C . SER C 3 75 ? -72.000 42.136 2.699 1.00 44.64 76 SER L C 1
ATOM 4050 O O . SER C 3 75 ? -72.578 42.157 3.793 1.00 46.36 76 SER L O 1
ATOM 4053 N N . ARG C 3 76 ? -72.401 42.884 1.670 1.00 43.56 77 ARG L N 1
ATOM 4054 C CA . ARG C 3 76 ? -73.634 43.673 1.683 1.00 42.95 77 ARG L CA 1
ATOM 4055 C C . ARG C 3 76 ? -74.244 43.568 0.290 1.00 40.66 77 ARG L C 1
ATOM 4056 O O . ARG C 3 76 ? -73.723 44.167 -0.654 1.00 40.39 77 ARG L O 1
ATOM 4064 N N . VAL C 3 77 ? -75.342 42.813 0.162 1.00 39.25 78 VAL L N 1
ATOM 4065 C CA . VAL C 3 77 ? -75.923 42.530 -1.150 1.00 37.91 78 VAL L CA 1
ATOM 4066 C C . VAL C 3 77 ? -76.507 43.799 -1.762 1.00 38.19 78 VAL L C 1
ATOM 4067 O O . VAL C 3 77 ? -76.987 44.698 -1.062 1.00 37.68 78 VAL L O 1
ATOM 4071 N N . GLU C 3 78 ? -76.468 43.871 -3.092 1.00 36.94 79 GLU L N 1
ATOM 4072 C CA . GLU C 3 78 ? -77.044 44.974 -3.840 1.00 36.28 79 GLU L CA 1
ATOM 4073 C C . GLU C 3 78 ? -77.955 44.407 -4.924 1.00 34.99 79 GLU L C 1
ATOM 4074 O O . GLU C 3 78 ? -77.834 43.243 -5.316 1.00 32.11 79 GLU L O 1
ATOM 4080 N N . ALA C 3 79 ? -78.882 45.243 -5.402 1.00 34.04 80 ALA L N 1
ATOM 4081 C CA . ALA C 3 79 ? -79.883 44.769 -6.355 1.00 33.37 80 ALA L CA 1
ATOM 4082 C C . ALA C 3 79 ? -79.232 44.136 -7.580 1.00 32.73 80 ALA L C 1
ATOM 4083 O O . ALA C 3 79 ? -79.707 43.110 -8.082 1.00 31.99 80 ALA L O 1
ATOM 4085 N N . GLU C 3 80 ? -78.129 44.716 -8.058 1.00 33.74 81 GLU L N 1
ATOM 4086 C CA . GLU C 3 80 ? -77.446 44.203 -9.240 1.00 34.24 81 GLU L CA 1
ATOM 4087 C C . GLU C 3 80 ? -76.832 42.822 -9.026 1.00 34.38 81 GLU L C 1
ATOM 4088 O O . GLU C 3 80 ? -76.405 42.198 -10.002 1.00 32.88 81 GLU L O 1
ATOM 4094 N N . ASP C 3 81 ? -76.763 42.332 -7.784 1.00 33.42 82 ASP L N 1
ATOM 4095 C CA . ASP C 3 81 ? -76.201 41.013 -7.521 1.00 31.06 82 ASP L CA 1
ATOM 4096 C C . ASP C 3 81 ? -77.162 39.875 -7.844 1.00 31.03 82 ASP L C 1
ATOM 4097 O O . ASP C 3 81 ? -76.738 38.714 -7.835 1.00 29.70 82 ASP L O 1
ATOM 4102 N N . ALA C 3 82 ? -78.431 40.173 -8.140 1.00 30.77 83 ALA L N 1
ATOM 4103 C CA . ALA C 3 82 ? -79.389 39.137 -8.514 1.00 31.82 83 ALA L CA 1
ATOM 4104 C C . ALA C 3 82 ? -78.911 38.398 -9.760 1.00 31.71 83 ALA L C 1
ATOM 4105 O O . ALA C 3 82 ? -78.744 39.005 -10.822 1.00 34.04 83 ALA L O 1
ATOM 4107 N N . ALA C 3 83 ? -78.713 37.087 -9.630 1.00 29.76 84 ALA L N 1
ATOM 4108 C CA . ALA C 3 83 ? -78.057 36.275 -10.652 1.00 31.05 84 ALA L CA 1
ATOM 4109 C C . ALA C 3 83 ? -77.910 34.858 -10.111 1.00 30.75 84 ALA L C 1
ATOM 4110 O O . ALA C 3 83 ? -78.182 34.587 -8.937 1.00 29.64 84 ALA L O 1
ATOM 4112 N N . THR C 3 84 ? -77.457 33.957 -10.978 1.00 28.40 85 THR L N 1
ATOM 4113 C CA . THR C 3 84 ? -77.090 32.608 -10.572 1.00 26.75 85 THR L CA 1
ATOM 4114 C C . THR C 3 84 ? -75.568 32.497 -10.541 1.00 28.51 85 THR L C 1
ATOM 4115 O O . THR C 3 84 ? -74.881 32.984 -11.441 1.00 26.34 85 THR L O 1
ATOM 4119 N N . TYR C 3 85 ? -75.049 31.883 -9.479 1.00 27.35 86 TYR L N 1
ATOM 4120 C CA . TYR C 3 85 ? -73.615 31.743 -9.252 1.00 25.93 86 TYR L CA 1
ATOM 4121 C C . TYR C 3 85 ? -73.256 30.269 -9.299 1.00 26.62 86 TYR L C 1
ATOM 4122 O O . TYR C 3 85 ? -73.851 29.461 -8.579 1.00 26.49 86 TYR L O 1
ATOM 4131 N N . TYR C 3 86 ? -72.298 29.922 -10.151 1.00 23.53 87 TYR L N 1
ATOM 4132 C CA . TYR C 3 86 ? -71.863 28.548 -10.344 1.00 25.24 87 TYR L CA 1
ATOM 4133 C C . TYR C 3 86 ? -70.446 28.381 -9.823 1.00 22.77 87 TYR L C 1
ATOM 4134 O O . TYR C 3 86 ? -69.587 29.229 -10.075 1.00 23.42 87 TYR L O 1
ATOM 4143 N N . CYS C 3 87 ? -70.199 27.278 -9.125 1.00 23.31 88 CYS L N 1
ATOM 4144 C CA . CYS C 3 87 ? -68.839 26.869 -8.814 1.00 22.12 88 CYS L CA 1
ATOM 4145 C C . CYS C 3 87 ? -68.344 25.852 -9.838 1.00 23.18 88 CYS L C 1
ATOM 4146 O O . CYS C 3 87 ? -69.126 25.233 -10.568 1.00 23.53 88 CYS L O 1
ATOM 4149 N N . GLN C 3 88 ? -67.020 25.695 -9.889 1.00 23.07 89 GLN L N 1
ATOM 4150 C CA . GLN C 3 88 ? -66.382 24.827 -10.870 1.00 23.24 89 GLN L CA 1
ATOM 4151 C C . GLN C 3 88 ? -65.039 24.356 -10.341 1.00 23.16 89 GLN L C 1
ATOM 4152 O O . GLN C 3 88 ? -64.260 25.166 -9.834 1.00 23.18 89 GLN L O 1
ATOM 4158 N N . GLN C 3 89 ? -64.767 23.061 -10.463 1.00 22.69 90 GLN L N 1
ATOM 4159 C CA . GLN C 3 89 ? -63.501 22.507 -10.002 1.00 23.44 90 GLN L CA 1
ATOM 4160 C C . GLN C 3 89 ? -62.624 22.177 -11.204 1.00 23.25 90 GLN L C 1
ATOM 4161 O O . GLN C 3 89 ? -63.117 21.834 -12.285 1.00 22.30 90 GLN L O 1
ATOM 4167 N N . TRP C 3 90 ? -61.313 22.292 -10.998 1.00 22.69 91 TRP L N 1
ATOM 4168 C CA . TRP C 3 90 ? -60.325 22.035 -12.040 1.00 24.79 91 TRP L CA 1
ATOM 4169 C C . TRP C 3 90 ? -59.233 21.103 -11.527 1.00 24.97 91 TRP L C 1
ATOM 4170 O O . TRP C 3 90 ? -58.095 21.157 -11.996 1.00 26.16 91 TRP L O 1
ATOM 4181 N N . SER C 3 91 ? -59.566 20.235 -10.569 1.00 25.37 92 SER L N 1
ATOM 4182 C CA . SER C 3 91 ? -58.587 19.318 -9.989 1.00 26.52 92 SER L CA 1
ATOM 4183 C C . SER C 3 91 ? -58.630 17.921 -10.591 1.00 29.33 92 SER L C 1
ATOM 4184 O O . SER C 3 91 ? -57.644 17.182 -10.473 1.00 27.52 92 SER L O 1
ATOM 4187 N N . PHE C 3 92 ? -59.740 17.539 -11.218 1.00 25.31 93 PHE L N 1
ATOM 4188 C CA . PHE C 3 92 ? -59.878 16.215 -11.795 1.00 28.32 93 PHE L CA 1
ATOM 4189 C C . PHE C 3 92 ? -60.629 16.327 -13.111 1.00 29.69 93 PHE L C 1
ATOM 4190 O O . PHE C 3 92 ? -61.548 17.140 -13.243 1.00 27.07 93 PHE L O 1
ATOM 4198 N N . ASN C 3 93 ? -60.233 15.504 -14.074 1.00 30.39 94 ASN L N 1
ATOM 4199 C CA . ASN C 3 93 ? -60.994 15.352 -15.306 1.00 29.57 94 ASN L CA 1
ATOM 4200 C C . ASN C 3 93 ? -62.186 14.430 -15.068 1.00 30.48 94 ASN L C 1
ATOM 4201 O O . ASN C 3 93 ? -62.067 13.444 -14.341 1.00 32.78 94 ASN L O 1
ATOM 4206 N N . PRO C 3 94 ? -63.346 14.728 -15.660 1.00 28.51 95 PRO L N 1
ATOM 4207 C CA . PRO C 3 94 ? -63.667 15.922 -16.453 1.00 27.63 95 PRO L CA 1
ATOM 4208 C C . PRO C 3 94 ? -63.887 17.143 -15.576 1.00 27.33 95 PRO L C 1
ATOM 4209 O O . PRO C 3 94 ? -64.334 17.000 -14.441 1.00 23.97 95 PRO L O 1
ATOM 4213 N N . LEU C 3 95 ? -63.579 18.341 -16.072 1.00 25.29 96 LEU L N 1
ATOM 4214 C CA . LEU C 3 95 ? -64.008 19.561 -15.402 1.00 23.71 96 LEU L CA 1
ATOM 4215 C C . LEU C 3 95 ? -65.508 19.505 -15.137 1.00 24.10 96 LEU L C 1
ATOM 4216 O O . LEU C 3 95 ? -66.285 19.092 -15.999 1.00 21.91 96 LEU L O 1
ATOM 4221 N N . THR C 3 96 ? -65.919 19.915 -13.937 1.00 22.99 97 THR L N 1
ATOM 4222 C CA . THR C 3 96 ? -67.331 19.863 -13.579 1.00 23.59 97 THR L CA 1
ATOM 4223 C C . THR C 3 96 ? -67.756 21.155 -12.896 1.00 23.42 97 THR L C 1
ATOM 4224 O O . THR C 3 96 ? -66.956 21.818 -12.226 1.00 21.43 97 THR L O 1
ATOM 4228 N N . PHE C 3 97 ? -69.040 21.489 -13.066 1.00 23.24 98 PHE L N 1
ATOM 4229 C CA . PHE C 3 97 ? -69.678 22.667 -12.496 1.00 23.62 98 PHE L CA 1
ATOM 4230 C C . PHE C 3 97 ? -70.755 22.242 -11.508 1.00 23.02 98 PHE L C 1
ATOM 4231 O O . PHE C 3 97 ? -71.378 21.188 -11.670 1.00 25.84 98 PHE L O 1
ATOM 4239 N N . GLY C 3 98 ? -71.006 23.090 -10.516 1.00 23.22 99 GLY L N 1
ATOM 4240 C CA . GLY C 3 98 ? -72.215 22.962 -9.725 1.00 24.38 99 GLY L CA 1
ATOM 4241 C C . GLY C 3 98 ? -73.425 23.403 -10.532 1.00 28.19 99 GLY L C 1
ATOM 4242 O O . GLY C 3 98 ? -73.308 23.983 -11.611 1.00 26.70 99 GLY L O 1
ATOM 4243 N N . ALA C 3 99 ? -74.612 23.127 -9.995 1.00 28.57 100 ALA L N 1
ATOM 4244 C CA . ALA C 3 99 ? -75.853 23.481 -10.677 1.00 32.95 100 ALA L CA 1
ATOM 4245 C C . ALA C 3 99 ? -76.301 24.908 -10.389 1.00 33.65 100 ALA L C 1
ATOM 4246 O O . ALA C 3 99 ? -77.337 25.340 -10.908 1.00 33.90 100 ALA L O 1
ATOM 4248 N N . GLY C 3 100 ? -75.565 25.644 -9.567 1.00 27.55 101 GLY L N 1
ATOM 4249 C CA . GLY C 3 100 ? -75.842 27.049 -9.367 1.00 28.45 101 GLY L CA 1
ATOM 4250 C C . GLY C 3 100 ? -76.644 27.370 -8.121 1.00 29.98 101 GLY L C 1
ATOM 4251 O O . GLY C 3 100 ? -77.534 26.613 -7.718 1.00 31.05 101 GLY L O 1
ATOM 4252 N N . THR C 3 101 ? -76.318 28.497 -7.499 1.00 28.57 102 THR L N 1
ATOM 4253 C CA . THR C 3 101 ? -77.154 29.119 -6.479 1.00 30.22 102 THR L CA 1
ATOM 4254 C C . THR C 3 101 ? -77.748 30.381 -7.086 1.00 29.12 102 THR L C 1
ATOM 4255 O O . THR C 3 101 ? -77.014 31.254 -7.562 1.00 27.11 102 THR L O 1
ATOM 4259 N N . LYS C 3 102 ? -79.072 30.477 -7.066 1.00 31.34 103 LYS L N 1
ATOM 4260 C CA . LYS C 3 102 ? -79.767 31.645 -7.586 1.00 32.25 103 LYS L CA 1
ATOM 4261 C C . LYS C 3 102 ? -80.007 32.627 -6.444 1.00 33.56 103 LYS L C 1
ATOM 4262 O O . LYS C 3 102 ? -80.788 32.344 -5.531 1.00 34.24 103 LYS L O 1
ATOM 4268 N N . LEU C 3 103 ? -79.349 33.781 -6.497 1.00 31.72 104 LEU L N 1
ATOM 4269 C CA . LEU C 3 103 ? -79.587 34.847 -5.533 1.00 32.34 104 LEU L CA 1
ATOM 4270 C C . LEU C 3 103 ? -80.787 35.671 -5.981 1.00 33.93 104 LEU L C 1
ATOM 4271 O O . LEU C 3 103 ? -80.749 36.300 -7.045 1.00 30.86 104 LEU L O 1
ATOM 4276 N N . GLU C 3 104 ? -81.853 35.648 -5.184 1.00 33.70 105 GLU L N 1
ATOM 4277 C CA . GLU C 3 104 ? -83.028 36.478 -5.418 1.00 35.63 105 GLU L CA 1
ATOM 4278 C C . GLU C 3 104 ? -83.033 37.647 -4.440 1.00 34.95 105 GLU L C 1
ATOM 4279 O O . GLU C 3 104 ? -82.800 37.467 -3.239 1.00 34.52 105 GLU L O 1
ATOM 4285 N N . LEU C 3 105 ? -83.282 38.845 -4.957 1.00 32.65 106 LEU L N 1
ATOM 4286 C CA . LEU C 3 105 ? -83.274 40.047 -4.139 1.00 31.83 106 LEU L CA 1
ATOM 4287 C C . LEU C 3 105 ? -84.679 40.354 -3.641 1.00 33.82 106 LEU L C 1
ATOM 4288 O O . LEU C 3 105 ? -85.649 40.286 -4.399 1.00 32.89 106 LEU L O 1
ATOM 4293 N N . LYS C 3 106 ? -84.785 40.687 -2.364 1.00 33.50 107 LYS L N 1
ATOM 4294 C CA . LYS C 3 106 ? -86.058 41.143 -1.839 1.00 35.22 107 LYS L CA 1
ATOM 4295 C C . LYS C 3 106 ? -86.150 42.656 -1.961 1.00 34.75 107 LYS L C 1
ATOM 4296 O O . LYS C 3 106 ? -85.142 43.353 -2.082 1.00 34.14 107 LYS L O 1
ATOM 4302 N N . ARG C 3 107 ? -87.383 43.153 -1.953 1.00 33.91 108 ARG L N 1
ATOM 4303 C CA . ARG C 3 107 ? -87.640 44.585 -1.970 1.00 34.68 108 ARG L CA 1
ATOM 4304 C C . ARG C 3 107 ? -89.037 44.812 -1.421 1.00 35.72 108 ARG L C 1
ATOM 4305 O O . ARG C 3 107 ? -89.790 43.866 -1.181 1.00 36.03 108 ARG L O 1
ATOM 4313 N N . THR C 3 108 ? -89.375 46.080 -1.218 1.00 35.94 109 THR L N 1
ATOM 4314 C CA . THR C 3 108 ? -90.713 46.403 -0.751 1.00 38.67 109 THR L CA 1
ATOM 4315 C C . THR C 3 108 ? -91.730 46.011 -1.816 1.00 37.88 109 THR L C 1
ATOM 4316 O O . THR C 3 108 ? -91.425 45.970 -3.011 1.00 36.82 109 THR L O 1
ATOM 4320 N N . VAL C 3 109 ? -92.952 45.716 -1.366 1.00 37.05 110 VAL L N 1
ATOM 4321 C CA . VAL C 3 109 ? -94.004 45.299 -2.283 1.00 35.84 110 VAL L CA 1
ATOM 4322 C C . VAL C 3 109 ? -94.242 46.391 -3.315 1.00 35.50 110 VAL L C 1
ATOM 4323 O O . VAL C 3 109 ? -94.262 47.585 -2.991 1.00 35.08 110 VAL L O 1
ATOM 4327 N N . ALA C 3 110 ? -94.403 45.981 -4.576 1.00 34.66 111 ALA L N 1
ATOM 4328 C CA . ALA C 3 110 ? -94.702 46.886 -5.680 1.00 35.04 111 ALA L CA 1
ATOM 4329 C C . ALA C 3 110 ? -95.849 46.299 -6.492 1.00 33.39 111 ALA L C 1
ATOM 4330 O O . ALA C 3 110 ? -95.724 45.194 -7.028 1.00 33.49 111 ALA L O 1
ATOM 4332 N N . ALA C 3 111 ? -96.954 47.032 -6.585 1.00 33.36 112 ALA L N 1
ATOM 4333 C CA . ALA C 3 111 ? -98.108 46.557 -7.333 1.00 34.69 112 ALA L CA 1
ATOM 4334 C C . ALA C 3 111 ? -97.816 46.583 -8.835 1.00 34.27 112 ALA L C 1
ATOM 4335 O O . ALA C 3 111 ? -97.098 47.461 -9.317 1.00 34.99 112 ALA L O 1
ATOM 4337 N N . PRO C 3 112 ? -98.351 45.627 -9.593 1.00 33.64 113 PRO L N 1
ATOM 4338 C CA . PRO C 3 112 ? -98.173 45.659 -11.047 1.00 34.27 113 PRO L CA 1
ATOM 4339 C C . PRO C 3 112 ? -99.014 46.741 -11.700 1.00 35.59 113 PRO L C 1
ATOM 4340 O O . PRO C 3 112 ? -100.111 47.075 -11.246 1.00 35.70 113 PRO L O 1
ATOM 4344 N N . SER C 3 113 ? -98.469 47.303 -12.778 1.00 33.90 114 SER L N 1
ATOM 4345 C CA . SER C 3 113 ? -99.266 48.069 -13.725 1.00 35.37 114 SER L CA 1
ATOM 4346 C C . SER C 3 113 ? -99.861 47.081 -14.718 1.00 33.54 114 SER L C 1
ATOM 4347 O O . SER C 3 113 ? -99.138 46.261 -15.285 1.00 32.82 114 SER L O 1
ATOM 4350 N N . VAL C 3 114 ? -101.173 47.141 -14.913 1.00 33.81 115 VAL L N 1
ATOM 4351 C CA . VAL C 3 114 ? -101.883 46.138 -15.697 1.00 33.22 115 VAL L CA 1
ATOM 4352 C C . VAL C 3 114 ? -102.346 46.764 -17.005 1.00 33.63 115 VAL L C 1
ATOM 4353 O O . VAL C 3 114 ? -102.956 47.840 -17.007 1.00 33.73 115 VAL L O 1
ATOM 4357 N N . PHE C 3 115 ? -102.058 46.079 -18.110 1.00 31.08 116 PHE L N 1
ATOM 4358 C CA . PHE C 3 115 ? -102.438 46.486 -19.455 1.00 32.25 116 PHE L CA 1
ATOM 4359 C C . PHE C 3 115 ? -103.075 45.300 -20.164 1.00 32.05 116 PHE L C 1
ATOM 4360 O O . PHE C 3 115 ? -102.653 44.156 -19.974 1.00 31.64 116 PHE L O 1
ATOM 4368 N N . ILE C 3 116 ? -104.064 45.574 -21.015 1.00 31.86 117 ILE L N 1
ATOM 4369 C CA . ILE C 3 116 ? -104.694 44.531 -21.816 1.00 32.38 117 ILE L CA 1
ATOM 4370 C C . ILE C 3 116 ? -104.630 44.921 -23.286 1.00 32.87 117 ILE L C 1
ATOM 4371 O O . ILE C 3 116 ? -104.787 46.096 -23.636 1.00 32.65 117 ILE L O 1
ATOM 4376 N N . PHE C 3 117 ? -104.381 43.931 -24.140 1.00 31.85 118 PHE L N 1
ATOM 4377 C CA . PHE C 3 117 ? -104.185 44.143 -25.570 1.00 33.14 118 PHE L CA 1
ATOM 4378 C C . PHE C 3 117 ? -105.165 43.275 -26.347 1.00 33.04 118 PHE L C 1
ATOM 4379 O O . PHE C 3 117 ? -105.086 42.032 -26.266 1.00 30.70 118 PHE L O 1
ATOM 4387 N N . PRO C 3 118 ? -106.081 43.857 -27.116 1.00 35.60 119 PRO L N 1
ATOM 4388 C CA . PRO C 3 118 ? -106.965 43.050 -27.962 1.00 35.70 119 PRO L CA 1
ATOM 4389 C C . PRO C 3 118 ? -106.182 42.377 -29.074 1.00 35.32 119 PRO L C 1
ATOM 4390 O O . PRO C 3 118 ? -105.055 42.791 -29.385 1.00 33.58 119 PRO L O 1
ATOM 4394 N N . PRO C 3 119 ? -106.738 41.339 -29.701 1.00 35.71 120 PRO L N 1
ATOM 4395 C CA . PRO C 3 119 ? -106.083 40.773 -30.889 1.00 34.75 120 PRO L CA 1
ATOM 4396 C C . PRO C 3 119 ? -105.981 41.811 -31.995 1.00 35.76 120 PRO L C 1
ATOM 4397 O O . PRO C 3 119 ? -106.866 42.652 -32.169 1.00 36.38 120 PRO L O 1
ATOM 4401 N N . SER C 3 120 ? -104.886 41.751 -32.743 1.00 35.98 121 SER L N 1
ATOM 4402 C CA . SER C 3 120 ? -104.737 42.625 -33.895 1.00 37.69 121 SER L CA 1
ATOM 4403 C C . SER C 3 120 ? -105.645 42.162 -35.027 1.00 38.37 121 SER L C 1
ATOM 4404 O O . SER C 3 120 ? -105.959 40.977 -35.159 1.00 35.53 121 SER L O 1
ATOM 4407 N N . ASP C 3 121 ? -106.065 43.117 -35.857 1.00 40.24 122 ASP L N 1
ATOM 4408 C CA . ASP C 3 121 ? -106.902 42.758 -36.994 1.00 41.95 122 ASP L CA 1
ATOM 4409 C C . ASP C 3 121 ? -106.163 41.835 -37.951 1.00 41.14 122 ASP L C 1
ATOM 4410 O O . ASP C 3 121 ? -106.778 40.952 -38.558 1.00 39.11 122 ASP L O 1
ATOM 4415 N N . GLU C 3 122 ? -104.843 42.005 -38.075 1.00 40.51 123 GLU L N 1
ATOM 4416 C CA . GLU C 3 122 ? -104.057 41.124 -38.934 1.00 40.66 123 GLU L CA 1
ATOM 4417 C C . GLU C 3 122 ? -104.115 39.683 -38.446 1.00 39.57 123 GLU L C 1
ATOM 4418 O O . GLU C 3 122 ? -104.305 38.755 -39.239 1.00 39.51 123 GLU L O 1
ATOM 4424 N N . GLN C 3 123 ? -103.947 39.472 -37.138 1.00 37.42 124 GLN L N 1
ATOM 4425 C CA . GLN C 3 123 ? -104.019 38.112 -36.619 1.00 37.79 124 GLN L CA 1
ATOM 4426 C C . GLN C 3 123 ? -105.413 37.523 -36.795 1.00 39.93 124 GLN L C 1
ATOM 4427 O O . GLN C 3 123 ? -105.558 36.337 -37.116 1.00 41.18 124 GLN L O 1
ATOM 4433 N N . LEU C 3 124 ? -106.453 38.336 -36.586 1.00 39.21 125 LEU L N 1
ATOM 4434 C CA . LEU C 3 124 ? -107.817 37.840 -36.736 1.00 42.45 125 LEU L CA 1
ATOM 4435 C C . LEU C 3 124 ? -108.078 37.363 -38.156 1.00 44.87 125 LEU L C 1
ATOM 4436 O O . LEU C 3 124 ? -108.763 36.354 -38.363 1.00 46.53 125 LEU L O 1
ATOM 4441 N N . LYS C 3 125 ? -107.534 38.073 -39.149 1.00 43.84 126 LYS L N 1
ATOM 4442 C CA . LYS C 3 125 ? -107.736 37.677 -40.538 1.00 46.32 126 LYS L CA 1
ATOM 4443 C C . LYS C 3 125 ? -107.193 36.279 -40.805 1.00 47.63 126 LYS L C 1
ATOM 4444 O O . LYS C 3 125 ? -107.689 35.582 -41.698 1.00 51.15 126 LYS L O 1
ATOM 4450 N N . SER C 3 126 ? -106.200 35.847 -40.033 1.00 47.25 127 SER L N 1
ATOM 4451 C CA . SER C 3 126 ? -105.583 34.540 -40.203 1.00 47.91 127 SER L CA 1
ATOM 4452 C C . SER C 3 126 ? -106.189 33.466 -39.302 1.00 48.55 127 SER L C 1
ATOM 4453 O O . SER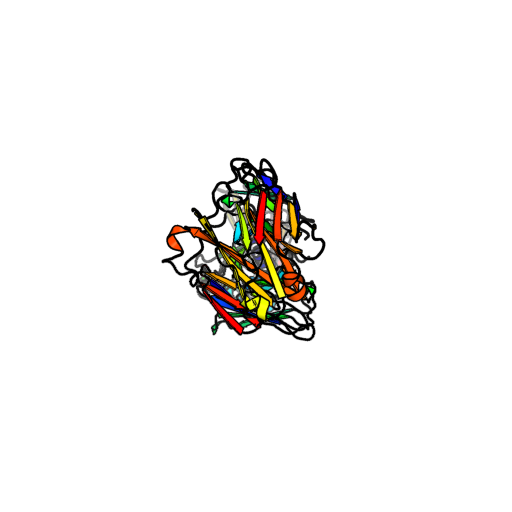 C 3 126 ? -105.656 32.352 -39.246 1.00 50.05 127 SER L O 1
ATOM 4456 N N . GLY C 3 127 ? -107.272 33.774 -38.583 1.00 47.19 128 GLY L N 1
ATOM 4457 C CA . GLY C 3 127 ? -108.104 32.760 -37.970 1.00 47.20 128 GLY L CA 1
ATOM 4458 C C . GLY C 3 127 ? -107.931 32.571 -36.478 1.00 47.53 128 GLY L C 1
ATOM 4459 O O . GLY C 3 127 ? -108.688 31.793 -35.882 1.00 47.96 128 GLY L O 1
ATOM 4460 N N . THR C 3 128 ? -106.979 33.255 -35.855 1.00 46.28 129 THR L N 1
ATOM 4461 C CA . THR C 3 128 ? -106.680 33.070 -34.444 1.00 44.38 129 THR L CA 1
ATOM 4462 C C . THR C 3 128 ? -106.764 34.409 -33.725 1.00 41.23 129 THR L C 1
ATOM 4463 O O . THR C 3 128 ? -106.514 35.464 -34.314 1.00 40.16 129 THR L O 1
ATOM 4467 N N . ALA C 3 129 ? -107.154 34.365 -32.451 1.00 40.55 130 ALA L N 1
ATOM 4468 C CA . ALA C 3 129 ? -107.216 35.549 -31.607 1.00 36.56 130 ALA L CA 1
ATOM 4469 C C . ALA C 3 129 ? -106.359 35.320 -30.371 1.00 37.14 130 ALA L C 1
ATOM 4470 O O . ALA C 3 129 ? -106.599 34.375 -29.609 1.00 37.14 130 ALA L O 1
ATOM 4472 N N . SER C 3 130 ? -105.365 36.180 -30.179 1.00 32.23 131 SER L N 1
ATOM 4473 C CA . SER C 3 130 ? -104.544 36.185 -28.975 1.00 33.84 131 SER L CA 1
ATOM 4474 C C . SER C 3 130 ? -104.832 37.468 -28.213 1.00 32.44 131 SER L C 1
ATOM 4475 O O . SER C 3 130 ? -104.668 38.564 -28.755 1.00 30.86 131 SER L O 1
ATOM 4478 N N . VAL C 3 131 ? -105.264 37.331 -26.962 1.00 32.29 132 VAL L N 1
ATOM 4479 C CA . VAL C 3 131 ? -105.477 38.460 -26.063 1.00 33.16 132 VAL L CA 1
ATOM 4480 C C . VAL C 3 131 ? -104.381 38.421 -25.011 1.00 31.47 132 VAL L C 1
ATOM 4481 O O . VAL C 3 131 ? -104.186 37.390 -24.357 1.00 33.01 132 VAL L O 1
ATOM 4485 N N . VAL C 3 132 ? -103.675 39.536 -24.837 1.00 29.91 133 VAL L N 1
ATOM 4486 C CA . VAL C 3 132 ? -102.522 39.597 -23.943 1.00 30.12 133 VAL L CA 1
ATOM 4487 C C . VAL C 3 132 ? -102.830 40.515 -22.772 1.00 30.04 133 VAL L C 1
ATOM 4488 O O . VAL C 3 132 ? -103.231 41.669 -22.964 1.00 31.28 133 VAL L O 1
ATOM 4492 N N . CYS C 3 133 ? -102.623 40.013 -21.561 1.00 31.47 134 CYS L N 1
ATOM 4493 C CA . CYS C 3 133 ? -102.670 40.833 -20.363 1.00 30.75 134 CYS L CA 1
ATOM 4494 C C . CYS C 3 133 ? -101.245 40.973 -19.835 1.00 30.08 134 CYS L C 1
ATOM 4495 O O . CYS C 3 133 ? -100.527 39.977 -19.702 1.00 29.40 134 CYS L O 1
ATOM 4498 N N . LEU C 3 134 ? -100.829 42.207 -19.571 1.00 29.72 135 LEU L N 1
ATOM 4499 C CA . LEU C 3 134 ? -99.473 42.509 -19.130 1.00 29.99 135 LEU L CA 1
ATOM 4500 C C . LEU C 3 134 ? -99.492 43.015 -17.693 1.00 29.84 135 LEU L C 1
ATOM 4501 O O . LEU C 3 134 ? -100.249 43.934 -17.363 1.00 29.91 135 LEU L O 1
ATOM 4506 N N . LEU C 3 135 ? -98.665 42.406 -16.841 1.00 29.35 136 LEU L N 1
ATOM 4507 C CA . LEU C 3 135 ? -98.428 42.862 -15.471 1.00 30.25 136 LEU L CA 1
ATOM 4508 C C . LEU C 3 135 ? -96.991 43.362 -15.408 1.00 30.05 136 LEU L C 1
ATOM 4509 O O . LEU C 3 135 ? -96.056 42.571 -15.550 1.00 28.01 136 LEU L O 1
ATOM 4514 N N . ASN C 3 136 ? -96.804 44.661 -15.194 1.00 30.51 137 ASN L N 1
ATOM 4515 C CA . ASN C 3 136 ? -95.498 45.285 -15.395 1.00 31.16 137 ASN L CA 1
ATOM 4516 C C . ASN C 3 136 ? -94.893 45.743 -14.074 1.00 32.69 137 ASN L C 1
ATOM 4517 O O . ASN C 3 136 ? -95.546 46.457 -13.306 1.00 32.44 137 ASN L O 1
ATOM 4522 N N . ASN C 3 137 ? -93.646 45.327 -13.829 1.00 30.88 138 ASN L N 1
ATOM 4523 C CA . ASN C 3 137 ? -92.775 45.850 -12.770 1.00 31.54 138 ASN L CA 1
ATOM 4524 C C . ASN C 3 137 ? -93.413 45.700 -11.387 1.00 31.89 138 ASN L C 1
ATOM 4525 O O . ASN C 3 137 ? -93.771 46.675 -10.729 1.00 33.31 138 ASN L O 1
ATOM 4530 N N . PHE C 3 138 ? -93.508 44.452 -10.944 1.00 30.19 139 PHE L N 1
ATOM 4531 C CA . PHE C 3 138 ? -94.145 44.168 -9.666 1.00 31.08 139 PHE L CA 1
ATOM 4532 C C . PHE C 3 138 ? -93.263 43.274 -8.804 1.00 30.89 139 PHE L C 1
ATOM 4533 O O . PHE C 3 138 ? -92.325 42.631 -9.282 1.00 29.05 139 PHE L O 1
ATOM 4541 N N . TYR C 3 139 ? -93.580 43.257 -7.507 1.00 29.72 140 TYR L N 1
ATOM 4542 C CA . TYR C 3 139 ? -92.893 42.419 -6.533 1.00 31.04 140 TYR L CA 1
ATOM 4543 C C . TYR C 3 139 ? -93.849 42.226 -5.370 1.00 32.39 140 TYR L C 1
ATOM 4544 O O . TYR C 3 139 ? -94.478 43.206 -4.949 1.00 33.02 140 TYR L O 1
ATOM 4553 N N . PRO C 3 140 ? -93.976 41.009 -4.812 1.00 33.65 141 PRO L N 1
ATOM 4554 C CA . PRO C 3 140 ? -93.251 39.770 -5.148 1.00 33.91 141 PRO L CA 1
ATOM 4555 C C . PRO C 3 140 ? -93.691 39.145 -6.468 1.00 34.47 141 PRO L C 1
ATOM 4556 O O . PRO C 3 140 ? -94.630 39.605 -7.110 1.00 34.12 141 PRO L O 1
ATOM 4560 N N . ARG C 3 141 ? -93.008 38.080 -6.890 1.00 36.15 142 ARG L N 1
ATOM 4561 C CA . ARG C 3 141 ? -93.299 37.483 -8.189 1.00 37.73 142 ARG L CA 1
ATOM 4562 C C . ARG C 3 141 ? -94.665 36.808 -8.210 1.00 39.52 142 ARG L C 1
ATOM 4563 O O . ARG C 3 141 ? -95.302 36.739 -9.265 1.00 38.51 142 ARG L O 1
ATOM 4571 N N . GLU C 3 142 ? -95.141 36.331 -7.061 1.00 40.16 143 GLU L N 1
ATOM 4572 C CA . GLU C 3 142 ? -96.406 35.608 -7.022 1.00 40.61 143 GLU L CA 1
ATOM 4573 C C . GLU C 3 142 ? -97.563 36.524 -7.407 1.00 41.11 143 GLU L C 1
ATOM 4574 O O . GLU C 3 142 ? -97.716 37.621 -6.863 1.00 40.09 143 GLU L O 1
ATOM 4580 N N . ALA C 3 143 ? -98.373 36.071 -8.361 1.00 41.58 144 ALA L N 1
ATOM 4581 C CA . ALA C 3 143 ? -99.547 36.814 -8.795 1.00 43.11 144 ALA L CA 1
ATOM 4582 C C . ALA C 3 143 ? -100.553 35.841 -9.391 1.00 44.24 144 ALA L C 1
ATOM 4583 O O . ALA C 3 143 ? -100.181 34.792 -9.923 1.00 44.27 144 ALA L O 1
ATOM 4585 N N . LYS C 3 144 ? -101.830 36.194 -9.289 1.00 44.30 145 LYS L N 1
ATOM 4586 C CA . LYS C 3 144 ? -102.905 35.415 -9.890 1.00 43.74 145 LYS L CA 1
ATOM 4587 C C . LYS C 3 144 ? -103.569 36.239 -10.985 1.00 43.95 145 LYS L C 1
ATOM 4588 O O . LYS C 3 144 ? -104.037 37.354 -10.728 1.00 43.98 145 LYS L O 1
ATOM 4594 N N . VAL C 3 145 ? -103.613 35.688 -12.196 1.00 42.42 146 VAL L N 1
ATOM 4595 C CA . VAL C 3 145 ? -104.250 36.328 -13.342 1.00 43.77 146 VAL L CA 1
ATOM 4596 C C . VAL C 3 145 ? -105.268 35.354 -13.918 1.00 44.49 146 VAL L C 1
ATOM 4597 O O . VAL C 3 145 ? -104.901 34.271 -14.388 1.00 45.50 146 VAL L O 1
ATOM 4601 N N . GLN C 3 146 ? -106.540 35.732 -13.876 1.00 47.00 147 GLN L N 1
ATOM 4602 C CA . GLN C 3 146 ? -107.618 34.921 -14.420 1.00 47.67 147 GLN L CA 1
ATOM 4603 C C . GLN C 3 146 ? -108.322 35.683 -15.535 1.00 47.58 147 GLN L C 1
ATOM 4604 O O . GLN C 3 146 ? -108.454 36.911 -15.488 1.00 46.62 147 GLN L O 1
ATOM 4610 N N . TRP C 3 147 ? -108.757 34.942 -16.548 1.00 45.77 148 TRP L N 1
ATOM 4611 C CA . TRP C 3 147 ? -109.453 35.515 -17.690 1.00 46.08 148 TRP L CA 1
ATOM 4612 C C . TRP C 3 147 ? -110.956 35.334 -17.525 1.00 49.28 148 TRP L C 1
ATOM 4613 O O . TRP C 3 147 ? -111.427 34.265 -17.123 1.00 50.91 148 TRP L O 1
ATOM 4624 N N . LYS C 3 148 ? -111.702 36.395 -17.818 1.00 48.70 149 LYS L N 1
ATOM 4625 C CA . LYS C 3 148 ? -113.158 36.362 -17.838 1.00 52.86 149 LYS L CA 1
ATOM 4626 C C . LYS C 3 148 ? -113.621 36.790 -19.222 1.00 52.89 149 LYS L C 1
ATOM 4627 O O . LYS C 3 148 ? -113.249 37.868 -19.699 1.00 52.07 149 LYS L O 1
ATOM 4633 N N . VAL C 3 149 ? -114.393 35.929 -19.876 1.00 53.81 150 VAL L N 1
ATOM 4634 C CA . VAL C 3 149 ? -114.999 36.222 -21.170 1.00 54.34 150 VAL L CA 1
ATOM 4635 C C . VAL C 3 149 ? -116.506 36.242 -20.972 1.00 56.73 150 VAL L C 1
ATOM 4636 O O . VAL C 3 149 ? -117.115 35.202 -20.688 1.00 58.20 150 VAL L O 1
ATOM 4640 N N . ASP C 3 150 ? -117.108 37.422 -21.128 1.00 56.78 151 ASP L N 1
ATOM 4641 C CA . ASP C 3 150 ? -118.526 37.622 -20.835 1.00 60.19 151 ASP L CA 1
ATOM 4642 C C . ASP C 3 150 ? -118.843 37.177 -19.409 1.00 62.35 151 ASP L C 1
ATOM 4643 O O . ASP C 3 150 ? -119.879 36.562 -19.139 1.00 65.97 151 ASP L O 1
ATOM 4648 N N . ASN C 3 151 ? -117.926 37.491 -18.491 1.00 60.30 152 ASN L N 1
ATOM 4649 C CA . ASN C 3 151 ? -117.987 37.173 -17.066 1.00 61.90 152 ASN L CA 1
ATOM 4650 C C . ASN C 3 151 ? -117.886 35.681 -16.776 1.00 62.95 152 ASN L C 1
ATOM 4651 O O . ASN C 3 151 ? -118.116 35.266 -15.634 1.00 65.87 152 ASN L O 1
ATOM 4656 N N . ALA C 3 152 ? -117.556 34.862 -17.771 1.00 61.80 153 ALA L N 1
ATOM 4657 C CA . ALA C 3 152 ? -117.346 33.432 -17.580 1.00 62.77 153 ALA L CA 1
ATOM 4658 C C . ALA C 3 152 ? -115.853 33.166 -17.420 1.00 59.28 153 ALA L C 1
ATOM 4659 O O . ALA C 3 152 ? -115.073 33.428 -18.341 1.00 57.40 153 ALA L O 1
ATOM 4661 N N . LEU C 3 153 ? -115.463 32.645 -16.256 1.00 59.94 154 LEU L N 1
ATOM 4662 C CA . LEU C 3 153 ? -114.058 32.347 -15.996 1.00 57.26 154 LEU L CA 1
ATOM 4663 C C . LEU C 3 153 ? -113.538 31.322 -16.999 1.00 57.27 154 LEU L C 1
ATOM 4664 O O . LEU C 3 153 ? -114.193 30.310 -17.267 1.00 60.15 154 LEU L O 1
ATOM 4669 N N . GLN C 3 154 ? -112.356 31.585 -17.552 1.00 54.57 155 GLN L N 1
ATOM 4670 C CA . GLN C 3 154 ? -111.744 30.717 -18.548 1.00 55.16 155 GLN L CA 1
ATOM 4671 C C . GLN C 3 154 ? -110.770 29.746 -17.894 1.00 55.26 155 GLN L C 1
ATOM 4672 O O . GLN C 3 154 ? -110.130 30.063 -16.888 1.00 56.28 155 GLN L O 1
ATOM 4678 N N . SER C 3 155 ? -110.644 28.562 -18.492 1.00 55.42 156 SER L N 1
ATOM 4679 C CA . SER C 3 155 ? -109.764 27.529 -17.962 1.00 54.68 156 SER L CA 1
ATOM 4680 C C . SER C 3 155 ? -109.086 26.792 -19.109 1.00 54.91 156 SER L C 1
ATOM 4681 O O . SER C 3 155 ? -109.759 26.340 -20.040 1.00 56.71 156 SER L O 1
ATOM 4684 N N . GLY C 3 156 ? -107.758 26.686 -19.050 1.00 53.40 157 GLY L N 1
ATOM 4685 C CA . GLY C 3 156 ? -107.011 25.849 -19.973 1.00 51.92 157 GLY L CA 1
ATOM 4686 C C . GLY C 3 156 ? -106.715 26.445 -21.331 1.00 51.80 157 GLY L C 1
ATOM 4687 O O . GLY C 3 156 ? -106.193 25.736 -22.200 1.00 53.43 157 GLY L O 1
ATOM 4688 N N . ASN C 3 157 ? -107.022 27.721 -21.548 1.00 49.81 158 ASN L N 1
ATOM 4689 C CA . ASN C 3 157 ? -106.814 28.369 -22.837 1.00 47.73 158 ASN L CA 1
ATOM 4690 C C . ASN C 3 157 ? -105.952 29.621 -22.707 1.00 45.83 158 ASN L C 1
ATOM 4691 O O . ASN C 3 157 ? -106.040 30.536 -23.528 1.00 43.52 158 ASN L O 1
ATOM 4696 N N . SER C 3 158 ? -105.092 29.660 -21.688 1.00 44.40 159 SER L N 1
ATOM 4697 C CA . SER C 3 158 ? -104.169 30.768 -21.491 1.00 42.88 159 SER L CA 1
ATOM 4698 C C . SER C 3 158 ? -102.814 30.238 -21.047 1.00 43.49 159 SER L C 1
ATOM 4699 O O . SER C 3 158 ? -102.714 29.151 -20.474 1.00 43.63 159 SER L O 1
ATOM 4702 N N . GLN C 3 159 ? -101.768 31.015 -21.328 1.00 40.13 160 GLN L N 1
ATOM 4703 C CA . GLN C 3 159 ? -100.410 30.669 -20.930 1.00 41.05 160 GLN L CA 1
ATOM 4704 C C . GLN C 3 159 ? -99.713 31.897 -20.368 1.00 37.28 160 GLN L C 1
ATOM 4705 O O . GLN C 3 159 ? -99.923 33.015 -20.844 1.00 34.62 160 GLN L O 1
ATOM 4711 N N . GLU C 3 160 ? -98.875 31.678 -19.360 1.00 36.23 161 GLU L N 1
ATOM 4712 C CA . GLU C 3 160 ? -98.181 32.752 -18.672 1.00 34.66 161 GLU L CA 1
ATOM 4713 C C . GLU C 3 160 ? -96.685 32.673 -18.956 1.00 32.77 161 GLU L C 1
ATOM 4714 O O . GLU C 3 160 ? -96.131 31.587 -19.151 1.00 31.18 161 GLU L O 1
ATOM 4720 N N . SER C 3 161 ? -96.039 33.841 -18.977 1.00 31.24 162 SER L N 1
ATOM 4721 C CA . SER C 3 161 ? -94.586 33.946 -19.028 1.00 30.76 162 SER L CA 1
ATOM 4722 C C . SER C 3 161 ? -94.142 35.047 -18.077 1.00 28.82 162 SER L C 1
ATOM 4723 O O . SER C 3 161 ? -94.798 36.086 -17.970 1.00 27.08 162 SER L O 1
ATOM 4726 N N . VAL C 3 162 ? -93.030 34.818 -17.384 1.00 30.66 163 VAL L N 1
ATOM 4727 C CA . VAL C 3 162 ? -92.526 35.750 -16.382 1.00 29.52 163 VAL L CA 1
ATOM 4728 C C . VAL C 3 162 ? -91.082 36.088 -16.720 1.00 30.70 163 VAL L C 1
ATOM 4729 O O . VAL C 3 162 ? -90.291 35.198 -17.055 1.00 30.56 163 VAL L O 1
ATOM 4733 N N . THR C 3 163 ? -90.736 37.370 -16.627 1.00 29.11 164 THR L N 1
ATOM 4734 C CA . THR C 3 163 ? -89.356 37.770 -16.846 1.00 30.65 164 THR L CA 1
ATOM 4735 C C . THR C 3 163 ? -88.497 37.386 -15.649 1.00 33.01 164 THR L C 1
ATOM 4736 O O . THR C 3 163 ? -88.989 37.109 -14.552 1.00 30.28 164 THR L O 1
ATOM 4740 N N . GLU C 3 164 ? -87.192 37.386 -15.869 1.00 32.92 165 GLU L N 1
ATOM 4741 C CA . GLU C 3 164 ? -86.312 37.227 -14.732 1.00 35.05 165 GLU L CA 1
ATOM 4742 C C . GLU C 3 164 ? -86.238 38.537 -13.955 1.00 32.91 165 GLU L C 1
ATOM 4743 O O . GLU C 3 164 ? -86.687 39.590 -14.410 1.00 31.34 165 GLU L O 1
ATOM 4749 N N . GLN C 3 165 ? -85.694 38.461 -12.748 1.00 31.75 166 GLN L N 1
ATOM 4750 C CA . GLN C 3 165 ? -85.716 39.619 -11.869 1.00 30.90 166 GLN L CA 1
ATOM 4751 C C . GLN C 3 165 ? -84.884 40.757 -12.450 1.00 31.05 166 GLN L C 1
ATOM 4752 O O . GLN C 3 165 ? -83.771 40.550 -12.945 1.00 32.35 166 GLN L O 1
ATOM 4758 N N . ASP C 3 166 ? -85.438 41.966 -12.391 1.00 30.29 167 ASP L N 1
ATOM 4759 C CA . ASP C 3 166 ? -84.753 43.141 -12.913 1.00 32.16 167 ASP L CA 1
ATOM 4760 C C . ASP C 3 166 ? -83.534 43.469 -12.058 1.00 33.35 167 ASP L C 1
ATOM 4761 O O . ASP C 3 166 ? -83.612 43.476 -10.828 1.00 30.06 167 ASP L O 1
ATOM 4766 N N . SER C 3 167 ? -82.398 43.731 -12.719 1.00 33.79 168 SER L N 1
ATOM 4767 C CA . SER C 3 167 ? -81.147 43.986 -12.012 1.00 33.86 168 SER L CA 1
ATOM 4768 C C . SER C 3 167 ? -81.105 45.349 -11.338 1.00 33.86 168 SER L C 1
ATOM 4769 O O . SER C 3 167 ? -80.255 45.566 -10.465 1.00 36.15 168 SER L O 1
ATOM 4772 N N . LYS C 3 168 ? -81.994 46.269 -11.706 1.00 33.78 169 LYS L N 1
ATOM 4773 C CA . LYS C 3 168 ? -81.977 47.607 -11.126 1.00 35.65 169 LYS L CA 1
ATOM 4774 C C . LYS C 3 168 ? -83.011 47.792 -10.019 1.00 34.54 169 LYS L C 1
ATOM 4775 O O . LYS C 3 168 ? -82.684 48.330 -8.957 1.00 35.00 169 LYS L O 1
ATOM 4781 N N . ASP C 3 169 ? -84.256 47.372 -10.242 1.00 33.18 170 ASP L N 1
ATOM 4782 C CA . ASP C 3 169 ? -85.315 47.596 -9.266 1.00 34.69 170 ASP L CA 1
ATOM 4783 C C . ASP C 3 169 ? -85.879 46.315 -8.662 1.00 33.32 170 ASP L C 1
ATOM 4784 O O . ASP C 3 169 ? -86.817 46.389 -7.858 1.00 33.21 170 ASP L O 1
ATOM 4789 N N . SER C 3 170 ? -85.321 45.153 -9.007 1.00 30.97 171 SER L N 1
ATOM 4790 C CA . SER C 3 170 ? -85.683 43.855 -8.435 1.00 30.30 171 SER L CA 1
ATOM 4791 C C . SER C 3 170 ? -87.145 43.487 -8.663 1.00 30.59 171 SER L C 1
ATOM 4792 O O . SER C 3 170 ? -87.710 42.700 -7.897 1.00 30.36 171 SER L O 1
ATOM 4795 N N . THR C 3 171 ? -87.777 44.024 -9.699 1.00 30.12 172 THR L N 1
ATOM 4796 C CA . THR C 3 171 ? -89.159 43.677 -9.993 1.00 30.30 172 THR L CA 1
ATOM 4797 C C . THR C 3 171 ? -89.228 42.584 -11.055 1.00 30.38 172 THR L C 1
ATOM 4798 O O . THR C 3 171 ? -88.230 42.210 -11.678 1.00 29.94 172 THR L O 1
ATOM 4802 N N . TYR C 3 172 ? -90.438 42.065 -11.241 1.00 29.11 173 TYR L N 1
ATOM 4803 C CA . TYR C 3 172 ? -90.757 41.103 -12.282 1.00 29.41 173 TYR L CA 1
ATOM 4804 C C . TYR C 3 172 ? -91.828 41.694 -13.183 1.00 28.92 173 TYR L C 1
ATOM 4805 O O . TYR C 3 172 ? -92.501 42.662 -12.824 1.00 28.22 173 TYR L O 1
ATOM 4814 N N . SER C 3 173 ? -91.968 41.105 -14.367 1.00 28.08 174 SER L N 1
ATOM 4815 C CA . SER C 3 173 ? -93.092 41.386 -15.246 1.00 27.76 174 SER L CA 1
ATOM 4816 C C . SER C 3 173 ? -93.651 40.065 -15.746 1.00 27.65 174 SER L C 1
ATOM 4817 O O . SER C 3 173 ? -92.947 39.053 -15.803 1.00 26.10 174 SER L O 1
ATOM 4820 N N . LEU C 3 174 ? -94.934 40.076 -16.096 1.00 28.54 175 LEU L N 1
ATOM 4821 C CA . LEU C 3 174 ? -95.641 38.850 -16.425 1.00 27.70 175 LEU L CA 1
ATOM 4822 C C . LEU C 3 174 ? -96.618 39.134 -17.551 1.00 28.50 175 LEU L C 1
ATOM 4823 O O . LE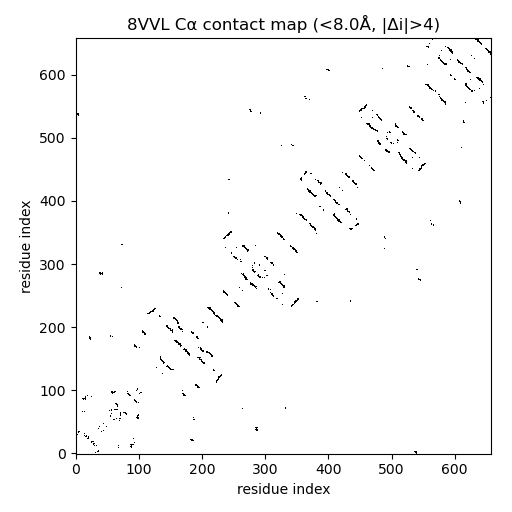U C 3 174 ? -97.283 40.172 -17.558 1.00 26.80 175 LEU L O 1
ATOM 4828 N N . SER C 3 175 ? -96.701 38.203 -18.492 1.00 28.45 176 SER L N 1
ATOM 4829 C CA . SER C 3 175 ? -97.707 38.224 -19.539 1.00 28.15 176 SER L CA 1
ATOM 4830 C C . SER C 3 175 ? -98.615 37.017 -19.378 1.00 29.53 176 SER L C 1
ATOM 4831 O O . SER C 3 175 ? -98.161 35.927 -19.014 1.00 30.29 176 SER L O 1
ATOM 4834 N N . SER C 3 176 ? -99.904 37.224 -19.610 1.00 30.06 177 SER L N 1
ATOM 4835 C CA . SER C 3 176 ? -100.858 36.136 -19.729 1.00 30.45 177 SER L CA 1
ATOM 4836 C C . SER C 3 176 ? -101.525 36.264 -21.085 1.00 31.24 177 SER L C 1
ATOM 4837 O O . SER C 3 176 ? -102.046 37.332 -21.420 1.00 31.47 177 SER L O 1
ATOM 4840 N N . THR C 3 177 ? -101.493 35.190 -21.865 1.00 31.52 178 THR L N 1
ATOM 4841 C CA . THR C 3 177 ? -101.996 35.214 -23.231 1.00 32.52 178 THR L CA 1
ATOM 4842 C C . THR C 3 177 ? -103.159 34.247 -23.352 1.00 35.16 178 THR L C 1
ATOM 4843 O O . THR C 3 177 ? -102.984 33.036 -23.184 1.00 35.45 178 THR L O 1
ATOM 4847 N N . LEU C 3 178 ? -104.340 34.787 -23.632 1.00 35.65 179 LEU L N 1
ATOM 4848 C CA . LEU C 3 178 ? -105.519 33.987 -23.921 1.00 36.31 179 LEU L CA 1
ATOM 4849 C C . LEU C 3 178 ? -105.591 33.764 -25.426 1.00 37.38 179 LEU L C 1
ATOM 4850 O O . LEU C 3 178 ? -105.542 34.726 -26.198 1.00 35.20 179 LEU L O 1
ATOM 4855 N N . THR C 3 179 ? -105.685 32.503 -25.843 1.00 39.10 180 THR L N 1
ATOM 4856 C CA . THR C 3 179 ? -105.710 32.152 -27.259 1.00 40.49 180 THR L CA 1
ATOM 4857 C C . THR C 3 179 ? -107.041 31.492 -27.593 1.00 42.00 180 THR L C 1
ATOM 4858 O O . THR C 3 179 ? -107.417 30.488 -26.977 1.00 42.26 180 THR L O 1
ATOM 4862 N N . LEU C 3 180 ? -107.751 32.062 -28.565 1.00 42.52 181 LEU L N 1
ATOM 4863 C CA . LEU C 3 180 ? -109.019 31.528 -29.032 1.00 43.46 181 LEU L CA 1
ATOM 4864 C C . LEU C 3 180 ? -109.066 31.578 -30.552 1.00 44.85 181 LEU L C 1
ATOM 4865 O O . LEU C 3 180 ? -108.406 32.406 -31.183 1.00 43.80 181 LEU L O 1
ATOM 4870 N N . SER C 3 181 ? -109.863 30.687 -31.134 1.00 47.28 182 SER L N 1
ATOM 4871 C CA . SER C 3 181 ? -110.144 30.776 -32.555 1.00 48.49 182 SER L CA 1
ATOM 4872 C C . SER C 3 181 ? -110.855 32.089 -32.861 1.00 48.62 182 SER L C 1
ATOM 4873 O O . SER C 3 181 ? -111.449 32.723 -31.985 1.00 49.20 182 SER L O 1
ATOM 4876 N N . LYS C 3 182 ? -110.781 32.502 -34.127 1.00 48.79 183 LYS L N 1
ATOM 4877 C CA . LYS C 3 182 ? -111.479 33.712 -34.542 1.00 49.62 183 LYS L CA 1
ATOM 4878 C C . LYS C 3 182 ? -112.974 33.602 -34.265 1.00 50.65 183 LYS L C 1
ATOM 4879 O O . LYS C 3 182 ? -113.596 34.559 -33.792 1.00 50.58 183 LYS L O 1
ATOM 4885 N N . ALA C 3 183 ? -113.559 32.430 -34.523 1.00 51.54 184 ALA L N 1
ATOM 4886 C CA . ALA C 3 183 ? -115.000 32.263 -34.348 1.00 53.07 184 ALA L CA 1
ATOM 4887 C C . ALA C 3 183 ? -115.394 32.358 -32.880 1.00 54.08 184 ALA L C 1
ATOM 4888 O O . ALA C 3 183 ? -116.379 33.023 -32.537 1.00 56.62 184 ALA L O 1
ATOM 4890 N N . ASP C 3 184 ? -114.646 31.681 -31.998 1.00 53.07 185 ASP L N 1
ATOM 4891 C CA . ASP C 3 184 ? -114.894 31.803 -30.564 1.00 54.30 185 ASP L CA 1
ATOM 4892 C C . ASP C 3 184 ? -114.712 33.239 -30.096 1.00 54.34 185 ASP L C 1
ATOM 4893 O O . ASP C 3 184 ? -115.523 33.753 -29.316 1.00 55.17 185 ASP L O 1
ATOM 4898 N N . TYR C 3 185 ? -113.647 33.900 -30.558 1.00 50.94 186 TYR L N 1
ATOM 4899 C CA . TYR C 3 185 ? -113.434 35.291 -30.185 1.00 50.31 186 TYR L CA 1
ATOM 4900 C C . TYR C 3 185 ? -114.622 36.153 -30.590 1.00 53.07 186 TYR L C 1
ATOM 4901 O O . TYR C 3 185 ? -115.093 36.984 -29.803 1.00 53.32 186 TYR L O 1
ATOM 4910 N N . GLU C 3 186 ? -115.142 35.948 -31.801 1.00 53.24 187 GLU L N 1
ATOM 4911 C CA . GLU C 3 186 ? -116.248 36.758 -32.290 1.00 55.26 187 GLU L CA 1
ATOM 4912 C C . GLU C 3 186 ? -117.589 36.361 -31.689 1.00 57.45 187 GLU L C 1
ATOM 4913 O O . GLU C 3 186 ? -118.598 37.008 -31.989 1.00 57.82 187 GLU L O 1
ATOM 4919 N N . LYS C 3 187 ? -117.628 35.323 -30.852 1.00 58.21 188 LYS L N 1
ATOM 4920 C CA . LYS C 3 187 ? -118.865 34.933 -30.190 1.00 59.61 188 LYS L CA 1
ATOM 4921 C C . LYS C 3 187 ? -119.167 35.785 -28.965 1.00 59.94 188 LYS L C 1
ATOM 4922 O O . LYS C 3 187 ? -120.333 35.882 -28.570 1.00 63.18 188 LYS L O 1
ATOM 4928 N N . HIS C 3 188 ? -118.156 36.415 -28.368 1.00 58.69 189 HIS L N 1
ATOM 4929 C CA . HIS C 3 188 ? -118.316 37.135 -27.115 1.00 59.41 189 HIS L CA 1
ATOM 4930 C C . HIS C 3 188 ? -117.866 38.584 -27.249 1.00 57.73 189 HIS L C 1
ATOM 4931 O O . HIS C 3 188 ? -117.195 38.965 -28.211 1.00 56.80 189 HIS L O 1
ATOM 4938 N N . LYS C 3 189 ? -118.256 39.393 -26.261 1.00 57.89 190 LYS L N 1
ATOM 4939 C CA . LYS C 3 189 ? -118.051 40.836 -26.297 1.00 56.81 190 LYS L CA 1
ATOM 4940 C C . LYS C 3 189 ? -117.044 41.333 -25.270 1.00 54.58 190 LYS L C 1
ATOM 4941 O O . LYS C 3 189 ? -116.150 42.108 -25.619 1.00 53.53 190 LYS L O 1
ATOM 4947 N N . VAL C 3 190 ? -117.163 40.918 -24.010 1.00 53.80 191 VAL L N 1
ATOM 4948 C CA . VAL C 3 190 ? -116.337 41.449 -22.929 1.00 53.06 191 VAL L CA 1
ATOM 4949 C C . VAL C 3 190 ? -115.162 40.509 -22.682 1.00 51.01 191 VAL L C 1
ATOM 4950 O O . VAL C 3 190 ? -115.346 39.314 -22.421 1.00 51.54 191 VAL L O 1
ATOM 4954 N N . TYR C 3 191 ? -113.952 41.053 -22.748 1.00 47.44 192 TYR L N 1
ATOM 4955 C CA . TYR C 3 191 ? -112.737 40.309 -22.454 1.00 45.94 192 TYR L CA 1
ATOM 4956 C C . TYR C 3 191 ? -112.015 41.025 -21.324 1.00 45.54 192 TYR L C 1
ATOM 4957 O O . TYR C 3 191 ? -111.687 42.209 -21.445 1.00 45.15 192 TYR L O 1
ATOM 4966 N N . ALA C 3 192 ? -111.791 40.320 -20.223 1.00 44.66 193 ALA L N 1
ATOM 4967 C CA . ALA C 3 192 ? -111.208 40.931 -19.043 1.00 42.36 193 ALA L CA 1
ATOM 4968 C C . ALA C 3 192 ? -110.139 40.015 -18.470 1.00 42.39 193 ALA L C 1
ATOM 4969 O O . ALA C 3 192 ? -110.302 38.793 -18.461 1.00 43.68 193 ALA L O 1
ATOM 4971 N N . CYS C 3 193 ? -109.041 40.606 -18.009 1.00 40.84 194 CYS L N 1
ATOM 4972 C CA . CYS C 3 193 ? -108.108 39.919 -17.126 1.00 40.43 194 CYS L CA 1
ATOM 4973 C C . CYS C 3 193 ? -108.232 40.545 -15.743 1.00 42.88 194 CYS L C 1
ATOM 4974 O O . CYS C 3 193 ? -108.268 41.774 -15.611 1.00 42.21 194 CYS L O 1
ATOM 4977 N N . GLU C 3 194 ? -108.369 39.698 -14.729 1.00 42.72 195 GLU L N 1
ATOM 4978 C CA . GLU C 3 194 ? -108.468 40.122 -13.342 1.00 44.16 195 GLU L CA 1
ATOM 4979 C C . GLU C 3 194 ? -107.186 39.736 -12.623 1.00 43.91 195 GLU L C 1
ATOM 4980 O O . GLU C 3 194 ? -106.764 38.577 -12.678 1.00 45.53 195 GLU L O 1
ATOM 4986 N N . VAL C 3 195 ? -106.564 40.705 -11.963 1.00 43.08 196 VAL L N 1
ATOM 4987 C CA . VAL C 3 195 ? -105.246 40.527 -11.365 1.00 41.04 196 VAL L CA 1
ATOM 4988 C C . VAL C 3 195 ? -105.367 40.645 -9.855 1.00 42.02 196 VAL L C 1
ATOM 4989 O O . VAL C 3 195 ? -105.921 41.627 -9.343 1.00 40.89 196 VAL L O 1
ATOM 4993 N N . THR C 3 196 ? -104.858 39.639 -9.147 1.00 41.31 197 THR L N 1
ATOM 4994 C CA . THR C 3 196 ? -104.710 39.679 -7.698 1.00 42.06 197 THR L CA 1
ATOM 4995 C C . THR C 3 196 ? -103.227 39.673 -7.366 1.00 40.41 197 THR L C 1
ATOM 4996 O O . THR C 3 196 ? -102.471 38.849 -7.893 1.00 42.06 197 THR L O 1
ATOM 5000 N N . HIS C 3 197 ? -102.816 40.605 -6.513 1.00 40.37 198 HIS L N 1
ATOM 5001 C CA . HIS C 3 197 ? -101.418 40.732 -6.136 1.00 40.92 198 HIS L CA 1
ATOM 5002 C C . HIS C 3 197 ? -101.340 41.420 -4.786 1.00 40.38 198 HIS L C 1
ATOM 5003 O O . HIS C 3 197 ? -102.228 42.194 -4.418 1.00 42.00 198 HIS L O 1
ATOM 5010 N N . GLN C 3 198 ? -100.254 41.131 -4.062 1.00 40.94 199 GLN L N 1
ATOM 5011 C CA . GLN C 3 198 ? -100.099 41.635 -2.702 1.00 43.88 199 GLN L CA 1
ATOM 5012 C C . GLN C 3 198 ? -100.111 43.157 -2.654 1.00 42.64 199 GLN L C 1
ATOM 5013 O O . GLN C 3 198 ? -100.577 43.740 -1.672 1.00 43.41 199 GLN L O 1
ATOM 5019 N N . GLY C 3 199 ? -99.621 43.817 -3.703 1.00 39.57 200 GLY L N 1
ATOM 5020 C CA . GLY C 3 199 ? -99.595 45.267 -3.723 1.00 40.81 200 GLY L CA 1
ATOM 5021 C C . GLY C 3 199 ? -100.906 45.938 -4.063 1.00 41.82 200 GLY L C 1
ATOM 5022 O O . GLY C 3 199 ? -100.990 47.169 -3.997 1.00 42.39 200 GLY L O 1
ATOM 5023 N N . LEU C 3 200 ? -101.922 45.166 -4.430 1.00 40.85 201 LEU L N 1
ATOM 5024 C CA . LEU C 3 200 ? -103.240 45.698 -4.740 1.00 43.55 201 LEU L CA 1
ATOM 5025 C C . LEU C 3 200 ? -104.149 45.531 -3.529 1.00 45.57 201 LEU L C 1
ATOM 5026 O O . LEU C 3 200 ? -104.160 44.468 -2.901 1.00 46.56 201 LEU L O 1
ATOM 5031 N N . SER C 3 201 ? -104.897 46.587 -3.195 1.00 47.49 202 SER L N 1
ATOM 5032 C CA . SER C 3 201 ? -105.836 46.515 -2.078 1.00 50.95 202 SER L CA 1
ATOM 5033 C C . SER C 3 201 ? -107.087 45.723 -2.424 1.00 52.63 202 SER L C 1
ATOM 5034 O O . SER C 3 201 ? -107.831 45.327 -1.520 1.00 55.64 202 SER L O 1
ATOM 5037 N N . SER C 3 202 ? -107.335 45.507 -3.711 1.00 51.00 203 SER L N 1
ATOM 5038 C CA . SER C 3 202 ? -108.401 44.650 -4.203 1.00 52.31 203 SER L CA 1
ATOM 5039 C C . SER C 3 202 ? -108.034 44.235 -5.619 1.00 49.41 203 SER L C 1
ATOM 5040 O O . SER C 3 202 ? -107.190 44.881 -6.249 1.00 46.86 203 SER L O 1
ATOM 5043 N N . PRO C 3 203 ? -108.620 43.152 -6.136 1.00 49.91 204 PRO L N 1
ATOM 5044 C CA . PRO C 3 203 ? -108.291 42.730 -7.505 1.00 48.93 204 PRO L CA 1
ATOM 5045 C C . PRO C 3 203 ? -108.575 43.830 -8.516 1.00 47.57 204 PRO L C 1
ATOM 5046 O O . PRO C 3 203 ? -109.581 44.537 -8.432 1.00 48.96 204 PRO L O 1
ATOM 5050 N N . VAL C 3 204 ? -107.666 43.972 -9.477 1.00 46.15 205 VAL L N 1
ATOM 5051 C CA . VAL C 3 204 ? -107.770 44.972 -10.531 1.00 44.73 205 VAL L CA 1
ATOM 5052 C C . VAL C 3 204 ? -108.136 44.260 -11.826 1.00 45.40 205 VAL L C 1
ATOM 5053 O O . VAL C 3 204 ? -107.506 43.261 -12.194 1.00 44.90 205 VAL L O 1
ATOM 5057 N N . THR C 3 205 ? -109.158 44.765 -12.509 1.00 47.01 206 THR L N 1
ATOM 5058 C CA . THR C 3 205 ? -109.604 44.211 -13.780 1.00 44.07 206 THR L CA 1
ATOM 5059 C C . THR C 3 205 ? -109.362 45.230 -14.884 1.00 45.05 206 THR L C 1
ATOM 5060 O O . THR C 3 205 ? -109.741 46.399 -14.748 1.00 46.42 206 THR L O 1
ATOM 5064 N N . LYS C 3 206 ? -108.721 44.793 -15.963 1.00 42.91 207 LYS L N 1
ATOM 5065 C CA . LYS C 3 206 ? -108.666 45.545 -17.209 1.00 44.58 207 LYS L CA 1
ATOM 5066 C C . LYS C 3 206 ? -109.473 44.782 -18.248 1.00 43.13 207 LYS L C 1
ATOM 5067 O O . LYS C 3 206 ? -109.337 43.559 -18.365 1.00 41.83 207 LYS L O 1
ATOM 5073 N N . SER C 3 207 ? -110.311 45.497 -18.995 1.00 43.52 208 SER L N 1
ATOM 5074 C CA . SER C 3 207 ? -111.213 44.851 -19.933 1.00 43.57 208 SER L CA 1
ATOM 5075 C C . SER C 3 207 ? -111.369 45.705 -21.185 1.00 45.77 208 SER L C 1
ATOM 5076 O O . SER C 3 207 ? -110.957 46.868 -21.236 1.00 45.61 208 SER L O 1
ATOM 5079 N N . PHE C 3 208 ? -111.966 45.100 -22.209 1.00 45.12 209 PHE L N 1
ATOM 5080 C CA . PHE C 3 208 ? -112.353 45.816 -23.414 1.00 46.83 209 PHE L CA 1
ATOM 5081 C C . PHE C 3 208 ? -113.555 45.118 -24.027 1.00 48.98 209 PHE L C 1
ATOM 5082 O O . PHE C 3 208 ? -113.794 43.930 -23.794 1.00 48.29 209 PHE L O 1
ATOM 5090 N N . ASN C 3 209 ? -114.318 45.873 -24.809 1.00 49.14 210 ASN L N 1
ATOM 5091 C CA . ASN C 3 209 ? -115.413 45.315 -25.586 1.00 52.90 210 ASN L CA 1
ATOM 5092 C C . ASN C 3 209 ? -114.936 45.086 -27.013 1.00 52.94 210 ASN L C 1
ATOM 5093 O O . ASN C 3 209 ? -114.395 46.001 -27.643 1.00 52.81 210 ASN L O 1
ATOM 5098 N N . ARG C 3 210 ? -115.139 43.867 -27.512 1.00 53.42 211 ARG L N 1
ATOM 5099 C CA . ARG C 3 210 ? -114.710 43.517 -28.860 1.00 53.15 211 ARG L CA 1
ATOM 5100 C C . ARG C 3 210 ? -115.341 44.456 -29.879 1.00 54.37 211 ARG L C 1
ATOM 5101 O O . ARG C 3 210 ? -116.539 44.746 -29.814 1.00 54.57 211 ARG L O 1
ATOM 5109 N N . GLY C 3 211 ? -114.525 44.937 -30.817 1.00 53.68 212 GLY L N 1
ATOM 5110 C CA . GLY C 3 211 ? -114.990 45.823 -31.862 1.00 56.16 212 GLY L CA 1
ATOM 5111 C C . GLY C 3 211 ? -115.305 47.235 -31.423 1.00 59.45 212 GLY L C 1
ATOM 5112 O O . GLY C 3 211 ? -115.697 48.053 -32.263 1.00 62.34 212 GLY L O 1
ATOM 5113 N N . GLU C 3 212 ? -115.144 47.551 -30.141 1.00 60.50 213 GLU L N 1
ATOM 5114 C CA . GLU C 3 212 ? -115.492 48.867 -29.620 1.00 60.23 213 GLU L CA 1
ATOM 5115 C C . GLU C 3 212 ? -114.250 49.682 -29.274 1.00 58.87 213 GLU L C 1
ATOM 5116 O O . GLU C 3 212 ? -113.394 49.238 -28.511 1.00 62.14 213 GLU L O 1
#

InterPro domains:
  IPR002532 Hantavirus glycoprotein Gc, N-terminal domain [PF01561] (1082-1409)
  IPR012487 Nairovirus M polyprotein-like [PIRSF003962] (4-1684)
  IPR048529 GP38, nairovirus [PF07948] (267-508)
  IPR048791 Glycoprotein Gc, C-terminal, bunyavirales [PF20682] (1410-1631)
  IPR048796 Non-Structural protein M domain, nairovirus [PF20728] (853-954)
  IPR048801 Structural glycoprotein Gn, nairovirus [PF20726] (521-842)
  IPR049491 Mucin-like domain, nairovirus [PF20727] (29-247)

Secondary structure (DSSP, 8-state):
-EE---HHHHHHHHHHHHHHHTTS-S----TTHHHHHHHHTSS---HHHHHHHHHIIIII--S-B-TTS----SS---B-SSEEEEE-SS-EEEEE-GGGSSS--EEETTSPP---EE----SB--TTS---TTEEEEEEGGGTEEEEEES-TTS-EEEES--EEEE-SSEEEEE-SSEEPP---EESSSEEEES-EEEEEE-SSSTTTT-EEEEEEEE----EEEEEEEE--/-EEEEE--SEE-TTS-EEEEEEEESS-TTT--EEEEEE-TTS--EEEEEE-TTS-EEE-TTTTTTEEEEEEGGGTEEEEEE-S--GGG-EEEEEEEEEE-SS-EEEEEE---EEEEE-SSPPBPPEEEEE----EEEEEEEEEEEBSS--EEEEGGGT--TTEEEPPPEE-TTS-EEEEEEEEEEGGGTTTS--EEEEEEGGGTEEEEEE----/--EEEE-SEEEE-TT--EEEEEEEEEEES-EEEEEE-TTS--EEEEETTTEEPTT--TTEEEEEEEEEEEEEESS--GGG-EEEEEEE-SEESPEE---EEEEE----BPPEEEEEPPPHHHHHTTEEEEEEEEEEEBSS--EEEEEETTEEP-SSEEEEEPPPPTTT--EEEEEEEEEEHHHHTT--EEEEEEE-TT-SS-EEEEEETT-

Organism: Crimean-Congo hemorrhagic fever virus (strain Nigeria/IbAr10200/1970) (NCBI:txid652961)

Solvent-accessible surface area: 30175 Å² total

Nearest PDB structures (foldseek):
  8vvl-assembly1_A  TM=1.004E+00  e=4.808E-54  Crimean-Congo hemorrhagic fever virus strain IbAr10200
  8vvk-assembly2_B  TM=9.864E-01  e=3.324E-47  Crimean-Congo hemorrhagic fever virus strain IbAr10200
  6vkf-assembly1_A  TM=9.908E-01  e=8.794E-47  Orthonairovirus haemorrhagiae
  9avf-assembly2_C  TM=9.765E-01  e=4.541E-46  Crimean-Congo hemorrhagic fever virus strain IbAr10200
  8dcy-assembly1_C  TM=9.514E-01  e=1.168E-41  Orthonairovirus haemorrhagiae